Protein 9C4S (pdb70)

B-factor: mean 23.46, std 11.05, range [8.88, 88.07]

GO terms:
  GO:0005634 nucleus (C, IDA)
  GO:0035097 histone methyltransferase complex (C, IDA)
  GO:0002076 osteoblast development (P, IGI)
  GO:0045668 negative regulation of osteoblast differentiation (P, IGI)
  GO:0005515 protein binding (F, IPI)
  GO:0005654 nucleoplasm (C, TAS)
  GO:0005788 endoplasmic reticulum lumen (C, TAS)
  GO:0005829 cytosol (C, TAS)
  GO:0000785 chromatin (C, IDA)
  GO:0000122 negative regulation of transcription by RNA polymerase II (P, IDA)
  GO:0070412 R-SMAD binding (F, IPI)
  GO:0005654 nucleoplasm (C, IDA)
  GO:0032154 cleavage furrow (C, IDA)
  GO:0005737 cytoplasm (C, IDA)
  GO:0005829 cytosol (C, IDA)
  GO:0016363 nuclear matrix (C, IDA)
  GO:0000400 four-way junction DNA binding (F, IDA)
  GO:0000403 Y-form DNA binding (F, IDA)
  GO:0000976 transcription cis-regulatory region binding (F, IDA)
  GO:0003690 double-stranded DNA binding (F, IDA)

Nearest PDB structures (foldseek):
  8va5-assembly1_A  TM=1.000E+00  e=1.461E-68  Homo sapiens
  6opj-assembly1_A  TM=9.977E-01  e=2.289E-68  Homo sapiens
  4x5y-assembly1_A  TM=9.978E-01  e=5.137E-68  Homo sapiens
  4og5-assembly1_A  TM=9.996E-01  e=1.579E-67  Homo sapiens
  8va6-assembly1_A  TM=9.976E-01  e=1.319E-67  Homo sapiens

Sequence (480 aa):
GLKAAQKTLFPLRSIDDVVRLFAAELGREEPDLVLLSLVLGFVEHFLAVNRVGLTYFPVADLSIIAALYARFTAQIRGAVDLSLYPREGGVSSRELVKKVSDVIWNSLSRSYFKDRAHIQSLFSFITGTKLDSSSGVAFAVVGACQALGLRDVHLALSEDHAWVVVFGPNGEQTAEVTWHGKGNEDRRGQTVNAGVAERSWLYLKGSYMRCDRKMEVAFMVCAINPSIDLHTDSLELLQLQQKLLWLLYDLGHLERYPMALGNLADLEELEPTPGRPDPLTLYHKGIA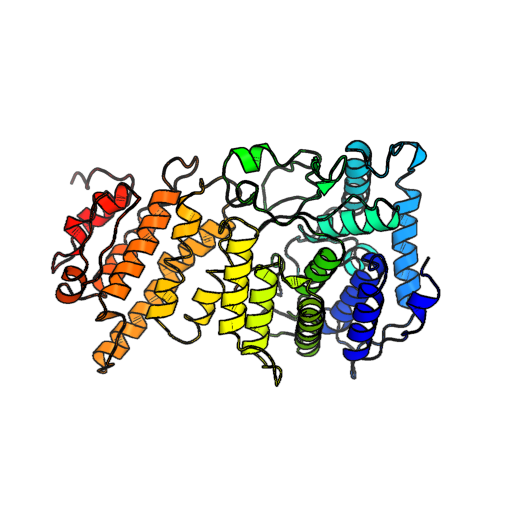SAKTYYRDEHIYPYMMYLARYHCCRNRNNVREALQAWWADTTATVIQDYNYCREDEEIYKEFFEVANDVIPNLLKEAASLLEAGSQGSALQDPECFAHLLRFYDGICKWEEGSPTPVLHVGWATTFLVQSLGRFEEGQVRQKVRIVSVGPVLTFQSEKMKGMMKELLVATKINSSAIKLQLTAQSQVQMKSARWRFPARPGT

Radius of gyration: 24.64 Å; Cα contacts (8 Å, |Δi|>4): 818; chains: 2; bounding box: 48×75×64 Å

Organism: Homo sapiens (NCBI:txid9606)

Structure (mmCIF, N/CA/C/O backbone):
data_9C4S
#
_entry.id   9C4S
#
_cell.length_a   48.695
_cell.length_b   80.012
_cell.length_c   124.358
_cell.angle_alpha   90.00
_cell.angle_beta   90.00
_cell.angle_gamma   90.00
#
_symmetry.space_group_name_H-M   'P 21 21 21'
#
loop_
_entity.id
_entity.type
_entity.pdbx_description
1 polymer Menin
2 polymer 'MLL cleavage product N320'
3 non-polymer 'SULFATE ION'
4 non-polymer 'PENTAETHYLENE GLYCOL'
5 non-polymer 2-(2-METHOXYETHOXY)ETHANOL
6 non-polymer 1,2-ETHANEDIOL
7 water water
#
loop_
_atom_site.group_PDB
_atom_site.id
_atom_site.type_symbol
_atom_site.label_atom_id
_atom_site.label_alt_id
_atom_site.label_comp_id
_atom_site.label_asym_id
_atom_site.label_entity_id
_atom_site.label_seq_id
_atom_site.pdbx_PDB_ins_code
_atom_site.Cartn_x
_atom_site.Cartn_y
_atom_site.Cartn_z
_atom_site.occupancy
_atom_site.B_iso_or_equiv
_atom_site.auth_seq_id
_atom_site.auth_comp_id
_atom_site.auth_asym_id
_atom_site.auth_atom_id
_atom_site.pdbx_PDB_model_num
ATOM 1 N N . GLY A 1 7 ? -16.978 16.638 -3.523 1.00 43.71 2 GLY A N 1
ATOM 2 C CA . GLY A 1 7 ? -16.769 17.428 -2.290 1.00 52.14 2 GLY A CA 1
ATOM 3 C C . GLY A 1 7 ? -15.412 17.152 -1.631 1.00 47.34 2 GLY A C 1
ATOM 4 O O . GLY A 1 7 ? -15.237 17.383 -0.434 1.00 60.95 2 GLY A O 1
ATOM 8 N N . LEU A 1 8 ? -14.442 16.665 -2.413 1.00 50.75 3 LEU A N 1
ATOM 9 C CA . LEU A 1 8 ? -13.093 16.430 -1.915 1.00 38.25 3 LEU A CA 1
ATOM 10 C C . LEU A 1 8 ? -12.357 17.759 -1.789 1.00 37.16 3 LEU A C 1
ATOM 11 O O . LEU A 1 8 ? -12.567 18.649 -2.608 1.00 38.54 3 LEU A O 1
ATOM 27 N N . LYS A 1 9 ? -11.453 17.851 -0.811 1.00 33.24 4 LYS A N 1
ATOM 28 C CA . LYS A 1 9 ? -10.630 19.037 -0.640 1.00 38.43 4 LYS A CA 1
ATOM 29 C C . LYS A 1 9 ? -9.428 18.931 -1.575 1.00 33.88 4 LYS A C 1
ATOM 30 O O . LYS A 1 9 ? -9.062 17.857 -2.034 1.00 28.21 4 LYS A O 1
ATOM 49 N N . ALA A 1 10 ? -8.836 20.076 -1.941 1.00 31.99 5 ALA A N 1
ATOM 50 C CA . ALA A 1 10 ? -7.838 20.045 -2.994 1.00 32.47 5 ALA A CA 1
ATOM 51 C C . ALA A 1 10 ? -6.641 19.163 -2.619 1.00 27.45 5 ALA A C 1
ATOM 52 O O . ALA A 1 10 ? -6.097 18.478 -3.476 1.00 29.97 5 ALA A O 1
ATOM 59 N N . ALA A 1 11 ? -6.273 19.126 -1.332 1.00 33.60 6 ALA A N 1
ATOM 60 C CA . ALA A 1 11 ? -5.165 18.302 -0.863 1.00 34.11 6 ALA A CA 1
ATOM 61 C C . ALA A 1 11 ? -5.461 16.813 -1.036 1.00 34.13 6 ALA A C 1
ATOM 62 O O . ALA A 1 11 ? -4.546 16.001 -1.163 1.00 30.52 6 ALA A O 1
ATOM 69 N N . GLN A 1 12 ? -6.744 16.447 -1.052 1.00 30.18 7 GLN A N 1
ATOM 70 C CA . GLN A 1 12 ? -7.083 15.038 -1.164 1.00 30.72 7 GLN A CA 1
ATOM 71 C C . GLN A 1 12 ? -6.860 14.530 -2.582 1.00 30.66 7 GLN A C 1
ATOM 72 O O . GLN A 1 12 ? -6.884 13.329 -2.818 1.00 32.84 7 GLN A O 1
ATOM 86 N N . LYS A 1 13 ? -6.668 15.433 -3.568 1.00 28.26 8 LYS A N 1
ATOM 87 C CA . LYS A 1 13 ? -6.724 15.011 -4.958 1.00 28.91 8 LYS A CA 1
ATOM 88 C C . LYS A 1 13 ? -5.355 14.929 -5.647 1.00 30.87 8 LYS A C 1
ATOM 89 O O . LYS A 1 13 ? -5.252 14.367 -6.733 1.00 28.46 8 LYS A O 1
ATOM 108 N N . THR A 1 14 ? -4.298 15.399 -4.974 1.00 36.83 9 THR A N 1
ATOM 109 C CA . THR A 1 14 ? -3.007 15.626 -5.618 1.00 39.31 9 THR A CA 1
ATOM 110 C C . THR A 1 14 ? -2.255 14.334 -5.915 1.00 41.15 9 THR A C 1
ATOM 111 O O . THR A 1 14 ? -1.360 14.356 -6.750 1.00 39.52 9 THR A O 1
ATOM 122 N N . LEU A 1 15 ? -2.583 13.201 -5.260 1.00 37.02 10 LEU A N 1
ATOM 123 C CA . LEU A 1 15 ? -1.930 11.944 -5.607 1.00 34.10 10 LEU A CA 1
ATOM 124 C C . LEU A 1 15 ? -2.552 11.252 -6.817 1.00 29.96 10 LEU A C 1
ATOM 125 O O . LEU A 1 15 ? -1.970 10.335 -7.379 1.00 32.67 10 LEU A O 1
ATOM 141 N N . PHE A 1 16 ? -3.739 11.675 -7.259 1.00 29.34 11 PHE A N 1
ATOM 142 C CA . PHE A 1 16 ? -4.359 11.002 -8.378 1.00 28.89 11 PHE A CA 1
ATOM 143 C C . PHE A 1 16 ? -3.646 11.397 -9.675 1.00 34.98 11 PHE A C 1
ATOM 144 O O . PHE A 1 16 ? -3.109 12.501 -9.761 1.00 41.49 11 PHE A O 1
ATOM 161 N N . PRO A 1 17 ? -3.582 10.506 -10.686 1.00 33.92 12 PRO A N 1
ATOM 162 C CA . PRO A 1 17 ? -4.184 9.182 -10.615 1.00 33.61 12 PRO A CA 1
ATOM 163 C C . PRO A 1 17 ? -3.373 8.184 -9.798 1.00 35.95 12 PRO A C 1
ATOM 164 O O . PRO A 1 17 ? -2.145 8.206 -9.779 1.00 31.65 12 PRO A O 1
ATOM 175 N N . LEU A 1 18 ? -4.076 7.234 -9.188 1.00 30.22 13 LEU A N 1
ATOM 176 C CA . LEU A 1 18 ? -3.381 6.184 -8.474 1.00 27.22 13 LEU A CA 1
ATOM 177 C C . LEU A 1 18 ? -3.080 5.065 -9.451 1.00 27.01 13 LEU A C 1
ATOM 178 O O . LEU A 1 18 ? -3.980 4.435 -9.993 1.00 28.92 13 LEU A O 1
ATOM 194 N N . ARG A 1 19 ? -1.788 4.791 -9.687 1.00 29.56 14 ARG A N 1
ATOM 195 C CA . ARG A 1 19 ? -1.416 3.872 -10.741 1.00 28.87 14 ARG A CA 1
ATOM 196 C C . ARG A 1 19 ? -0.741 2.613 -10.215 1.00 30.14 14 ARG A C 1
ATOM 197 O O . ARG A 1 19 ? -0.389 1.734 -11.005 1.00 33.08 14 ARG A O 1
ATOM 218 N N . SER A 1 20 ? -0.633 2.480 -8.883 1.00 29.39 15 SER A N 1
ATOM 219 C CA . SER A 1 20 ? 0.042 1.343 -8.287 1.00 27.88 15 SER A CA 1
ATOM 220 C C . SER A 1 20 ? -0.473 1.134 -6.862 1.00 24.88 15 SER A C 1
ATOM 221 O O . SER A 1 20 ? -1.003 2.067 -6.266 1.00 24.03 15 SER A O 1
ATOM 229 N N . ILE A 1 21 ? -0.123 -0.032 -6.328 1.00 27.07 16 ILE A N 1
ATOM 230 C CA . ILE A 1 21 ? -0.274 -0.329 -4.911 1.00 26.52 16 ILE A CA 1
ATOM 231 C C . ILE A 1 21 ? 0.369 0.755 -4.059 1.00 24.48 16 ILE A C 1
ATOM 232 O O . ILE A 1 21 ? -0.217 1.244 -3.091 1.00 23.87 16 ILE A O 1
ATOM 248 N N . ASP A 1 22 ? 1.623 1.131 -4.382 1.00 22.36 17 ASP A N 1
ATOM 249 C CA . ASP A 1 22 ? 2.282 2.129 -3.555 1.00 27.08 17 ASP A CA 1
ATOM 250 C C . ASP A 1 22 ? 1.573 3.460 -3.614 1.00 21.95 17 ASP A C 1
ATOM 251 O O . ASP A 1 22 ? 1.590 4.217 -2.631 1.00 25.54 17 ASP A O 1
ATOM 260 N N . ASP A 1 23 ? 0.929 3.777 -4.763 1.00 24.66 18 ASP A N 1
ATOM 261 C CA . ASP A 1 23 ? 0.170 5.012 -4.860 1.00 23.37 18 ASP A CA 1
ATOM 262 C C . ASP A 1 23 ? -1.069 4.978 -3.948 1.00 18.37 18 ASP A C 1
ATOM 263 O O . ASP A 1 23 ? -1.364 5.962 -3.292 1.00 22.74 18 ASP A O 1
ATOM 272 N N . VAL A 1 24 ? -1.666 3.791 -3.831 1.00 24.85 19 VAL A N 1
ATOM 273 C CA . VAL A 1 24 ? -2.767 3.599 -2.884 1.00 22.63 19 VAL A CA 1
ATOM 274 C C . VAL A 1 24 ? -2.277 3.780 -1.450 1.00 19.16 19 VAL A C 1
ATOM 275 O O . VAL A 1 24 ? -2.915 4.517 -0.682 1.00 20.96 19 VAL A O 1
ATOM 288 N N . VAL A 1 25 ? -1.122 3.172 -1.125 1.00 20.99 20 VAL A N 1
ATOM 289 C CA . VAL A 1 25 ? -0.550 3.308 0.207 1.00 22.13 20 VAL A CA 1
ATOM 290 C C . VAL A 1 25 ? -0.259 4.767 0.523 1.00 19.00 20 VAL A C 1
ATOM 291 O O . VAL A 1 25 ? -0.550 5.275 1.610 1.00 18.87 20 VAL A O 1
ATOM 304 N N . ARG A 1 26 ? 0.321 5.512 -0.456 1.00 22.68 21 ARG A N 1
ATOM 305 C CA . ARG A 1 26 ? 0.587 6.920 -0.242 1.00 24.66 21 ARG A CA 1
ATOM 306 C C . ARG A 1 26 ? -0.672 7.707 0.087 1.00 19.58 21 ARG A C 1
ATOM 307 O O . ARG A 1 26 ? -0.660 8.596 0.925 1.00 22.62 21 ARG A O 1
ATOM 328 N N . LEU A 1 27 ? -1.794 7.349 -0.564 1.00 20.74 22 LEU A N 1
ATOM 329 C CA . LEU A 1 27 ? -3.060 8.002 -0.266 1.00 20.58 22 LEU A CA 1
ATOM 330 C C . LEU A 1 27 ? -3.526 7.697 1.163 1.00 17.84 22 LEU A C 1
ATOM 331 O O . LEU A 1 27 ? -3.919 8.588 1.892 1.00 18.81 22 LEU A O 1
ATOM 347 N N . PHE A 1 28 ? -3.502 6.416 1.534 1.00 20.64 23 PHE A N 1
ATOM 348 C CA . PHE A 1 28 ? -3.815 6.082 2.919 1.00 16.79 23 PHE A CA 1
ATOM 349 C C . PHE A 1 28 ? -2.934 6.824 3.926 1.00 15.31 23 PHE A C 1
ATOM 350 O O . PHE A 1 28 ? -3.416 7.308 4.937 1.00 18.08 23 PHE A O 1
ATOM 367 N N . ALA A 1 29 ? -1.625 6.946 3.650 1.00 19.66 24 ALA A N 1
ATOM 368 C CA . ALA A 1 29 ? -0.707 7.645 4.540 1.00 22.07 24 ALA A CA 1
ATOM 369 C C . ALA A 1 29 ? -1.076 9.122 4.718 1.00 19.60 24 ALA A C 1
ATOM 370 O O . ALA A 1 29 ? -1.128 9.669 5.822 1.00 21.29 24 ALA A O 1
ATOM 377 N N . ALA A 1 30 ? -1.470 9.739 3.606 1.00 24.30 25 ALA A N 1
ATOM 378 C CA . ALA A 1 30 ? -1.824 11.132 3.602 1.00 23.62 25 ALA A CA 1
ATOM 379 C C . ALA A 1 30 ? -3.105 11.337 4.380 1.00 22.88 25 ALA A C 1
ATOM 380 O O . ALA A 1 30 ? -3.200 12.216 5.231 1.00 24.55 25 ALA A O 1
ATOM 387 N N . GLU A 1 31 ? -4.075 10.437 4.160 1.00 22.34 26 GLU A N 1
ATOM 388 C CA . GLU A 1 31 ? -5.319 10.525 4.908 1.00 22.19 26 GLU A CA 1
ATOM 389 C C . GLU A 1 31 ? -5.110 10.321 6.412 1.00 19.07 26 GLU A C 1
ATOM 390 O O . GLU A 1 31 ? -5.771 10.948 7.226 1.00 22.01 26 GLU A O 1
ATOM 402 N N . LEU A 1 32 ? -4.274 9.349 6.759 1.00 20.91 27 LEU A N 1
ATOM 403 C CA . LEU A 1 32 ? -4.023 8.991 8.155 1.00 22.41 27 LEU A CA 1
ATOM 404 C C . LEU A 1 32 ? -3.199 10.075 8.857 1.00 27.73 27 LEU A C 1
ATOM 405 O O . LEU A 1 32 ? -3.109 10.100 10.094 1.00 30.19 27 LEU A O 1
ATOM 421 N N . GLY A 1 33 ? -2.656 10.992 8.044 1.00 29.18 28 GLY A N 1
ATOM 422 C CA . GLY A 1 33 ? -1.951 12.163 8.532 1.00 30.79 28 GLY A CA 1
ATOM 423 C C . GLY A 1 33 ? -2.876 13.357 8.738 1.00 34.24 28 GLY A C 1
ATOM 424 O O . GLY A 1 33 ? -2.489 14.324 9.385 1.00 36.62 28 GLY A O 1
ATOM 428 N N . ARG A 1 34 ? -4.105 13.282 8.218 1.00 34.05 29 ARG A N 1
ATOM 429 C CA . ARG A 1 34 ? -5.076 14.348 8.390 1.00 37.41 29 ARG A CA 1
ATOM 430 C C . ARG A 1 34 ? -5.740 14.238 9.756 1.00 39.21 29 ARG A C 1
ATOM 431 O O . ARG A 1 34 ? -5.640 13.225 10.438 1.00 45.89 29 ARG A O 1
ATOM 452 N N . GLU A 1 35 ? -6.407 15.338 10.124 1.00 43.72 30 GLU A N 1
ATOM 453 C CA . GLU A 1 35 ? -7.235 15.455 11.312 1.00 44.41 30 GLU A CA 1
ATOM 454 C C . GLU A 1 35 ? -8.033 14.165 11.488 1.00 42.18 30 GLU A C 1
ATOM 455 O O . GLU A 1 35 ? -7.878 13.482 12.494 1.00 40.62 30 GLU A O 1
ATOM 467 N N . GLU A 1 36 ? -8.899 13.898 10.494 1.00 36.54 31 GLU A N 1
ATOM 468 C CA . GLU A 1 36 ? -9.678 12.681 10.367 1.00 34.52 31 GLU A CA 1
ATOM 469 C C . GLU A 1 36 ? -9.579 12.131 8.946 1.00 29.53 31 GLU A C 1
ATOM 470 O O . GLU A 1 36 ? -9.878 12.828 7.972 1.00 31.94 31 GLU A O 1
ATOM 482 N N . PRO A 1 37 ? -9.188 10.853 8.775 1.00 23.61 32 PRO A N 1
ATOM 483 C CA . PRO A 1 37 ? -9.115 10.206 7.467 1.00 20.75 32 PRO A CA 1
ATOM 484 C C . PRO A 1 37 ? -10.528 10.114 6.891 1.00 19.29 32 PRO A C 1
ATOM 485 O O . PRO A 1 37 ? -11.499 9.871 7.594 1.00 20.48 32 PRO A O 1
ATOM 496 N N . ASP A 1 38 ? -10.617 10.346 5.586 1.00 18.39 33 ASP A N 1
ATOM 497 C CA . ASP A 1 38 ? -11.872 10.349 4.876 1.00 17.32 33 ASP A CA 1
ATOM 498 C C . ASP A 1 38 ? -12.298 8.925 4.509 1.00 15.94 33 ASP A C 1
ATOM 499 O O . ASP A 1 38 ? -11.831 8.313 3.577 1.00 17.10 33 ASP A O 1
ATOM 508 N N . LEU A 1 39 ? -13.231 8.367 5.324 1.00 16.54 34 LEU A N 1
ATOM 509 C CA . LEU A 1 39 ? -13.625 6.963 5.162 1.00 15.98 34 LEU A CA 1
ATOM 510 C C . LEU A 1 39 ? -14.267 6.701 3.801 1.00 15.85 34 LEU A C 1
ATOM 511 O O . LEU A 1 39 ? -14.133 5.622 3.251 1.00 14.45 34 LEU A O 1
ATOM 527 N N . VAL A 1 40 ? -15.062 7.673 3.315 1.00 16.91 35 VAL A N 1
ATOM 528 C CA . VAL A 1 40 ? -15.756 7.517 2.051 1.00 17.69 35 VAL A CA 1
ATOM 529 C C . VAL A 1 40 ? -14.769 7.463 0.890 1.00 16.64 35 VAL A C 1
ATOM 530 O O . VAL A 1 40 ? -14.818 6.570 0.062 1.00 16.53 35 VAL A O 1
ATOM 543 N N . LEU A 1 41 ? -13.820 8.403 0.871 1.00 15.71 36 LEU A N 1
ATOM 544 C CA . LEU A 1 41 ? -12.792 8.361 -0.155 1.00 17.35 36 LEU A CA 1
ATOM 545 C C . LEU A 1 41 ? -12.030 7.035 -0.159 1.00 16.76 36 LEU A C 1
ATOM 546 O O . LEU A 1 41 ? -11.845 6.391 -1.179 1.00 16.72 36 LEU A O 1
ATOM 562 N N . LEU A 1 42 ? -11.600 6.604 1.038 1.00 15.83 37 LEU A N 1
ATOM 563 C CA . LEU A 1 42 ? -10.710 5.451 1.116 1.00 15.54 37 LEU A CA 1
ATOM 564 C C . LEU A 1 42 ? -11.442 4.171 0.733 1.00 13.09 37 LEU A C 1
ATOM 565 O O . LEU A 1 42 ? -10.914 3.307 0.067 1.00 15.03 37 LEU A O 1
ATOM 581 N N . SER A 1 43 ? -12.708 4.050 1.185 1.00 13.64 38 SER A N 1
ATOM 582 C CA . SER A 1 43 ? -13.475 2.852 0.848 1.00 13.36 38 SER A CA 1
ATOM 583 C C . SER A 1 43 ? -13.819 2.780 -0.638 1.00 15.10 38 SER A C 1
ATOM 584 O O . SER A 1 43 ? -13.813 1.706 -1.216 1.00 14.85 38 SER A O 1
ATOM 592 N N . LEU A 1 44 ? -14.072 3.950 -1.243 1.00 15.60 39 LEU A N 1
ATOM 593 C CA . LEU A 1 44 ? -14.327 3.990 -2.682 1.00 16.48 39 LEU A CA 1
ATOM 594 C C . LEU A 1 44 ? -13.085 3.529 -3.449 1.00 15.69 39 LEU A C 1
ATOM 595 O O . LEU A 1 44 ? -13.168 2.748 -4.386 1.00 16.66 39 LEU A O 1
ATOM 611 N N . VAL A 1 45 ? -11.918 4.012 -3.013 1.00 16.51 40 VAL A N 1
ATOM 612 C CA . VAL A 1 45 ? -10.671 3.634 -3.672 1.00 18.56 40 VAL A CA 1
ATOM 613 C C . VAL A 1 45 ? -10.423 2.128 -3.529 1.00 17.02 40 VAL A C 1
ATOM 614 O O . VAL A 1 45 ? -10.126 1.423 -4.474 1.00 17.21 40 VAL A O 1
ATOM 627 N N . LEU A 1 46 ? -10.579 1.593 -2.308 1.00 17.00 41 LEU A N 1
ATOM 628 C CA . LEU A 1 46 ? -10.384 0.181 -2.131 1.00 15.99 41 LEU A CA 1
ATOM 629 C C . LEU A 1 46 ? -11.349 -0.654 -2.957 1.00 15.26 41 LEU A C 1
ATOM 630 O O . LEU A 1 46 ? -11.001 -1.671 -3.519 1.00 18.00 41 LEU A O 1
ATOM 646 N N . GLY A 1 47 ? -12.628 -0.279 -2.944 1.00 15.27 42 GLY A N 1
ATOM 647 C CA . GLY A 1 47 ? -13.634 -0.992 -3.688 1.00 15.77 42 GLY A CA 1
ATOM 648 C C . GLY A 1 47 ? -13.365 -0.991 -5.203 1.00 14.95 42 GLY A C 1
ATOM 649 O O . GLY A 1 47 ? -13.717 -1.937 -5.883 1.00 15.77 42 GLY A O 1
ATOM 653 N N . PHE A 1 48 ? -12.937 0.164 -5.693 1.00 16.60 43 PHE A N 1
ATOM 654 C CA . PHE A 1 48 ? -12.649 0.338 -7.108 1.00 17.87 43 PHE A CA 1
ATOM 655 C C . PHE A 1 48 ? -11.547 -0.644 -7.495 1.00 17.52 43 PHE A C 1
ATOM 656 O O . PHE A 1 48 ? -11.650 -1.407 -8.444 1.00 17.58 43 PHE A O 1
ATOM 673 N N . VAL A 1 49 ? -10.456 -0.628 -6.702 1.00 19.94 44 VAL A N 1
ATOM 674 C CA . VAL A 1 49 ? -9.304 -1.455 -7.005 1.00 21.17 44 VAL A CA 1
ATOM 675 C C . VAL A 1 49 ? -9.662 -2.916 -6.863 1.00 20.58 44 VAL A C 1
ATOM 676 O O . VAL A 1 49 ? -9.356 -3.728 -7.719 1.00 22.74 44 VAL A O 1
ATOM 689 N N . GLU A 1 50 ? -10.389 -3.289 -5.801 1.00 18.50 45 GLU A N 1
ATOM 690 C CA . GLU A 1 50 ? -10.823 -4.667 -5.658 1.00 17.80 45 GLU A CA 1
ATOM 691 C C . GLU A 1 50 ? -11.747 -5.121 -6.794 1.00 19.86 45 GLU A C 1
ATOM 692 O O . GLU A 1 50 ? -11.714 -6.265 -7.210 1.00 19.70 45 GLU A O 1
ATOM 704 N N . HIS A 1 51 ? -12.623 -4.224 -7.286 1.00 18.05 46 HIS A N 1
ATOM 705 C CA . HIS A 1 51 ? -13.505 -4.601 -8.361 1.00 18.53 46 HIS A CA 1
ATOM 706 C C . HIS A 1 51 ? -12.675 -5.055 -9.565 1.00 20.04 46 HIS A C 1
ATOM 707 O O . HIS A 1 51 ? -12.971 -6.101 -10.128 1.00 20.02 46 HIS A O 1
ATOM 722 N N . PHE A 1 52 ? -11.666 -4.247 -9.873 1.00 20.95 47 PHE A N 1
ATOM 723 C CA . PHE A 1 52 ? -10.909 -4.432 -11.109 1.00 25.85 47 PHE A CA 1
ATOM 724 C C . PHE A 1 52 ? -9.733 -5.394 -10.917 1.00 31.76 47 PHE A C 1
ATOM 725 O O . PHE A 1 52 ? -9.059 -5.697 -11.901 1.00 34.87 47 PHE A O 1
ATOM 742 N N . LEU A 1 53 ? -9.499 -5.895 -9.695 1.00 24.54 48 LEU A N 1
ATOM 743 C CA . LEU A 1 53 ? -8.485 -6.922 -9.473 1.00 26.67 48 LEU A CA 1
ATOM 744 C C . LEU A 1 53 ? -9.115 -8.277 -9.132 1.00 32.22 48 LEU A C 1
ATOM 745 O O . LEU A 1 53 ? -8.467 -9.318 -9.243 1.00 33.92 48 LEU A O 1
ATOM 761 N N . ALA A 1 54 ? -10.393 -8.305 -8.727 1.00 27.31 49 ALA A N 1
ATOM 762 C CA . ALA A 1 54 ? -11.007 -9.533 -8.277 1.00 27.77 49 ALA A CA 1
ATOM 763 C C . ALA A 1 54 ? -12.344 -9.810 -8.935 1.00 31.76 49 ALA A C 1
ATOM 764 O O . ALA A 1 54 ? -12.685 -10.969 -9.124 1.00 33.01 49 ALA A O 1
ATOM 771 N N . VAL A 1 55 ? -13.172 -8.786 -9.185 1.00 28.86 50 VAL A N 1
ATOM 772 C CA . VAL A 1 55 ? -14.494 -9.029 -9.704 1.00 28.16 50 VAL A CA 1
ATOM 773 C C . VAL A 1 55 ? -14.467 -9.073 -11.222 1.00 32.15 50 VAL A C 1
ATOM 774 O O . VAL A 1 55 ? -15.202 -9.875 -11.770 1.00 31.68 50 VAL A O 1
ATOM 787 N N . ASN A 1 56 ? -13.643 -8.205 -11.833 1.00 34.16 51 ASN A N 1
ATOM 788 C CA . ASN A 1 56 ? -13.535 -8.057 -13.283 1.00 42.56 51 ASN A CA 1
ATOM 789 C C . ASN A 1 56 ? -12.120 -7.616 -13.672 1.00 34.29 51 ASN A C 1
ATOM 790 O O . ASN A 1 56 ? -11.840 -6.420 -13.737 1.00 36.79 51 ASN A O 1
ATOM 801 N N . ARG A 1 57 ? -11.212 -8.574 -13.950 1.00 33.70 52 ARG A N 1
ATOM 802 C CA . ARG A 1 57 ? -9.809 -8.262 -14.249 1.00 39.56 52 ARG A CA 1
ATOM 803 C C . ARG A 1 57 ? -9.547 -8.031 -15.750 1.00 48.24 52 ARG A C 1
ATOM 804 O O . ARG A 1 57 ? -8.404 -7.780 -16.155 1.00 47.46 52 ARG A O 1
ATOM 825 N N . VAL A 1 58 ? -10.606 -8.078 -16.569 1.00 47.56 53 VAL A N 1
ATOM 826 C CA . VAL A 1 58 ? -10.506 -7.896 -18.015 1.00 50.59 53 VAL A CA 1
ATOM 827 C C . VAL A 1 58 ? -9.769 -6.595 -18.348 1.00 50.50 53 VAL A C 1
ATOM 828 O O . VAL A 1 58 ? -10.233 -5.510 -18.012 1.00 46.84 53 VAL A O 1
ATOM 841 N N . GLY A 1 59 ? -8.610 -6.709 -19.014 1.00 49.45 74 GLY A N 1
ATOM 842 C CA . GLY A 1 59 ? -7.879 -5.543 -19.494 1.00 49.93 74 GLY A CA 1
ATOM 843 C C . GLY A 1 59 ? -6.827 -5.041 -18.499 1.00 48.93 74 GLY A C 1
ATOM 844 O O . GLY A 1 59 ? -6.184 -4.008 -18.731 1.00 45.15 74 GLY A O 1
ATOM 848 N N . LEU A 1 60 ? -6.659 -5.765 -17.383 1.00 46.49 75 LEU A N 1
ATOM 849 C CA . LEU A 1 60 ? -5.683 -5.382 -16.376 1.00 45.75 75 LEU 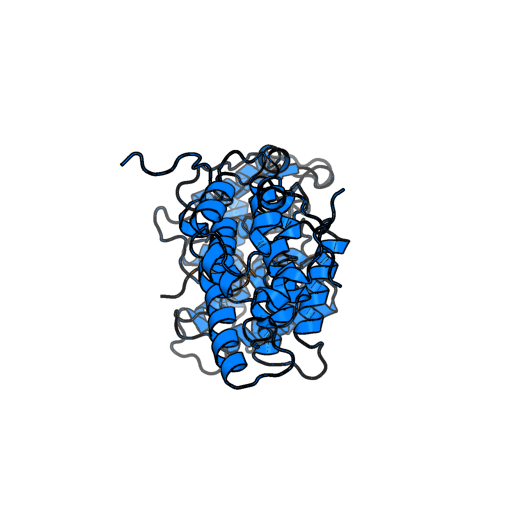A CA 1
ATOM 850 C C . LEU A 1 60 ? -4.277 -5.601 -16.936 1.00 42.44 75 LEU A C 1
ATOM 851 O O . LEU A 1 60 ? -3.978 -6.644 -17.521 1.00 39.21 75 LEU A O 1
ATOM 867 N N . THR A 1 61 ? -3.417 -4.603 -16.732 1.00 39.28 76 THR A N 1
ATOM 868 C CA . THR A 1 61 ? -2.062 -4.699 -17.227 1.00 45.68 76 THR A CA 1
ATOM 869 C C . THR A 1 61 ? -1.113 -4.657 -16.044 1.00 45.04 76 THR A C 1
ATOM 870 O O . THR A 1 61 ? -0.231 -5.500 -15.932 1.00 50.66 76 THR A O 1
ATOM 881 N N . TYR A 1 62 ? -1.301 -3.684 -15.157 1.00 38.86 77 TYR A N 1
ATOM 882 C CA . TYR A 1 62 ? -0.480 -3.634 -13.956 1.00 41.19 77 TYR A CA 1
ATOM 883 C C . TYR A 1 62 ? -1.411 -3.477 -12.755 1.00 45.50 77 TYR A C 1
ATOM 884 O O . TYR A 1 62 ? -1.446 -4.279 -11.825 1.00 40.57 77 TYR A O 1
ATOM 902 N N . PHE A 1 63 ? -2.174 -2.403 -12.807 1.00 43.25 78 PHE A N 1
ATOM 903 C CA . PHE A 1 63 ? -2.962 -1.993 -11.670 1.00 41.24 78 PHE A CA 1
ATOM 904 C C . PHE A 1 63 ? -4.086 -1.159 -12.257 1.00 39.60 78 PHE A C 1
ATOM 905 O O . PHE A 1 63 ? -3.835 -0.421 -13.221 1.00 34.16 78 PHE A O 1
ATOM 922 N N . PRO A 1 64 ? -5.330 -1.248 -11.730 1.00 33.05 79 PRO A N 1
ATOM 923 C CA . PRO A 1 64 ? -6.431 -0.442 -12.273 1.00 32.40 79 PRO A CA 1
ATOM 924 C C . PRO A 1 64 ? -6.233 1.010 -11.895 1.00 32.24 79 PRO A C 1
ATOM 925 O O . PRO A 1 64 ? -6.436 1.410 -10.747 1.00 30.45 79 PRO A O 1
ATOM 936 N N . VAL A 1 65 ? -5.883 1.835 -12.876 1.00 28.05 80 VAL A N 1
ATOM 937 C CA . VAL A 1 65 ? -5.567 3.202 -12.564 1.00 27.65 80 VAL A CA 1
ATOM 938 C C . VAL A 1 65 ? -6.841 3.877 -12.062 1.00 25.97 80 VAL A C 1
ATOM 939 O O . VAL A 1 65 ? -7.895 3.760 -12.692 1.00 28.45 80 VAL A O 1
ATOM 952 N N . ALA A 1 66 ? -6.733 4.499 -10.887 1.00 29.05 81 ALA A N 1
ATOM 953 C CA . ALA A 1 66 ? -7.829 5.233 -10.290 1.00 28.27 81 ALA A CA 1
ATOM 954 C C . ALA A 1 66 ? -7.665 6.698 -10.646 1.00 26.08 81 ALA A C 1
ATOM 955 O O . ALA A 1 66 ? -6.928 7.443 -10.009 1.00 25.57 81 ALA A O 1
ATOM 962 N N . ASP A 1 67 ? -8.461 7.113 -11.629 1.00 29.07 82 ASP A N 1
ATOM 963 C CA . ASP A 1 67 ? -8.512 8.496 -12.035 1.00 28.10 82 ASP A CA 1
ATOM 964 C C . ASP A 1 67 ? -9.368 9.327 -11.084 1.00 27.56 82 ASP A C 1
ATOM 965 O O . ASP A 1 67 ? -10.401 8.877 -10.573 1.00 25.87 82 ASP A O 1
ATOM 974 N N . LEU A 1 68 ? -8.920 10.548 -10.855 1.00 25.98 83 LEU A N 1
ATOM 975 C CA . LEU A 1 68 ? -9.619 11.491 -10.014 1.00 25.99 83 LEU A CA 1
ATOM 976 C C . LEU A 1 68 ? -11.072 11.613 -10.458 1.00 26.36 83 LEU A C 1
ATOM 977 O O . LEU A 1 68 ? -11.991 11.539 -9.641 1.00 28.66 83 LEU A O 1
ATOM 993 N N . SER A 1 69 ? -11.319 11.817 -11.751 1.00 27.93 84 SER A N 1
ATOM 994 C CA . SER A 1 69 ? -12.681 12.095 -12.180 1.00 26.80 84 SER A CA 1
ATOM 995 C C . SER A 1 69 ? -13.658 10.947 -11.857 1.00 24.78 84 SER A C 1
ATOM 996 O O . SER A 1 69 ? -14.811 11.223 -11.549 1.00 24.97 84 SER A O 1
ATOM 1004 N N . ILE A 1 70 ? -13.225 9.684 -11.920 1.00 26.33 85 ILE A N 1
ATOM 1005 C CA . ILE A 1 70 ? -14.037 8.520 -11.580 1.00 27.24 85 ILE A CA 1
ATOM 1006 C C . ILE A 1 70 ? -14.341 8.524 -10.075 1.00 23.19 85 ILE A C 1
ATOM 1007 O O . ILE A 1 70 ? -15.499 8.437 -9.651 1.00 23.35 85 ILE A O 1
ATOM 1023 N N . ILE A 1 71 ? -13.278 8.586 -9.276 1.00 24.09 86 ILE A N 1
ATOM 1024 C CA . ILE A 1 71 ? -13.412 8.490 -7.825 1.00 21.49 86 ILE A CA 1
ATOM 1025 C C . ILE A 1 71 ? -14.227 9.679 -7.323 1.00 21.11 86 ILE A C 1
ATOM 1026 O O . ILE A 1 71 ? -15.163 9.532 -6.511 1.00 20.70 86 ILE A O 1
ATOM 1042 N N . ALA A 1 72 ? -13.940 10.893 -7.827 1.00 20.50 87 ALA A N 1
ATOM 1043 C CA . ALA A 1 72 ? -14.673 12.072 -7.393 1.00 20.41 87 ALA A CA 1
ATOM 1044 C C . ALA A 1 72 ? -16.157 11.943 -7.762 1.00 18.22 87 ALA A C 1
ATOM 1045 O O . ALA A 1 72 ? -17.005 12.425 -7.028 1.00 19.95 87 ALA A O 1
ATOM 1052 N N . ALA A 1 73 ? -16.482 11.310 -8.907 1.00 18.26 88 ALA A N 1
ATOM 1053 C CA . ALA A 1 73 ? -17.871 11.215 -9.340 1.00 20.92 88 ALA A CA 1
ATOM 1054 C C . ALA A 1 73 ? -18.627 10.278 -8.392 1.00 20.08 88 ALA A C 1
ATOM 1055 O O . ALA A 1 73 ? -19.751 10.572 -7.983 1.00 20.94 88 ALA A O 1
ATOM 1062 N N . LEU A 1 74 ? -17.949 9.186 -8.020 1.00 21.15 89 LEU A N 1
ATOM 1063 C CA . LEU A 1 74 ? -18.515 8.239 -7.071 1.00 21.49 89 LEU A CA 1
ATOM 1064 C C . LEU A 1 74 ? -18.717 8.920 -5.727 1.00 18.45 89 LEU A C 1
ATOM 1065 O O . LEU A 1 74 ? -19.767 8.758 -5.085 1.00 18.00 89 LEU A O 1
ATOM 1081 N N . TYR A 1 75 ? -17.700 9.651 -5.279 1.00 18.11 90 TYR A N 1
ATOM 1082 C CA . TYR A 1 75 ? -17.784 10.326 -4.007 1.00 17.22 90 TYR A CA 1
ATOM 1083 C C . TYR A 1 75 ? -18.958 11.283 -3.958 1.00 18.73 90 TYR A C 1
ATOM 1084 O O . TYR A 1 75 ? -19.730 11.357 -2.996 1.00 19.39 90 TYR A O 1
ATOM 1102 N N . ALA A 1 76 ? -19.112 12.042 -5.052 1.00 18.65 91 ALA A N 1
ATOM 1103 C CA . ALA A 1 76 ? -20.209 12.975 -5.104 1.00 20.15 91 ALA A CA 1
ATOM 1104 C C . ALA A 1 76 ? -21.564 12.296 -5.163 1.00 18.41 91 ALA A C 1
ATOM 1105 O O . ALA A 1 76 ? -22.511 12.837 -4.584 1.00 22.30 91 ALA A O 1
ATOM 1112 N N . ARG A 1 77 ? -21.680 11.116 -5.798 1.00 19.34 92 ARG A N 1
ATOM 1113 C CA . ARG A 1 77 ? -22.939 10.378 -5.786 1.00 18.63 92 ARG A CA 1
ATOM 1114 C C . ARG A 1 77 ? -23.311 10.016 -4.337 1.00 18.20 92 ARG A C 1
ATOM 1115 O O . ARG A 1 77 ? -24.471 10.151 -3.911 1.00 21.60 92 ARG A O 1
ATOM 1136 N N . PHE A 1 78 ? -22.317 9.558 -3.586 1.00 18.15 93 PHE A N 1
ATOM 1137 C CA . PHE A 1 78 ? -22.585 9.149 -2.210 1.00 17.18 93 PHE A CA 1
ATOM 1138 C C . PHE A 1 78 ? -22.966 10.347 -1.340 1.00 16.58 93 PHE A C 1
ATOM 1139 O O . PHE A 1 78 ? -23.972 10.302 -0.634 1.00 19.71 93 PHE A O 1
ATOM 1156 N N . THR A 1 79 ? -22.179 11.419 -1.370 1.00 17.13 94 THR A N 1
ATOM 1157 C CA . THR A 1 79 ? -22.402 12.510 -0.449 1.00 20.67 94 THR A CA 1
ATOM 1158 C C . THR A 1 79 ? -23.724 13.176 -0.815 1.00 21.61 94 THR A C 1
ATOM 1159 O O . THR A 1 79 ? -24.450 13.572 0.083 1.00 23.13 94 THR A O 1
ATOM 1170 N N . ALA A 1 80 ? -24.100 13.203 -2.104 1.00 22.91 95 ALA A N 1
ATOM 1171 C CA . ALA A 1 80 ? -25.371 13.768 -2.517 1.00 22.80 95 ALA A CA 1
ATOM 1172 C C . ALA A 1 80 ? -26.543 12.944 -2.007 1.00 22.41 95 ALA A C 1
ATOM 1173 O O . ALA A 1 80 ? -27.547 13.527 -1.568 1.00 25.27 95 ALA A O 1
ATOM 1180 N N . GLN A 1 81 ? -26.434 11.625 -2.126 1.00 21.46 96 GLN A N 1
ATOM 1181 C CA . GLN A 1 81 ? -27.470 10.720 -1.677 1.00 24.15 96 GLN A CA 1
ATOM 1182 C C . GLN A 1 81 ? -27.722 10.945 -0.179 1.00 23.91 96 GLN A C 1
ATOM 1183 O O . GLN A 1 81 ? -28.869 11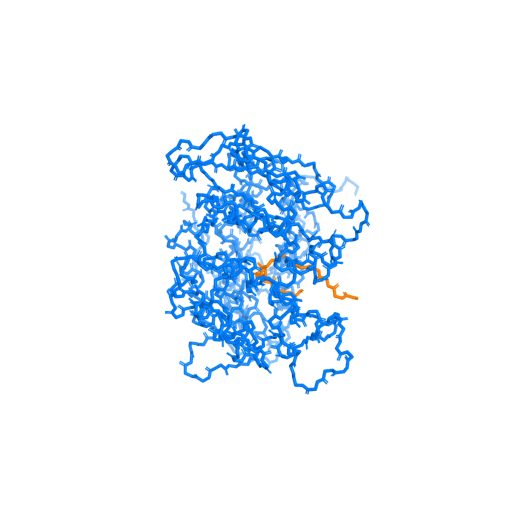.068 0.252 1.00 27.04 96 GLN A O 1
ATOM 1197 N N . ILE A 1 82 ? -26.652 11.019 0.623 1.00 21.99 97 ILE A N 1
ATOM 1198 C CA . ILE A 1 82 ? -26.803 11.081 2.067 1.00 20.48 97 ILE A CA 1
ATOM 1199 C C . ILE A 1 82 ? -27.300 12.468 2.448 1.00 21.41 97 ILE A C 1
ATOM 1200 O O . ILE A 1 82 ? -28.263 12.597 3.205 1.00 24.54 97 ILE A O 1
ATOM 1216 N N . ARG A 1 83 ? -26.647 13.509 1.926 1.00 22.46 98 ARG A N 1
ATOM 1217 C CA . ARG A 1 83 ? -27.015 14.852 2.350 1.00 25.93 98 ARG A CA 1
ATOM 1218 C C . ARG A 1 83 ? -28.429 15.203 1.883 1.00 26.86 98 ARG A C 1
ATOM 1219 O O . ARG A 1 83 ? -29.079 16.009 2.521 1.00 31.82 98 ARG A O 1
ATOM 1240 N N . GLY A 1 84 ? -28.922 14.635 0.782 1.00 24.96 99 GLY A N 1
ATOM 1241 C CA . GLY A 1 84 ? -30.272 14.957 0.361 1.00 25.18 99 GLY A CA 1
ATOM 1242 C C . GLY A 1 84 ? -31.339 14.218 1.170 1.00 29.92 99 GLY A C 1
ATOM 1243 O O . GLY A 1 84 ? -32.479 14.674 1.255 1.00 27.60 99 GLY A O 1
ATOM 1247 N N . ALA A 1 85 ? -30.966 13.057 1.746 1.00 23.75 100 ALA A N 1
ATOM 1248 C CA . ALA A 1 85 ? -31.921 12.202 2.428 1.00 22.70 100 ALA A CA 1
ATOM 1249 C C . ALA A 1 85 ? -31.956 12.463 3.940 1.00 20.99 100 ALA A C 1
ATOM 1250 O O . ALA A 1 85 ? -32.983 12.164 4.531 1.00 24.33 100 ALA A O 1
ATOM 1257 N N . VAL A 1 86 ? -30.899 13.041 4.497 1.00 23.76 101 VAL A N 1
ATOM 1258 C CA . VAL A 1 86 ? -30.808 13.355 5.919 1.00 24.93 101 VAL A CA 1
ATOM 1259 C C . VAL A 1 86 ? -30.746 14.876 6.096 1.00 26.85 101 VAL A C 1
ATOM 1260 O O . VAL A 1 86 ? -29.718 15.520 5.938 1.00 29.29 101 VAL A O 1
ATOM 1273 N N . ASP A 1 87 ? -31.863 15.477 6.495 1.00 27.06 102 ASP A N 1
ATOM 1274 C CA . ASP A 1 87 ? -31.898 16.884 6.842 1.00 29.05 102 ASP A CA 1
ATOM 1275 C C . ASP A 1 87 ? -31.522 17.088 8.305 1.00 24.99 102 ASP A C 1
ATOM 1276 O O . ASP A 1 87 ? -32.344 16.889 9.194 1.00 28.21 102 ASP A O 1
ATOM 1285 N N . LEU A 1 88 ? -30.298 17.556 8.551 1.00 27.87 103 LEU A N 1
ATOM 1286 C CA . LEU A 1 88 ? -29.779 17.721 9.902 1.00 28.67 103 LEU A CA 1
ATOM 1287 C C . LEU A 1 88 ? -30.597 18.713 10.731 1.00 32.66 103 LEU A C 1
ATOM 1288 O O . LEU A 1 88 ? -30.525 18.683 11.963 1.00 27.07 103 LEU A O 1
ATOM 1304 N N . SER A 1 89 ? -31.352 19.639 10.098 1.00 30.43 104 SER A N 1
ATOM 1305 C CA . SER A 1 89 ? -32.158 20.560 10.884 1.00 31.18 104 SER A CA 1
ATOM 1306 C C . SER A 1 89 ? -33.296 19.858 11.626 1.00 32.80 104 SER A C 1
ATOM 1307 O O . SER A 1 89 ? -33.832 20.423 12.568 1.00 34.53 104 SER A O 1
ATOM 1315 N N . LEU A 1 90 ? -33.703 18.662 11.203 1.00 32.12 105 LEU A N 1
ATOM 1316 C CA . LEU A 1 90 ? -34.758 17.957 11.903 1.00 35.11 105 LEU A CA 1
ATOM 1317 C C . LEU A 1 90 ? -34.220 17.307 13.189 1.00 37.12 105 LEU A C 1
ATOM 1318 O O . LEU A 1 90 ? -35.028 16.793 13.962 1.00 41.56 105 LEU A O 1
ATOM 1334 N N . TYR A 1 91 ? -32.890 17.352 13.424 1.00 33.61 106 TYR A N 1
ATOM 1335 C CA . TYR A 1 91 ? -32.213 16.582 14.476 1.00 34.72 106 TYR A CA 1
ATOM 1336 C C . TYR A 1 91 ? -31.160 17.460 15.159 1.00 36.14 106 TYR A C 1
ATOM 1337 O O . TYR A 1 91 ? -29.955 17.280 14.961 1.00 42.63 106 TYR A O 1
ATOM 1355 N N . PRO A 1 92 ? -31.562 18.464 15.973 1.00 37.04 107 PRO A N 1
ATOM 1356 C CA . PRO A 1 92 ? -30.611 19.398 16.585 1.00 42.14 107 PRO A CA 1
ATOM 1357 C C . PRO A 1 92 ? -29.515 18.717 17.405 1.00 41.85 107 PRO A C 1
ATOM 1358 O O . PRO A 1 92 ? -29.820 17.837 18.214 1.00 40.68 107 PRO A O 1
ATOM 1369 N N . ARG A 1 93 ? -28.272 19.192 17.219 1.00 44.07 108 ARG A N 1
ATOM 1370 C CA . ARG A 1 93 ? -27.086 18.593 17.823 1.00 48.74 108 ARG A CA 1
ATOM 1371 C C . ARG A 1 93 ? -26.485 19.527 18.876 1.00 51.40 108 ARG A C 1
ATOM 1372 O O . ARG A 1 93 ? -25.669 20.388 18.549 1.00 56.46 108 ARG A O 1
ATOM 1393 N N . GLU A 1 94 ? -26.871 19.317 20.145 1.00 57.90 109 GLU A N 1
ATOM 1394 C CA . GLU A 1 94 ? -26.223 19.967 21.279 1.00 56.36 109 GLU A CA 1
ATOM 1395 C C . GLU A 1 94 ? -24.843 19.340 21.481 1.00 56.05 109 GLU A C 1
ATOM 1396 O O . GLU A 1 94 ? -24.732 18.122 21.589 1.00 54.23 109 GLU A O 1
ATOM 1402 N N . GLY A 1 95 ? -23.794 20.173 21.429 1.00 50.61 110 GLY A N 1
ATOM 1403 C CA . GLY A 1 95 ? -22.506 19.872 22.036 1.00 45.75 110 GLY A CA 1
ATOM 1404 C C . GLY A 1 95 ? -21.742 18.718 21.382 1.00 39.20 110 GLY A C 1
ATOM 1405 O O . GLY A 1 95 ? -21.065 17.967 22.080 1.00 40.63 110 GLY A O 1
ATOM 1409 N N . GLY A 1 96 ? -21.776 18.633 20.051 1.00 39.97 111 GLY A N 1
ATOM 1410 C CA . GLY A 1 96 ? -21.007 17.637 19.312 1.00 39.64 111 GLY A CA 1
ATOM 1411 C C . GLY A 1 96 ? -21.484 16.209 19.570 1.00 35.81 111 GLY A C 1
ATOM 1412 O O . GLY A 1 96 ? -20.711 15.268 19.374 1.00 35.25 111 GLY A O 1
ATOM 1416 N N . VAL A 1 97 ? -22.748 16.071 20.001 1.00 30.08 112 VAL A N 1
ATOM 1417 C CA . VAL A 1 97 ? -23.383 14.786 20.272 1.00 27.49 112 VAL A CA 1
ATOM 1418 C C . VAL A 1 97 ? -24.539 14.551 19.307 1.00 24.63 112 VAL A C 1
ATOM 1419 O O . VAL A 1 97 ? -25.470 15.341 19.234 1.00 25.22 112 VAL A O 1
ATOM 1432 N N . SER A 1 98 ? -24.570 13.375 18.635 1.00 18.28 113 SER A N 1
ATOM 1433 C CA . SER A 1 98 ? -25.691 12.976 17.825 1.00 19.95 113 SER A CA 1
ATOM 1434 C C . SER A 1 98 ? -26.780 12.346 18.665 1.00 21.46 113 SER A C 1
ATOM 1435 O O . SER A 1 98 ? -26.511 11.767 19.723 1.00 22.59 113 SER A O 1
ATOM 1443 N N . SER A 1 99 ? -28.002 12.413 18.173 1.00 20.61 114 SER A N 1
ATOM 1444 C CA . SER A 1 99 ? -29.149 11.782 18.814 1.00 18.84 114 SER A CA 1
ATOM 1445 C C . SER A 1 99 ? -29.393 10.387 18.251 1.00 18.61 114 SER A C 1
ATOM 1446 O O . SER A 1 99 ? -29.046 10.102 17.097 1.00 17.02 114 SER A O 1
ATOM 1454 N N . ARG A 1 100 ? -30.114 9.536 18.998 1.00 16.33 115 ARG A N 1
ATOM 1455 C CA . ARG A 1 100 ? -30.488 8.223 18.526 1.00 17.94 115 ARG A CA 1
ATOM 1456 C C . ARG A 1 100 ? -31.380 8.299 17.288 1.00 16.95 115 ARG A C 1
ATOM 1457 O O . ARG A 1 100 ? -31.280 7.433 16.417 1.00 17.87 115 ARG A O 1
ATOM 1478 N N . GLU A 1 101 ? -32.255 9.309 17.219 1.00 18.07 116 GLU A N 1
ATOM 1479 C CA . GLU A 1 101 ? -33.142 9.466 16.067 1.00 19.54 116 GLU A CA 1
ATOM 1480 C C . GLU A 1 101 ? -32.335 9.777 14.799 1.00 18.29 116 GLU A C 1
ATOM 1481 O O . GLU A 1 101 ? -32.652 9.234 13.738 1.00 20.03 116 GLU A O 1
ATOM 1493 N N . LEU A 1 102 ? -31.277 10.561 14.912 1.00 18.16 117 LEU A N 1
ATOM 1494 C CA . LEU A 1 102 ? -30.437 10.887 13.762 1.00 18.35 117 LEU A CA 1
ATOM 1495 C C . LEU A 1 102 ? -29.688 9.641 13.302 1.00 18.35 117 LEU A C 1
ATOM 1496 O O . LEU A 1 102 ? -29.604 9.312 12.099 1.00 16.88 117 LEU A O 1
ATOM 1512 N N . VAL A 1 103 ? -29.108 8.888 14.258 1.00 17.44 118 VAL A N 1
ATOM 1513 C CA . VAL A 1 103 ? -28.389 7.682 13.867 1.00 17.55 118 VAL A CA 1
ATOM 1514 C C . VAL A 1 103 ? -29.336 6.696 13.189 1.00 17.85 118 VAL A C 1
ATOM 1515 O O . VAL A 1 103 ? -29.014 6.036 12.192 1.00 16.19 118 VAL A O 1
ATOM 1528 N N . LYS A 1 104 ? -30.563 6.552 13.716 1.00 15.05 119 LYS A N 1
ATOM 1529 C CA . LYS A 1 104 ? -31.563 5.695 13.144 1.00 17.07 119 LYS A CA 1
ATOM 1530 C C . LYS A 1 104 ? -31.880 6.174 11.721 1.00 16.53 119 LYS A C 1
ATOM 1531 O O . LYS A 1 104 ? -32.032 5.328 10.862 1.00 17.73 119 LYS A O 1
ATOM 1550 N N . LYS A 1 105 ? -31.977 7.480 11.530 1.00 17.57 120 LYS A N 1
ATOM 1551 C CA . LYS A 1 105 ? -32.281 8.023 10.207 1.00 18.78 120 LYS A CA 1
ATOM 1552 C C . LYS A 1 105 ? -31.203 7.645 9.187 1.00 16.85 120 LYS A C 1
ATOM 1553 O O . LYS A 1 105 ? -31.507 7.149 8.097 1.00 17.22 120 LYS A O 1
ATOM 1572 N N . VAL A 1 106 ? -29.939 7.821 9.562 1.00 16.59 121 VAL A N 1
ATOM 1573 C CA . VAL A 1 106 ? -28.846 7.486 8.660 1.00 16.44 121 VAL A CA 1
ATOM 1574 C C . VAL A 1 106 ? -28.874 5.993 8.361 1.00 16.19 121 VAL A C 1
ATOM 1575 O O . VAL A 1 106 ? -28.669 5.540 7.229 1.00 14.42 121 VAL A O 1
ATOM 1588 N N . SER A 1 107 ? -29.026 5.174 9.406 1.00 16.13 122 SER A N 1
ATOM 1589 C CA . SER A 1 107 ? -29.147 3.735 9.217 1.00 16.15 122 SER A CA 1
ATOM 1590 C C . SER A 1 107 ? -30.261 3.393 8.231 1.00 15.91 122 SER A C 1
ATOM 1591 O O . SER A 1 107 ? -30.078 2.572 7.359 1.00 16.65 122 SER A O 1
ATOM 1599 N N . ASP A 1 108 ? -31.444 4.038 8.362 1.00 16.52 123 ASP A N 1
ATOM 1600 C CA . ASP A 1 108 ? -32.556 3.732 7.496 1.00 17.94 123 ASP A CA 1
ATOM 1601 C C . ASP A 1 108 ? -32.283 4.173 6.051 1.00 16.00 123 ASP A C 1
ATOM 1602 O O . ASP A 1 108 ? -32.701 3.478 5.146 1.00 17.98 123 ASP A O 1
ATOM 1611 N N . VAL A 1 109 ? -31.589 5.288 5.880 1.00 16.61 124 VAL A N 1
ATOM 1612 C CA . VAL A 1 109 ? -31.244 5.735 4.532 1.00 18.95 124 VAL A CA 1
ATOM 1613 C C . VAL A 1 109 ? -30.364 4.699 3.838 1.00 16.97 124 VAL A C 1
ATOM 1614 O O . VAL A 1 109 ? -30.583 4.340 2.694 1.00 17.10 124 VAL A O 1
ATOM 1627 N N . ILE A 1 110 ? -29.356 4.168 4.539 1.00 15.24 125 ILE A N 1
ATOM 1628 C CA . ILE A 1 110 ? -28.501 3.161 3.937 1.00 14.90 125 ILE A CA 1
ATOM 1629 C C . ILE A 1 110 ? -29.310 1.899 3.639 1.00 17.07 125 ILE A C 1
ATOM 1630 O O . ILE A 1 110 ? -29.279 1.360 2.539 1.00 16.90 125 ILE A O 1
ATOM 1646 N N . TRP A 1 111 ? -30.078 1.432 4.638 1.00 16.55 126 TRP A N 1
ATOM 1647 C CA . TRP A 1 111 ? -30.859 0.218 4.524 1.00 19.16 126 TRP A CA 1
ATOM 1648 C C . TRP A 1 111 ? -31.841 0.259 3.364 1.00 18.24 126 TRP A C 1
ATOM 1649 O O . TRP A 1 111 ? -31.898 -0.690 2.560 1.00 19.96 126 TRP A O 1
ATOM 1670 N N . ASN A 1 112 ? -32.582 1.361 3.293 1.00 18.97 127 ASN A N 1
ATOM 1671 C CA . ASN A 1 112 ? -33.651 1.484 2.331 1.00 22.02 127 ASN A CA 1
ATOM 1672 C C . ASN A 1 112 ? -33.084 1.668 0.925 1.00 21.54 127 ASN A C 1
ATOM 1673 O O . ASN A 1 112 ? -33.838 1.551 -0.046 1.00 23.77 127 ASN A O 1
ATOM 1684 N N . SER A 1 113 ? -31.781 1.962 0.789 1.00 20.53 128 SER A N 1
ATOM 1685 C CA . SER A 1 113 ? -31.103 2.128 -0.499 1.00 19.07 128 SER A CA 1
ATOM 1686 C C . SER A 1 113 ? -30.771 0.781 -1.125 1.00 19.52 128 SER A C 1
ATOM 1687 O O . SER A 1 113 ? -30.464 0.706 -2.311 1.00 22.75 128 SER A O 1
ATOM 1695 N N . LEU A 1 114 ? -30.689 -0.280 -0.319 1.00 18.88 129 LEU A N 1
ATOM 1696 C CA . LEU A 1 114 ? -30.182 -1.544 -0.806 1.00 17.46 129 LEU A CA 1
ATOM 1697 C C . LEU A 1 114 ? -31.192 -2.219 -1.725 1.00 20.74 129 LEU A C 1
ATOM 1698 O O . LEU A 1 114 ? -32.392 -2.030 -1.520 1.00 23.03 129 LEU A O 1
ATOM 1714 N N . SER A 1 115 ? -30.664 -3.064 -2.620 1.00 20.32 130 SER A N 1
ATOM 1715 C CA . SER A 1 115 ? -31.459 -3.915 -3.484 1.00 23.61 130 SER A CA 1
ATOM 1716 C C . SER A 1 115 ? -32.382 -4.785 -2.642 1.00 27.68 130 SER A C 1
ATOM 1717 O O . SER A 1 115 ? -31.975 -5.308 -1.620 1.00 26.20 130 SER A O 1
ATOM 1725 N N . ARG A 1 116 ? -33.624 -5.005 -3.108 1.00 31.74 131 ARG A N 1
ATOM 1726 C CA . ARG A 1 116 ? -34.634 -5.690 -2.303 1.00 36.37 131 ARG A CA 1
ATOM 1727 C C . ARG A 1 116 ? -34.238 -7.146 -2.022 1.00 35.83 131 ARG A C 1
ATOM 1728 O O . ARG A 1 116 ? -34.433 -7.668 -0.919 1.00 39.53 131 ARG A O 1
ATOM 1734 N N . SER A 1 117 ? -33.643 -7.785 -3.021 1.00 35.02 132 SER A N 1
ATOM 1735 C CA . SER A 1 117 ? -33.293 -9.188 -2.956 1.00 37.60 132 SER A CA 1
ATOM 1736 C C . SER A 1 117 ? -31.908 -9.410 -3.564 1.00 35.11 132 SER A C 1
ATOM 1737 O O . SER A 1 117 ? -31.687 -9.064 -4.719 1.00 39.17 132 SER A O 1
ATOM 1745 N N . TYR A 1 118 ? -30.960 -9.925 -2.765 1.00 29.81 133 TYR A N 1
ATOM 1746 C CA . TYR A 1 118 ? -29.660 -10.345 -3.268 1.00 27.20 133 TYR A CA 1
ATOM 1747 C C . TYR A 1 118 ? -29.023 -11.301 -2.262 1.00 25.07 133 TYR A C 1
ATOM 1748 O O . TYR A 1 118 ? -29.400 -11.280 -1.100 1.00 25.06 133 TYR A O 1
ATOM 1766 N N . PHE A 1 119 ? -28.004 -12.079 -2.668 1.00 25.48 134 PHE A N 1
ATOM 1767 C CA . PHE A 1 119 ? -27.284 -12.952 -1.757 1.00 29.40 134 PHE A CA 1
ATOM 1768 C C . PHE A 1 119 ? -26.323 -12.156 -0.878 1.00 29.33 134 PHE A C 1
ATOM 1769 O O . PHE A 1 119 ? -25.361 -11.573 -1.398 1.00 25.95 134 PHE A O 1
ATOM 1786 N N . LYS A 1 120 ? -26.492 -12.302 0.440 1.00 29.72 135 LYS A N 1
ATOM 1787 C CA . LYS A 1 120 ? -25.784 -11.473 1.404 1.00 32.56 135 LYS A CA 1
ATOM 1788 C C . LYS A 1 120 ? -24.390 -11.997 1.709 1.00 32.05 135 LYS A C 1
ATOM 1789 O O . LYS A 1 120 ? -23.600 -11.273 2.338 1.00 31.67 135 LYS A O 1
ATOM 1808 N N . ASP A 1 121 ? -24.109 -13.231 1.268 1.00 29.52 136 ASP A N 1
ATOM 1809 C CA . ASP A 1 121 ? -22.851 -13.903 1.552 1.00 32.55 136 ASP A CA 1
ATOM 1810 C C . ASP A 1 121 ? -21.935 -13.858 0.333 1.00 25.62 136 ASP A C 1
ATOM 1811 O O . ASP A 1 121 ? -20.929 -14.552 0.291 1.00 27.71 136 ASP A O 1
ATOM 1820 N N . ARG A 1 122 ? -22.236 -12.987 -0.637 1.00 23.01 137 ARG A N 1
ATOM 1821 C CA . ARG A 1 122 ? -21.352 -12.820 -1.775 1.00 24.06 137 ARG A CA 1
ATOM 1822 C C . ARG A 1 122 ? -20.092 -12.083 -1.337 1.00 20.19 137 ARG A C 1
ATOM 1823 O O . ARG A 1 122 ? -20.128 -11.280 -0.420 1.00 18.00 137 ARG A O 1
ATOM 1844 N N . ALA A 1 123 ? -18.968 -12.354 -2.010 1.00 19.92 138 ALA A N 1
ATOM 1845 C CA . ALA A 1 123 ? -17.746 -11.588 -1.841 1.00 18.34 138 ALA A CA 1
ATOM 1846 C C . ALA A 1 123 ? -17.843 -10.236 -2.542 1.00 16.23 138 ALA A C 1
ATOM 1847 O O . ALA A 1 123 ? -18.606 -10.114 -3.483 1.00 17.31 138 ALA A O 1
ATOM 1854 N N . HIS A 1 124 ? -17.021 -9.280 -2.084 1.00 15.71 139 HIS A N 1
ATOM 1855 C CA . HIS A 1 124 ? -16.776 -8.026 -2.767 1.00 15.37 139 HIS A CA 1
ATOM 1856 C C . HIS A 1 124 ? -17.985 -7.075 -2.727 1.00 15.79 139 HIS A C 1
ATOM 1857 O O . HIS A 1 124 ? -18.131 -6.209 -3.610 1.00 16.30 139 HIS A O 1
ATOM 1872 N N . ILE A 1 125 ? -18.820 -7.227 -1.704 1.00 13.65 140 ILE A N 1
ATOM 1873 C CA . ILE A 1 125 ? -19.911 -6.287 -1.476 1.00 13.55 140 ILE A CA 1
ATOM 1874 C C . ILE A 1 125 ? -19.754 -5.631 -0.108 1.00 13.72 140 ILE A C 1
ATOM 1875 O O . ILE A 1 125 ? -20.741 -5.325 0.553 1.00 13.68 140 ILE A O 1
ATOM 1891 N N . GLN A 1 126 ? -18.510 -5.311 0.273 1.00 13.76 141 GLN A N 1
ATOM 1892 C CA . GLN A 1 126 ? -18.215 -4.734 1.577 1.00 13.85 141 GLN A CA 1
ATOM 1893 C C . GLN A 1 126 ? -18.033 -3.221 1.545 1.00 13.55 141 GLN A C 1
ATOM 1894 O O . GLN A 1 126 ? -18.118 -2.582 2.607 1.00 14.54 141 GLN A O 1
ATOM 1908 N N . SER A 1 127 ? -17.726 -2.634 0.375 1.00 13.92 142 SER A N 1
ATOM 1909 C CA . SER A 1 127 ? -17.237 -1.268 0.279 1.00 14.20 142 SER A CA 1
ATOM 1910 C C . SER A 1 127 ? -18.315 -0.305 -0.188 1.00 14.01 142 SER A C 1
ATOM 1911 O O . SER A 1 127 ? -19.356 -0.681 -0.727 1.00 12.55 142 SER A O 1
ATOM 1919 N N . LEU A 1 128 ? -17.992 0.982 -0.062 1.00 13.81 143 LEU A N 1
ATOM 1920 C CA . LEU A 1 128 ? -18.918 1.991 -0.565 1.00 14.17 143 LEU A CA 1
ATOM 1921 C C . LEU A 1 128 ? -18.944 1.943 -2.102 1.00 14.09 143 LEU A C 1
ATOM 1922 O O . LEU A 1 128 ? -19.921 2.380 -2.677 1.00 13.69 143 LEU A O 1
ATOM 1938 N N . PHE A 1 129 ? -17.922 1.381 -2.734 1.00 13.71 144 PHE A N 1
ATOM 1939 C CA . PHE A 1 129 ? -18.006 1.144 -4.175 1.00 13.74 144 PHE A CA 1
ATOM 1940 C C . PHE A 1 129 ? -19.160 0.225 -4.520 1.00 14.69 144 PHE A C 1
ATOM 1941 O O . PHE A 1 129 ? -19.947 0.507 -5.427 1.00 15.19 144 PHE A O 1
ATOM 1958 N N . SER A 1 130 ? -19.299 -0.876 -3.784 1.00 14.05 145 SER A N 1
ATOM 1959 C CA . SER A 1 130 ? -20.406 -1.785 -3.962 1.00 14.30 145 SER A CA 1
ATOM 1960 C C . SER A 1 130 ? -21.740 -1.109 -3.694 1.00 14.92 145 SER A C 1
ATOM 1961 O O . SER A 1 130 ? -22.723 -1.329 -4.387 1.00 14.81 145 SER A O 1
ATOM 1969 N N . PHE A 1 131 ? -21.809 -0.311 -2.621 1.00 13.37 146 PHE A N 1
ATOM 1970 C CA . PHE A 1 131 ? -23.045 0.364 -2.268 1.00 13.39 146 PHE A CA 1
ATOM 1971 C C . PHE A 1 131 ? -23.487 1.305 -3.392 1.00 13.33 146 PHE A C 1
ATOM 1972 O O . PHE A 1 131 ? -24.674 1.300 -3.743 1.00 15.12 146 PHE A O 1
ATOM 1989 N N . ILE A 1 132 ? -22.559 2.075 -3.951 1.00 14.40 147 ILE A N 1
ATOM 1990 C CA . ILE A 1 132 ? -22.904 3.074 -4.968 1.00 15.48 147 ILE A CA 1
ATOM 1991 C C . ILE A 1 132 ? -23.212 2.398 -6.297 1.00 17.00 147 ILE A C 1
ATOM 1992 O O . ILE A 1 132 ? -24.216 2.758 -6.949 1.00 19.72 147 ILE A O 1
ATOM 2008 N N . THR A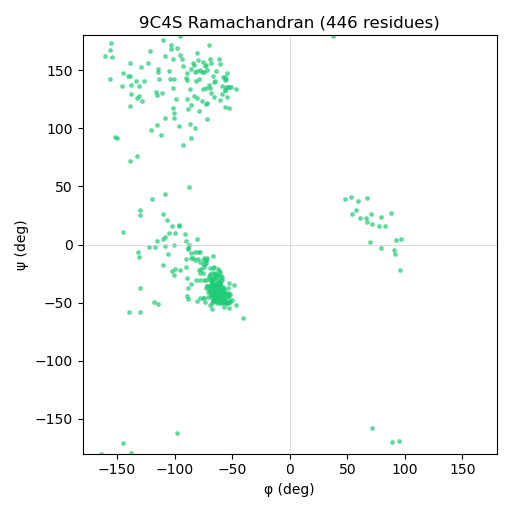 1 133 ? -22.376 1.453 -6.702 1.00 16.04 148 THR A N 1
ATOM 2009 C CA . THR A 1 133 ? -22.510 0.924 -8.067 1.00 17.88 148 THR A CA 1
ATOM 2010 C C . THR A 1 133 ? -23.524 -0.205 -8.131 1.00 18.56 148 THR A C 1
ATOM 2011 O O . THR A 1 133 ? -24.145 -0.389 -9.175 1.00 20.66 148 THR A O 1
ATOM 2022 N N . GLY A 1 134 ? -23.651 -1.038 -7.088 1.00 16.81 149 GLY A N 1
ATOM 2023 C CA . GLY A 1 134 ? -24.503 -2.221 -7.113 1.00 17.72 149 GLY A CA 1
ATOM 2024 C C . GLY A 1 134 ? -25.651 -2.203 -6.105 1.00 17.24 149 GLY A C 1
ATOM 2025 O O . GLY A 1 134 ? -26.454 -3.143 -6.089 1.00 19.58 149 GLY A O 1
ATOM 2029 N N . THR A 1 135 ? -25.739 -1.155 -5.280 1.00 15.80 150 THR A N 1
ATOM 2030 C CA . THR A 1 135 ? -26.726 -1.049 -4.213 1.00 16.82 150 THR A CA 1
ATOM 2031 C C . THR A 1 135 ? -26.777 -2.331 -3.376 1.00 15.71 150 THR A C 1
ATOM 2032 O O . THR A 1 135 ? -27.835 -2.766 -2.906 1.00 18.55 150 THR A O 1
ATOM 2043 N N . LYS A 1 136 ? -25.581 -2.915 -3.118 1.00 14.91 151 LYS A N 1
ATOM 2044 C CA . LYS A 1 136 ? -25.464 -4.141 -2.345 1.00 14.96 151 LYS A CA 1
ATOM 2045 C C . LYS A 1 136 ? -24.392 -3.977 -1.269 1.00 14.61 151 LYS A C 1
ATOM 2046 O O . LYS A 1 136 ? -23.306 -3.482 -1.562 1.00 14.22 151 LYS A O 1
ATOM 2065 N N . LEU A 1 137 ? -24.718 -4.452 -0.038 1.00 12.95 152 LEU A N 1
ATOM 2066 C CA . LEU A 1 137 ? -23.748 -4.469 1.064 1.00 12.39 152 LEU A CA 1
ATOM 2067 C C . LEU A 1 137 ? -23.893 -5.757 1.867 1.00 11.78 152 LEU A C 1
ATOM 2068 O O . LEU A 1 137 ? -24.985 -6.245 2.053 1.00 13.75 152 LEU A O 1
ATOM 2084 N N . ASP A 1 138 ? -22.777 -6.279 2.363 1.00 11.51 153 ASP A N 1
ATOM 2085 C CA . ASP A 1 138 ? -22.819 -7.378 3.330 1.00 12.41 153 ASP A CA 1
ATOM 2086 C C . ASP A 1 138 ? -23.156 -6.822 4.723 1.00 11.82 153 ASP A C 1
ATOM 2087 O O . ASP A 1 138 ? -23.215 -5.609 4.914 1.00 12.29 153 ASP A O 1
ATOM 2096 N N A SER A 1 139 ? -23.311 -7.729 5.702 0.50 13.46 154 SER A N 1
ATOM 2097 N N B SER A 1 139 ? -23.325 -7.698 5.717 0.50 12.57 154 SER A N 1
ATOM 2098 C CA A SER A 1 139 ? -23.824 -7.373 7.019 0.50 14.39 154 SER A CA 1
ATOM 2099 C CA B SER A 1 139 ? -23.879 -7.264 6.992 0.50 12.52 154 SER A CA 1
ATOM 2100 C C A SER A 1 139 ? -23.001 -6.273 7.670 0.50 13.68 154 SER A C 1
ATOM 2101 C C B SER A 1 139 ? -22.989 -6.223 7.669 0.50 12.70 154 SER A C 1
ATOM 2102 O O A SER A 1 139 ? -23.525 -5.250 8.094 0.50 13.72 154 SER A O 1
ATOM 2103 O O B SER A 1 139 ? -23.423 -5.133 8.039 0.50 12.13 154 SER A O 1
ATOM 2118 N N . SER A 1 140 ? -21.684 -6.491 7.762 1.00 12.91 155 SER A N 1
ATOM 2119 C CA . SER A 1 140 ? -20.849 -5.531 8.452 1.00 13.09 155 SER A CA 1
ATOM 2120 C C . SER A 1 140 ? -20.613 -4.291 7.580 1.00 12.19 155 SER A C 1
ATOM 2121 O O . SER A 1 140 ? -20.314 -3.220 8.105 1.00 13.23 155 SER A O 1
ATOM 2130 N N . GLY A 1 141 ? -20.719 -4.448 6.264 1.00 12.64 156 GLY A N 1
ATOM 2131 C CA . GLY A 1 141 ? -20.579 -3.357 5.318 1.00 12.43 156 GLY A CA 1
ATOM 2132 C C . GLY A 1 141 ? -21.642 -2.280 5.539 1.00 11.38 156 GLY A C 1
ATOM 2133 O O . GLY A 1 141 ? -21.365 -1.090 5.375 1.00 12.74 156 GLY A O 1
ATOM 2137 N N . VAL A 1 142 ? -22.843 -2.688 5.914 1.00 11.93 157 VAL A N 1
ATOM 2138 C CA . VAL A 1 142 ? -23.884 -1.716 6.265 1.00 12.12 157 VAL A CA 1
ATOM 2139 C C . VAL A 1 142 ? -23.444 -0.851 7.436 1.00 12.46 157 VAL A C 1
ATOM 2140 O O . VAL A 1 142 ? -23.604 0.362 7.441 1.00 11.90 157 VAL A O 1
ATOM 2153 N N . ALA A 1 143 ? -22.898 -1.474 8.481 1.00 11.58 158 ALA A N 1
ATOM 2154 C CA . ALA A 1 143 ? -22.493 -0.670 9.638 1.00 11.05 158 ALA A CA 1
ATOM 2155 C C . ALA A 1 143 ? -21.396 0.301 9.228 1.00 10.87 158 ALA A C 1
ATOM 2156 O O . ALA A 1 143 ? -21.398 1.470 9.648 1.00 11.43 158 ALA A O 1
ATOM 2163 N N . PHE A 1 144 ? -20.432 -0.160 8.433 1.00 10.97 159 PHE A N 1
ATOM 2164 C CA . PHE A 1 144 ? -19.372 0.731 7.986 1.00 12.37 159 PHE A CA 1
ATOM 2165 C C . PHE A 1 144 ? -19.949 1.888 7.187 1.00 11.86 159 PHE A C 1
ATOM 2166 O O . PHE A 1 144 ? -19.523 3.023 7.375 1.00 11.97 159 PHE A O 1
ATOM 2183 N N . ALA A 1 145 ? -20.898 1.576 6.284 1.00 12.86 160 ALA A N 1
ATOM 2184 C CA . ALA A 1 145 ? -21.497 2.639 5.465 1.00 12.89 160 ALA A CA 1
ATOM 2185 C C . ALA A 1 145 ? -22.237 3.666 6.312 1.00 12.99 160 ALA A C 1
ATOM 2186 O O . ALA A 1 145 ? -22.236 4.861 5.994 1.00 14.17 160 ALA A O 1
ATOM 2193 N N . VAL A 1 146 ? -22.893 3.243 7.379 1.00 11.67 161 VAL A N 1
ATOM 2194 C CA . VAL A 1 146 ? -23.575 4.148 8.270 1.00 11.40 161 VAL A CA 1
ATOM 2195 C C . VAL A 1 146 ? -22.542 5.067 8.900 1.00 13.06 161 VAL A C 1
ATOM 2196 O O . VAL A 1 146 ? -22.732 6.281 8.943 1.00 12.28 161 VAL A O 1
ATOM 2209 N N . VAL A 1 147 ? -21.377 4.552 9.329 1.00 11.69 162 VAL A N 1
ATOM 2210 C CA . VAL A 1 147 ? -20.356 5.405 9.902 1.00 11.93 162 VAL A CA 1
ATOM 2211 C C . VAL A 1 147 ? -19.783 6.360 8.838 1.00 12.10 162 VAL A C 1
ATOM 2212 O O . VAL A 1 147 ? -19.608 7.528 9.167 1.00 13.18 162 VAL A O 1
ATOM 2225 N N . GLY A 1 148 ? -19.541 5.859 7.640 1.00 12.92 163 GLY A N 1
ATOM 2226 C CA . GLY A 1 148 ? -19.036 6.745 6.578 1.00 13.21 163 GLY A CA 1
ATOM 2227 C C . GLY A 1 148 ? -20.023 7.857 6.245 1.00 14.95 163 GLY A C 1
ATOM 2228 O O . GLY A 1 148 ? -19.568 9.009 6.065 1.00 15.58 163 GLY A O 1
ATOM 2232 N N . ALA A 1 149 ? -21.329 7.558 6.248 1.00 13.93 164 ALA A N 1
ATOM 2233 C CA . ALA A 1 149 ? -22.384 8.531 5.997 1.00 13.60 164 ALA A CA 1
ATOM 2234 C C . ALA A 1 149 ? -22.359 9.578 7.107 1.00 16.29 164 ALA A C 1
ATOM 2235 O O . ALA A 1 149 ? -22.502 10.768 6.881 1.00 15.61 164 ALA A O 1
ATOM 2242 N N . CYS A 1 150 ? -22.229 9.125 8.356 1.00 13.46 165 CYS A N 1
ATOM 2243 C CA . CYS A 1 150 ? -22.199 10.005 9.502 1.00 15.61 165 CYS A CA 1
ATOM 2244 C C . CYS A 1 150 ? -21.023 10.970 9.381 1.00 16.27 165 CYS A C 1
ATOM 2245 O O . CYS A 1 150 ? -21.172 12.159 9.695 1.00 17.51 165 CYS A O 1
ATOM 2253 N N . GLN A 1 151 ? -19.849 10.470 9.015 1.00 15.87 166 GLN A N 1
ATOM 2254 C CA . GLN A 1 151 ? -18.688 11.328 8.830 1.00 18.81 166 GLN A CA 1
ATOM 2255 C C . GLN A 1 151 ? -18.985 12.355 7.736 1.00 19.39 166 GLN A C 1
ATOM 2256 O O . GLN A 1 151 ? -18.660 13.538 7.955 1.00 20.15 166 GLN A O 1
ATOM 2270 N N . ALA A 1 152 ? -19.633 11.915 6.657 1.00 16.90 167 ALA A N 1
ATOM 2271 C CA . ALA A 1 152 ? -19.927 12.826 5.534 1.00 20.38 167 ALA A CA 1
ATOM 2272 C C . ALA A 1 152 ? -20.822 13.960 6.003 1.00 23.38 167 ALA A C 1
ATOM 2273 O O . ALA A 1 152 ? -20.727 15.095 5.504 1.00 25.54 167 ALA A O 1
ATOM 2280 N N . LEU A 1 153 ? -21.661 13.690 7.004 1.00 19.73 168 LEU A N 1
ATOM 2281 C CA . LEU A 1 153 ? -22.575 14.660 7.586 1.00 18.99 168 LEU A CA 1
ATOM 2282 C C . LEU A 1 153 ? -21.939 15.486 8.713 1.00 20.47 168 LEU A C 1
ATOM 2283 O O . LEU A 1 153 ? -22.633 16.339 9.248 1.00 25.95 168 LEU A O 1
ATOM 2299 N N . GLY A 1 154 ? -20.659 15.272 9.076 1.00 19.36 169 GLY A N 1
ATOM 2300 C CA . GLY A 1 154 ? -19.986 16.001 10.148 1.00 21.41 16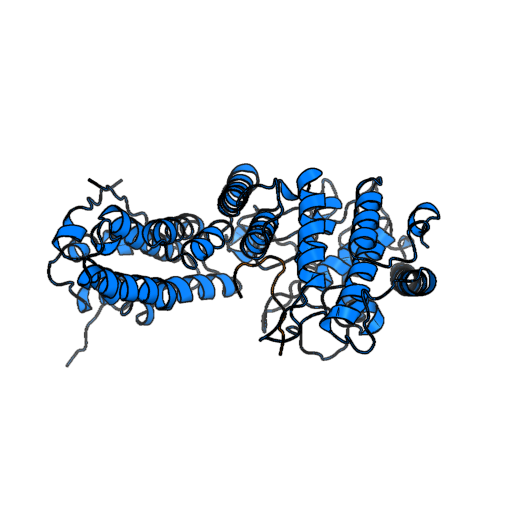9 GLY A CA 1
ATOM 2301 C C . GLY A 1 154 ? -20.328 15.512 11.557 1.00 23.49 169 GLY A C 1
ATOM 2302 O O . GLY A 1 154 ? -20.144 16.214 12.563 1.00 23.18 169 GLY A O 1
ATOM 2306 N N . LEU A 1 155 ? -20.766 14.242 11.661 1.00 19.81 170 LEU A N 1
ATOM 2307 C CA . LEU A 1 155 ? -21.111 13.678 12.964 1.00 20.06 170 LEU A CA 1
ATOM 2308 C C . LEU A 1 155 ? -19.894 12.962 13.553 1.00 21.42 170 LEU A C 1
ATOM 2309 O O . LEU A 1 155 ? -19.743 11.731 13.483 1.00 18.98 170 LEU A O 1
ATOM 2325 N N . ARG A 1 156 ? -19.037 13.711 14.229 1.00 19.41 171 ARG A N 1
ATOM 2326 C CA . ARG A 1 156 ? -17.713 13.232 14.560 1.00 20.32 171 ARG A CA 1
ATOM 2327 C C . ARG A 1 156 ? -17.794 12.193 15.684 1.00 17.10 171 ARG A C 1
ATOM 2328 O O . ARG A 1 156 ? -16.788 11.537 15.929 1.00 21.08 171 ARG A O 1
ATOM 2349 N N . ASP A 1 157 ? -18.926 12.150 16.401 1.00 16.48 172 ASP A N 1
ATOM 2350 C CA . ASP A 1 157 ? -19.068 11.277 17.565 1.00 16.13 172 ASP A CA 1
ATOM 2351 C C . ASP A 1 157 ? -19.523 9.869 17.188 1.00 17.35 172 ASP A C 1
ATOM 2352 O O . ASP A 1 157 ? -19.517 8.987 18.052 1.00 16.31 172 ASP A O 1
ATOM 2361 N N . VAL A 1 158 ? -19.948 9.663 15.949 1.00 14.07 173 VAL A N 1
ATOM 2362 C CA . VAL A 1 158 ? -20.479 8.348 15.569 1.00 14.32 173 VAL A CA 1
ATOM 2363 C C . VAL A 1 158 ? -19.353 7.464 15.082 1.00 14.35 173 VAL A C 1
ATOM 2364 O O . VAL A 1 158 ? -18.606 7.816 14.175 1.00 14.83 173 VAL A O 1
ATOM 2377 N N . HIS A 1 159 ? -19.227 6.275 15.694 1.00 13.07 174 HIS A N 1
ATOM 2378 C CA . HIS A 1 159 ? -18.101 5.420 15.446 1.00 12.80 174 HIS A CA 1
ATOM 2379 C C . HIS A 1 159 ? -18.552 3.966 15.341 1.00 12.30 174 HIS A C 1
ATOM 2380 O O . HIS A 1 159 ? -19.608 3.565 15.807 1.00 13.12 174 HIS A O 1
ATOM 2395 N N . LEU A 1 160 ? -17.724 3.207 14.657 1.00 13.12 175 LEU A N 1
ATOM 2396 C CA . LEU A 1 160 ? -17.943 1.776 14.484 1.00 11.52 175 LEU A CA 1
ATOM 2397 C C . LEU A 1 160 ? -17.599 1.022 15.781 1.00 11.93 175 LEU A C 1
ATOM 2398 O O . LEU A 1 160 ? -16.540 1.225 16.348 1.00 13.41 175 LEU A O 1
ATOM 2414 N N . ALA A 1 161 ? -18.486 0.113 16.162 1.00 10.92 176 ALA A N 1
ATOM 2415 C CA . ALA A 1 161 ? -18.235 -0.852 17.231 1.00 11.49 176 ALA A CA 1
ATOM 2416 C C . ALA A 1 161 ? -18.187 -2.234 16.575 1.00 11.28 176 ALA A C 1
ATOM 2417 O O . ALA A 1 161 ? -18.991 -2.578 15.705 1.00 10.79 176 ALA A O 1
ATOM 2424 N N . LEU A 1 162 ? -17.270 -3.059 17.092 1.00 11.45 177 LEU A N 1
ATOM 2425 C CA . LEU A 1 162 ? -17.008 -4.360 16.512 1.00 10.38 177 LEU A CA 1
ATOM 2426 C C . LEU A 1 162 ? -16.850 -5.390 17.621 1.00 10.99 177 LEU A C 1
ATOM 2427 O O . LEU A 1 162 ? -16.025 -5.228 18.514 1.00 11.30 177 LEU A O 1
ATOM 2443 N N . SER A 1 163 ? -17.583 -6.485 17.462 1.00 11.04 178 SER A N 1
ATOM 2444 C CA . SER A 1 163 ? -17.238 -7.706 18.195 1.00 10.97 178 SER A CA 1
ATOM 2445 C C . SER A 1 163 ? -16.445 -8.617 17.279 1.00 10.29 178 SER A C 1
ATOM 2446 O O . SER A 1 163 ? -15.851 -8.195 16.308 1.00 11.98 178 SER A O 1
ATOM 2454 N N . GLU A 1 164 ? -16.351 -9.928 17.616 1.00 9.71 179 GLU A N 1
ATOM 2455 C CA . GLU A 1 164 ? -15.632 -10.808 16.719 1.00 10.96 179 GLU A CA 1
ATOM 2456 C C . GLU A 1 164 ? -16.531 -11.332 15.606 1.00 10.89 179 GLU A C 1
ATOM 2457 O O . GLU A 1 164 ? -16.047 -12.005 14.709 1.00 11.29 179 GLU A O 1
ATOM 2469 N N . ASP A 1 165 ? -17.853 -11.077 15.643 1.00 10.66 180 ASP A N 1
ATOM 2470 C CA . ASP A 1 165 ? -18.778 -11.565 14.622 1.00 11.38 180 ASP A CA 1
ATOM 2471 C C . ASP A 1 165 ? -19.917 -10.612 14.291 1.00 10.96 180 ASP A C 1
ATOM 2472 O O . ASP A 1 165 ? -20.895 -11.025 13.624 1.00 12.03 180 ASP A O 1
ATOM 2481 N N . HIS A 1 166 ? -19.835 -9.368 14.784 1.00 9.93 181 HIS A N 1
ATOM 2482 C CA . HIS A 1 166 ? -20.924 -8.431 14.558 1.00 10.86 181 HIS A CA 1
ATOM 2483 C C . HIS A 1 166 ? -20.371 -7.006 14.612 1.00 10.26 181 HIS A C 1
ATOM 2484 O O . HIS A 1 166 ? -19.281 -6.750 15.067 1.00 10.27 181 HIS A O 1
ATOM 2499 N N . ALA A 1 167 ? -21.148 -6.070 14.049 1.00 10.84 182 ALA A N 1
ATOM 2500 C CA . ALA A 1 167 ? -20.785 -4.654 13.997 1.00 10.97 182 ALA A CA 1
ATOM 2501 C C . ALA A 1 167 ? -22.015 -3.802 14.289 1.00 10.34 182 ALA A C 1
ATOM 2502 O O . ALA A 1 167 ? -23.127 -4.183 13.916 1.00 10.75 182 ALA A O 1
ATOM 2509 N N . TRP A 1 168 ? -21.793 -2.674 14.974 1.00 10.37 183 TRP A N 1
ATOM 2510 C CA . TRP A 1 168 ? -22.863 -1.719 15.239 1.00 10.70 183 TRP A CA 1
ATOM 2511 C C . TRP A 1 168 ? -22.212 -0.334 15.363 1.00 11.06 183 TRP A C 1
ATOM 2512 O O . TRP A 1 168 ? -21.056 -0.172 14.999 1.00 11.55 183 TRP A O 1
ATOM 2533 N N A VAL A 1 169 ? -22.920 0.668 15.923 0.50 10.72 184 VAL A N 1
ATOM 2534 N N B VAL A 1 169 ? -22.908 0.597 16.030 0.50 12.35 184 VAL A N 1
ATOM 2535 C CA A VAL A 1 169 ? -22.332 1.992 16.107 0.50 11.17 184 VAL A CA 1
ATOM 2536 C CA B VAL A 1 169 ? -22.371 1.930 16.208 0.50 14.11 184 VAL A CA 1
ATOM 2537 C C A VAL A 1 169 ? -22.457 2.455 17.562 0.50 11.07 184 VAL A C 1
ATOM 2538 C C B VAL A 1 169 ? -22.424 2.396 17.661 0.50 12.78 184 VAL A C 1
ATOM 2539 O O A VAL A 1 169 ? -23.417 2.057 18.241 0.50 11.53 184 VAL A O 1
ATOM 2540 O O B VAL A 1 169 ? -23.257 1.941 18.452 0.50 13.30 184 VAL A O 1
ATOM 2565 N N . VAL A 1 170 ? -21.469 3.256 17.999 1.00 12.65 185 VAL A N 1
ATOM 2566 C CA . VAL A 1 170 ? -21.487 3.983 19.258 1.00 14.05 185 VAL A CA 1
ATOM 2567 C C . VAL A 1 170 ? -21.552 5.476 18.921 1.00 13.64 185 VAL A C 1
ATOM 2568 O O . VAL A 1 170 ? -21.098 5.883 17.853 1.00 15.23 185 VAL A O 1
ATOM 2582 N N . PHE A 1 171 ? -22.148 6.249 19.858 1.00 12.64 186 PHE A N 1
ATOM 2583 C CA . PHE A 1 171 ? -22.314 7.665 19.614 1.00 14.38 186 PHE A CA 1
ATOM 2584 C C . PHE A 1 171 ? -22.630 8.332 20.931 1.00 17.88 186 PHE A C 1
ATOM 2585 O O . PHE A 1 171 ? -22.788 7.683 21.969 1.00 16.31 186 PHE A O 1
ATOM 2602 N N . GLY A 1 172 ? -22.806 9.639 20.836 1.00 22.85 187 GLY A N 1
ATOM 2603 C CA . GLY A 1 172 ? -23.708 10.303 21.762 1.00 27.27 187 GLY A CA 1
ATOM 2604 C C . GLY A 1 172 ? -22.889 10.832 22.915 1.00 29.17 187 GLY A C 1
ATOM 2605 O O . GLY A 1 172 ? -21.667 10.778 22.804 1.00 29.73 187 GLY A O 1
ATOM 2609 N N . PRO A 1 173 ? -23.531 11.306 24.031 1.00 27.83 188 PRO A N 1
ATOM 2610 C CA . PRO A 1 173 ? -22.788 11.908 25.139 1.00 31.43 188 PRO A CA 1
ATOM 2611 C C . PRO A 1 173 ? -21.731 10.948 25.667 1.00 36.96 188 PRO A C 1
ATOM 2612 O O . PRO A 1 173 ? -22.074 9.846 26.122 1.00 33.12 188 PRO A O 1
ATOM 2623 N N . ASN A 1 174 ? -20.456 11.361 25.567 1.00 36.58 189 ASN A N 1
ATOM 2624 C CA . ASN A 1 174 ? -19.320 10.585 26.030 1.00 36.48 189 ASN A CA 1
ATOM 2625 C C . ASN A 1 174 ? -19.058 9.324 25.189 1.00 32.87 189 ASN A C 1
ATOM 2626 O O . ASN A 1 174 ? -18.074 8.639 25.441 1.00 42.38 189 ASN A O 1
ATOM 2632 N N . GLY A 1 175 ? -19.819 9.049 24.114 1.00 41.26 190 GLY A N 1
ATOM 2633 C CA . GLY A 1 175 ? -19.546 7.852 23.303 1.00 31.88 190 GLY A CA 1
ATOM 2634 C C . GLY A 1 175 ? -20.181 6.586 23.896 1.00 28.81 190 GLY A C 1
ATOM 2635 O O . GLY A 1 175 ? -19.933 5.452 23.494 1.00 30.07 190 GLY A O 1
ATOM 2639 N N . GLU A 1 176 ? -21.110 6.821 24.807 1.00 25.61 191 GLU A N 1
ATOM 2640 C CA . GLU A 1 176 ? -21.628 5.753 25.637 1.00 22.77 191 GLU A CA 1
ATOM 2641 C C . GLU A 1 176 ? -22.840 5.069 25.039 1.00 19.16 191 GLU A C 1
ATOM 2642 O O . GLU A 1 176 ? -23.227 3.990 25.482 1.00 19.31 191 GLU A O 1
ATOM 2654 N N . GLN A 1 177 ? -23.531 5.709 24.094 1.00 15.07 192 GLN A N 1
ATOM 2655 C CA . GLN A 1 177 ? -24.720 5.123 23.498 1.00 13.60 192 GLN A CA 1
ATOM 2656 C C . GLN A 1 177 ? -24.355 4.122 22.407 1.00 13.13 192 GLN A C 1
ATOM 2657 O O . GLN A 1 177 ? -23.421 4.335 21.634 1.00 13.91 192 GLN A O 1
ATOM 2671 N N . THR A 1 178 ? -25.117 3.007 22.375 1.00 13.58 193 THR A N 1
ATOM 2672 C CA . THR A 1 178 ? -24.999 2.033 21.291 1.00 12.03 193 THR A CA 1
ATOM 2673 C C . THR A 1 178 ? -26.266 1.986 20.476 1.00 11.93 193 THR A C 1
ATOM 2674 O O . THR A 1 178 ? -27.396 2.152 20.975 1.00 12.96 193 THR A O 1
ATOM 2685 N N . ALA A 1 179 ? -26.097 1.638 19.180 1.00 11.94 194 ALA A N 1
ATOM 2686 C CA . ALA A 1 179 ? -27.245 1.363 18.339 1.00 12.65 194 ALA A CA 1
ATOM 2687 C C . ALA A 1 179 ? -26.918 0.268 17.344 1.00 12.88 194 ALA A C 1
ATOM 2688 O O . ALA A 1 179 ? -25.923 0.379 16.621 1.00 13.50 194 ALA A O 1
ATOM 2695 N N . GLU A 1 180 ? -27.863 -0.654 17.199 1.00 12.13 195 GLU A N 1
ATOM 2696 C CA . GLU A 1 180 ? -27.858 -1.645 16.131 1.00 12.92 195 GLU A CA 1
ATOM 2697 C C . GLU A 1 180 ? -28.212 -0.963 14.819 1.00 16.02 195 GLU A C 1
ATOM 2698 O O . GLU A 1 180 ? -29.093 -0.102 14.815 1.00 16.48 195 GLU A O 1
ATOM 2710 N N . VAL A 1 181 ? -27.463 -1.273 13.751 1.00 14.10 196 VAL A N 1
ATOM 2711 C CA . VAL A 1 181 ? -27.705 -0.622 12.457 1.00 14.87 196 VAL A CA 1
ATOM 2712 C C . VAL A 1 181 ? -27.798 -1.631 11.313 1.00 17.91 196 VAL A C 1
ATOM 2713 O O . VAL A 1 181 ? -28.130 -1.226 10.178 1.00 18.10 196 VAL A O 1
ATOM 2726 N N . THR A 1 182 ? -27.455 -2.906 11.537 1.00 14.74 197 THR A N 1
ATOM 2727 C CA . THR A 1 182 ? -27.430 -3.909 10.491 1.00 14.23 197 THR A CA 1
ATOM 2728 C C . THR A 1 182 ? -28.025 -5.197 11.030 1.00 15.29 197 THR A C 1
ATOM 2729 O O . THR A 1 182 ? -28.440 -5.249 12.189 1.00 18.81 197 THR A O 1
ATOM 2740 N N . TRP A 1 183 ? -28.070 -6.238 10.196 1.00 14.79 198 TRP A N 1
ATOM 2741 C CA . TRP A 1 183 ? -28.569 -7.545 10.574 1.00 15.87 198 TRP A CA 1
ATOM 2742 C C . TRP A 1 183 ? -27.399 -8.406 10.989 1.00 16.44 198 TRP A C 1
ATOM 2743 O O . TRP A 1 183 ? -26.248 -8.036 10.778 1.00 15.36 198 TRP A O 1
ATOM 2764 N N . HIS A 1 184 ? -27.716 -9.493 11.694 1.00 16.84 199 HIS A N 1
ATOM 2765 C CA . HIS A 1 184 ? -26.699 -10.464 12.049 1.00 15.65 199 HIS A CA 1
ATOM 2766 C C . HIS A 1 184 ? -27.170 -11.863 11.700 1.00 17.09 199 HIS A C 1
ATOM 2767 O O . HIS A 1 184 ? -28.284 -12.238 12.088 1.00 19.84 199 HIS A O 1
ATOM 2782 N N . GLY A 1 185 ? -26.342 -12.580 10.961 1.00 18.34 200 GLY A N 1
ATOM 2783 C CA . GLY A 1 185 ? -26.602 -13.980 10.686 1.00 20.69 200 GLY A CA 1
ATOM 2784 C C . GLY A 1 185 ? -27.778 -14.112 9.719 1.00 22.59 200 GLY A C 1
ATOM 2785 O O . GLY A 1 185 ? -28.107 -13.181 8.992 1.00 27.31 200 GLY A O 1
ATOM 2789 N N . LYS A 1 186 ? -28.386 -15.289 9.763 1.00 27.79 201 LYS A N 1
ATOM 2790 C CA . LYS A 1 186 ? -29.394 -15.723 8.811 1.00 34.14 201 LYS A CA 1
ATOM 2791 C C . LYS A 1 186 ? -30.575 -16.192 9.644 1.00 40.35 201 LYS A C 1
ATOM 2792 O O . LYS A 1 186 ? -30.388 -17.025 10.538 1.00 40.36 201 LYS A O 1
ATOM 2798 N N . GLY A 1 187 ? -31.747 -15.602 9.397 1.00 39.15 202 GLY A N 1
ATOM 2799 C CA . GLY A 1 187 ? -32.972 -16.075 10.015 1.00 45.63 202 GLY A CA 1
ATOM 2800 C C . GLY A 1 187 ? -33.067 -15.614 11.465 1.00 43.68 202 GLY A C 1
ATOM 2801 O O . GLY A 1 187 ? -33.851 -16.155 12.247 1.00 45.36 202 GLY A O 1
ATOM 2805 N N . ASN A 1 188 ? -32.240 -14.623 11.812 1.00 37.30 203 ASN A N 1
ATOM 2806 C CA . ASN A 1 188 ? -32.320 -13.959 13.103 1.00 37.26 203 ASN A CA 1
ATOM 2807 C C . ASN A 1 188 ? -33.216 -12.732 12.938 1.00 40.03 203 ASN A C 1
ATOM 2808 O O . ASN A 1 188 ? -33.358 -12.199 11.841 1.00 41.60 203 ASN A O 1
ATOM 2819 N N . GLU A 1 189 ? -33.842 -12.318 14.032 1.00 42.23 204 GLU A N 1
ATOM 2820 C CA . GLU A 1 189 ? -34.695 -11.152 13.994 1.00 44.15 204 GLU A CA 1
ATOM 2821 C C . GLU A 1 189 ? -33.839 -9.913 14.226 1.00 44.77 204 GLU A C 1
ATOM 2822 O O . GLU A 1 189 ? -33.020 -9.903 15.153 1.00 37.27 204 GLU A O 1
ATOM 2834 N N . ASP A 1 190 ? -34.090 -8.913 13.363 1.00 43.73 205 ASP A N 1
ATOM 2835 C CA . ASP A 1 190 ? -33.475 -7.591 13.323 1.00 45.84 205 ASP A CA 1
ATOM 2836 C C . ASP A 1 190 ? -33.690 -6.869 14.663 1.00 37.69 205 ASP A C 1
ATOM 2837 O O . ASP A 1 190 ? -34.742 -7.025 15.281 1.00 34.02 205 ASP A O 1
ATOM 2846 N N . ARG A 1 191 ? -32.691 -6.084 15.110 1.00 31.77 206 ARG A N 1
ATOM 2847 C CA . ARG A 1 191 ? -32.824 -5.288 16.331 1.00 31.07 206 ARG A CA 1
ATOM 2848 C C . ARG A 1 191 ? -32.415 -3.843 16.072 1.00 24.55 206 ARG A C 1
ATOM 2849 O O . ARG A 1 191 ? -32.038 -3.099 16.986 1.00 21.38 206 ARG A O 1
ATOM 2870 N N . ARG A 1 192 ? -32.526 -3.393 14.819 1.00 23.59 207 ARG A N 1
ATOM 2871 C CA . ARG A 1 192 ? -32.036 -2.095 14.401 1.00 21.39 207 ARG A CA 1
ATOM 2872 C C . ARG A 1 192 ? -32.647 -0.979 15.256 1.00 24.97 207 ARG A C 1
ATOM 2873 O O . ARG A 1 192 ? -33.833 -1.012 15.550 1.00 28.82 207 ARG A O 1
ATOM 2894 N N . GLY A 1 193 ? -31.800 -0.060 15.732 1.00 22.42 208 GLY A N 1
ATOM 2895 C CA . GLY A 1 193 ? -32.224 1.019 16.597 1.00 22.13 208 GLY A CA 1
ATOM 2896 C C . GLY A 1 193 ? -32.033 0.727 18.081 1.00 20.08 208 GLY A C 1
ATOM 2897 O O . GLY A 1 193 ? -31.991 1.683 18.851 1.00 24.84 208 GLY A O 1
ATOM 2901 N N . GLN A 1 194 ? -31.945 -0.544 18.442 1.00 22.85 209 GLN A N 1
ATOM 2902 C CA . GLN A 1 194 ? -31.824 -0.935 19.838 1.00 18.90 209 GLN A CA 1
ATOM 2903 C C . GLN A 1 194 ? -30.380 -0.764 20.317 1.00 16.31 209 GLN A C 1
ATOM 2904 O O . GLN A 1 194 ? -29.405 -0.778 19.534 1.00 15.73 209 GLN A O 1
ATOM 2918 N N . THR A 1 195 ? -30.234 -0.654 21.654 1.00 14.79 210 THR A N 1
ATOM 2919 C CA . THR A 1 195 ? -28.927 -0.755 22.291 1.00 13.23 210 THR A CA 1
ATOM 2920 C C . THR A 1 195 ? -28.445 -2.211 22.199 1.00 13.74 210 THR A C 1
ATOM 2921 O O . THR A 1 195 ? -29.203 -3.126 21.933 1.00 14.55 210 THR A O 1
ATOM 2932 N N . VAL A 1 196 ? -27.212 -2.415 22.573 1.00 12.18 211 VAL A N 1
ATOM 2933 C CA . VAL A 1 196 ? -26.664 -3.768 22.697 1.00 11.96 211 VAL A CA 1
ATOM 2934 C C . VAL A 1 196 ? -26.673 -4.225 24.163 1.00 14.03 211 VAL A C 1
ATOM 2935 O O . VAL A 1 196 ? -26.103 -5.261 24.510 1.00 14.04 211 VAL A O 1
ATOM 2948 N N . ASN A 1 197 ? -27.321 -3.485 25.062 1.00 13.83 212 ASN A N 1
ATOM 2949 C CA . ASN A 1 197 ? -27.217 -3.824 26.477 1.00 15.43 212 ASN A CA 1
ATOM 2950 C C . ASN A 1 197 ? -27.791 -5.182 26.864 1.00 14.71 212 ASN A C 1
ATOM 2951 O O . ASN A 1 197 ? -27.246 -5.812 27.788 1.00 15.07 212 ASN A O 1
ATOM 2962 N N . ALA A 1 198 ? -28.873 -5.649 26.244 1.00 16.09 213 ALA A N 1
ATOM 2963 C CA . ALA A 1 198 ? -29.371 -6.976 26.578 1.00 15.74 213 ALA A CA 1
ATOM 2964 C C . ALA A 1 198 ? -28.341 -8.056 26.239 1.00 15.07 213 ALA A C 1
ATOM 2965 O O . ALA A 1 198 ? -28.138 -8.994 27.014 1.00 16.60 213 ALA A O 1
ATOM 2972 N N . GLY A 1 199 ? -27.669 -7.907 25.081 1.00 15.89 214 GLY A N 1
ATOM 2973 C CA . GLY A 1 199 ? -26.650 -8.863 24.670 1.00 13.88 214 GLY A CA 1
ATOM 2974 C C . GLY A 1 199 ? -25.417 -8.866 25.557 1.00 12.63 214 GLY A C 1
ATOM 2975 O O . GLY A 1 199 ? -24.866 -9.916 25.903 1.00 14.50 214 GLY A O 1
ATOM 2979 N N . VAL A 1 200 ? -24.991 -7.700 26.067 1.00 12.05 215 VAL A N 1
ATOM 2980 C CA . VAL A 1 200 ? -23.906 -7.627 27.031 1.00 12.61 215 VAL A CA 1
ATOM 2981 C C . VAL A 1 200 ? -24.360 -8.320 28.323 1.00 13.26 215 VAL A C 1
ATOM 2982 O O . VAL A 1 200 ? -23.625 -9.141 28.858 1.00 15.21 215 VAL A O 1
ATOM 2995 N N . ALA A 1 201 ? -25.565 -7.974 28.787 1.00 13.60 216 ALA A N 1
ATOM 2996 C CA . ALA A 1 201 ? -26.093 -8.499 30.036 1.00 15.02 216 ALA A CA 1
ATOM 2997 C C . ALA A 1 201 ? -26.224 -10.025 30.006 1.00 15.41 216 ALA A C 1
ATOM 2998 O O . ALA A 1 201 ? -25.962 -10.643 31.056 1.00 17.41 216 ALA A O 1
ATOM 3005 N N . GLU A 1 202 ? -26.524 -10.606 28.835 1.00 16.16 217 GLU A N 1
ATOM 3006 C CA . GLU A 1 202 ? -26.708 -12.058 28.639 1.00 17.54 217 GLU A CA 1
ATOM 3007 C C . GLU A 1 202 ? -25.368 -12.821 28.694 1.00 16.21 217 GLU A C 1
ATOM 3008 O O . GLU A 1 202 ? -25.362 -14.060 28.679 1.00 15.55 217 GLU A O 1
ATOM 3020 N N . ARG A 1 203 ? -24.246 -12.105 28.623 1.00 14.94 218 ARG A N 1
ATOM 3021 C CA . ARG A 1 203 ? -22.894 -12.657 28.548 1.00 14.88 218 ARG A CA 1
ATOM 3022 C C . ARG A 1 203 ? -22.706 -13.554 27.327 1.00 14.33 218 ARG A C 1
ATOM 3023 O O . ARG A 1 203 ? -22.024 -14.577 27.385 1.00 13.04 218 ARG A O 1
ATOM 3044 N N . SER A 1 204 ? -23.317 -13.179 26.200 1.00 12.82 219 SER A N 1
ATOM 3045 C CA . SER A 1 204 ? -23.080 -13.886 24.940 1.00 12.48 219 SER A CA 1
ATOM 3046 C C . SER A 1 204 ? -21.698 -13.552 24.388 1.00 12.14 219 SER A C 1
ATOM 3047 O O . SER A 1 204 ? -21.169 -12.444 24.573 1.00 12.65 219 SER A O 1
ATOM 3055 N N . TRP A 1 205 ? -21.124 -14.461 23.613 1.00 11.55 220 TRP A N 1
ATOM 3056 C CA . TRP A 1 205 ? -19.922 -14.155 22.863 1.00 10.52 220 TRP A CA 1
ATOM 3057 C C . TRP A 1 205 ? -20.133 -13.019 21.868 1.00 11.37 220 TRP A C 1
ATOM 3058 O O . TRP A 1 205 ? -19.233 -12.189 21.692 1.00 11.45 220 TRP A O 1
ATOM 3079 N N . LEU A 1 206 ? -21.326 -12.931 21.298 1.00 10.07 221 LEU A N 1
ATOM 3080 C CA . LEU A 1 206 ? -21.518 -11.945 20.240 1.00 10.18 221 LEU A CA 1
ATOM 3081 C C . LEU A 1 206 ? -21.256 -10.514 20.738 1.00 11.60 221 LEU A C 1
ATOM 3082 O O . LEU A 1 206 ? -20.836 -9.677 19.917 1.00 11.33 221 LEU A O 1
ATOM 3098 N N . TYR A 1 207 ? -21.499 -10.215 22.014 1.00 10.73 222 TYR A N 1
ATOM 3099 C CA . TYR A 1 207 ? -21.298 -8.863 22.538 1.00 10.09 222 TYR A CA 1
ATOM 3100 C C . TYR A 1 207 ? -20.105 -8.768 23.502 1.00 10.74 222 TYR A C 1
ATOM 3101 O O . TYR A 1 207 ? -19.862 -7.720 24.086 1.00 10.65 222 TYR A O 1
ATOM 3119 N N . LEU A 1 208 ? -19.354 -9.852 23.676 1.00 10.48 223 LEU A N 1
ATOM 3120 C CA . LEU A 1 208 ? -18.065 -9.884 24.351 1.00 11.29 223 LEU A CA 1
ATOM 3121 C C . LEU A 1 208 ? -18.156 -9.361 25.793 1.00 10.93 223 LEU A C 1
ATOM 3122 O O . LEU A 1 208 ? -17.150 -8.870 26.315 1.00 11.57 223 LEU A O 1
ATOM 3138 N N . LYS A 1 209 ? -19.313 -9.521 26.439 1.00 11.48 224 LYS A N 1
ATOM 3139 C CA . LYS A 1 209 ? -19.481 -9.041 27.812 1.00 10.95 224 LYS A CA 1
ATOM 3140 C C . LYS A 1 209 ? -19.130 -7.564 27.947 1.00 12.57 224 LYS A C 1
ATOM 3141 O O . LYS A 1 209 ? -18.815 -7.044 29.000 1.00 14.14 224 LYS A O 1
ATOM 3160 N N . GLY A 1 210 ? -19.281 -6.846 26.825 1.00 11.49 225 GLY A N 1
ATOM 3161 C CA . GLY A 1 210 ? -19.013 -5.429 26.790 1.00 13.78 225 GLY A CA 1
ATOM 3162 C C . GLY A 1 210 ? -17.585 -5.061 26.409 1.00 13.47 225 GLY A C 1
ATOM 3163 O O . GLY A 1 210 ? -17.290 -3.871 26.217 1.00 14.71 225 GLY A O 1
ATOM 3167 N N . SER A 1 211 ? -16.681 -6.047 26.300 1.00 12.82 226 SER A N 1
ATOM 3168 C CA . SER A 1 211 ? -15.293 -5.851 25.937 1.00 12.60 226 SER A CA 1
ATOM 3169 C C . SER A 1 211 ? -15.110 -5.872 24.413 1.00 12.77 226 SER A C 1
ATOM 3170 O O . SER A 1 211 ? -14.229 -6.510 23.901 1.00 12.88 226 SER A O 1
ATOM 3178 N N . TYR A 1 212 ? -15.935 -5.110 23.702 1.00 13.34 227 TYR A N 1
ATOM 3179 C CA . TYR A 1 212 ? -15.876 -5.015 22.247 1.00 13.35 227 TYR A CA 1
ATOM 3180 C C . TYR A 1 212 ? -15.088 -3.774 21.883 1.00 13.49 227 TYR A C 1
ATOM 3181 O O . TYR A 1 212 ? -14.750 -2.940 22.744 1.00 13.82 227 TYR A O 1
ATOM 3199 N N . MET A 1 213 ? -14.776 -3.715 20.589 1.00 12.74 228 MET A N 1
ATOM 3200 C CA . MET A 1 213 ? -13.911 -2.663 20.053 1.00 14.16 228 MET A CA 1
ATOM 3201 C C . MET A 1 213 ? -14.759 -1.435 19.790 1.00 13.41 228 MET A C 1
ATOM 3202 O O . MET A 1 213 ? -15.830 -1.531 19.191 1.00 14.82 228 MET A O 1
ATOM 3216 N N . ARG A 1 214 ? -14.313 -0.295 20.340 1.00 14.15 229 ARG A N 1
ATOM 3217 C CA . ARG A 1 214 ? -14.884 0.997 20.018 1.00 15.23 229 ARG A CA 1
ATOM 3218 C C . ARG A 1 214 ? -13.855 1.730 19.184 1.00 17.27 229 ARG A C 1
ATOM 3219 O O . ARG A 1 214 ? -12.793 2.157 19.679 1.00 18.75 229 ARG A O 1
ATOM 3240 N N . CYS A 1 215 ? -14.156 1.868 17.899 1.00 15.98 230 CYS A N 1
ATOM 3241 C CA . CYS A 1 215 ? -13.152 2.378 16.985 1.00 14.45 230 CYS A CA 1
ATOM 3242 C C . CYS A 1 215 ? -13.095 3.901 17.042 1.00 14.81 230 CYS A C 1
ATOM 3243 O O . CYS A 1 215 ? -14.077 4.564 17.296 1.00 18.11 230 CYS A O 1
ATOM 3251 N N . ASP A 1 216 ? -11.907 4.405 16.814 1.00 14.10 231 ASP A N 1
ATOM 3252 C CA . ASP A 1 216 ? -11.746 5.790 16.382 1.00 16.69 231 ASP A CA 1
ATOM 3253 C C . ASP A 1 216 ? -11.657 5.768 14.863 1.00 15.26 231 ASP A C 1
ATOM 3254 O O . ASP A 1 216 ? -11.739 4.739 14.194 1.00 15.68 231 ASP A O 1
ATOM 3263 N N . ARG A 1 217 ? -11.517 6.931 14.228 1.00 16.28 232 ARG A N 1
ATOM 3264 C CA . ARG A 1 217 ? -11.533 6.960 12.786 1.00 16.33 232 ARG A CA 1
ATOM 3265 C C . ARG A 1 217 ? -10.383 6.155 12.168 1.00 15.07 232 ARG A C 1
ATOM 3266 O O . ARG A 1 217 ? -10.496 5.592 11.091 1.00 17.11 232 ARG A O 1
ATOM 3287 N N . LYS A 1 218 ? -9.209 6.139 12.826 1.00 17.43 233 LYS A N 1
ATOM 3288 C CA . LYS A 1 218 ? -8.079 5.388 12.328 1.00 16.99 233 LYS A CA 1
ATOM 3289 C C . LYS A 1 218 ? -8.304 3.868 12.394 1.00 15.90 233 LYS A C 1
ATOM 3290 O O . LYS A 1 218 ? -7.887 3.140 11.495 1.00 16.27 233 LYS A O 1
ATOM 3309 N N . MET A 1 219 ? -8.951 3.401 13.473 1.00 14.78 234 MET A N 1
ATOM 3310 C CA . MET A 1 219 ? -9.351 2.008 13.544 1.00 15.04 234 MET A CA 1
ATOM 3311 C C . MET A 1 219 ? -10.433 1.655 12.515 1.00 13.78 234 MET A C 1
ATOM 3312 O O . MET A 1 219 ? -10.496 0.521 12.028 1.00 12.85 234 MET A O 1
ATOM 3326 N N . GLU A 1 220 ? -11.272 2.616 12.140 1.00 13.49 235 GLU A N 1
ATOM 3327 C CA . GLU A 1 220 ? -12.240 2.413 11.056 1.00 13.77 235 GLU A CA 1
ATOM 3328 C C . GLU A 1 220 ? -11.530 2.205 9.718 1.00 12.77 235 GLU A C 1
ATOM 3329 O O . GLU A 1 220 ? -11.918 1.391 8.887 1.00 12.23 235 GLU A O 1
ATOM 3341 N N . VAL A 1 221 ? -10.411 2.920 9.506 1.00 12.90 236 VAL A N 1
ATOM 3342 C CA . VAL A 1 221 ? -9.559 2.643 8.370 1.00 14.04 236 VAL A CA 1
ATOM 3343 C C . VAL A 1 221 ? -8.977 1.236 8.413 1.00 12.21 236 VAL A C 1
ATOM 3344 O O . VAL A 1 221 ? -8.981 0.478 7.456 1.00 13.26 236 VAL A O 1
ATOM 3357 N N . ALA A 1 222 ? -8.520 0.810 9.595 1.00 12.13 237 ALA A N 1
ATOM 3358 C CA . ALA A 1 222 ? -8.045 -0.543 9.733 1.00 13.09 237 ALA A CA 1
ATOM 3359 C C . ALA A 1 222 ? -9.108 -1.592 9.382 1.00 11.38 237 ALA A C 1
ATOM 3360 O O . ALA A 1 222 ? -8.799 -2.592 8.750 1.00 12.15 237 ALA A O 1
ATOM 3367 N N . PHE A 1 223 ? -10.329 -1.345 9.824 1.00 11.90 238 PHE A N 1
ATOM 3368 C CA . PHE A 1 223 ? -11.430 -2.238 9.512 1.00 11.62 238 PHE A CA 1
ATOM 3369 C C . PHE A 1 223 ? -11.563 -2.426 8.007 1.00 11.13 238 PHE A C 1
ATOM 3370 O O . PHE A 1 223 ? -11.750 -3.532 7.496 1.00 12.24 238 PHE A O 1
ATOM 3387 N N . MET A 1 224 ? -11.594 -1.300 7.270 1.00 11.96 239 MET A N 1
ATOM 3388 C CA . MET A 1 224 ? -11.819 -1.412 5.850 1.00 13.14 239 MET A CA 1
ATOM 3389 C C . MET A 1 224 ? -10.683 -2.147 5.139 1.00 11.56 239 MET A C 1
ATOM 3390 O O . MET A 1 224 ? -10.898 -2.817 4.160 1.00 12.62 239 MET A O 1
ATOM 3404 N N . VAL A 1 225 ? -9.465 -2.044 5.705 1.00 13.08 240 VAL A N 1
ATOM 3405 C CA . VAL A 1 225 ? -8.335 -2.778 5.177 1.00 12.10 240 VAL A CA 1
ATOM 3406 C C . VAL A 1 225 ? -8.479 -4.273 5.456 1.00 11.70 240 VAL A C 1
ATOM 3407 O O . VAL A 1 225 ? -8.290 -5.075 4.574 1.00 12.23 240 VAL A O 1
ATOM 3420 N N . CYS A 1 226 ? -8.869 -4.634 6.683 1.00 13.38 241 CYS A N 1
ATOM 3421 C CA . CYS A 1 226 ? -9.162 -6.016 6.987 1.00 13.95 241 CYS A CA 1
ATOM 3422 C C . CYS A 1 226 ? -10.320 -6.548 6.126 1.00 14.85 241 CYS A C 1
ATOM 3423 O O . CYS A 1 226 ? -10.375 -7.720 5.843 1.00 14.35 241 CYS A O 1
ATOM 3431 N N . ALA A 1 227 ? -11.220 -5.653 5.675 1.00 11.75 242 ALA A N 1
ATOM 3432 C CA . ALA A 1 227 ? -12.372 -6.043 4.871 1.00 12.31 242 ALA A CA 1
ATOM 3433 C C . ALA A 1 227 ? -12.014 -6.276 3.400 1.00 13.11 242 ALA A C 1
ATOM 3434 O O . ALA A 1 227 ? -12.808 -6.825 2.681 1.00 13.66 242 ALA A O 1
ATOM 3441 N N . ILE A 1 228 ? -10.802 -5.869 2.957 1.00 14.63 243 ILE A N 1
ATOM 3442 C CA . ILE A 1 228 ? -10.348 -6.275 1.636 1.00 15.70 243 ILE A CA 1
ATOM 3443 C C . ILE A 1 228 ? -10.493 -7.790 1.500 1.00 16.24 243 ILE A C 1
ATOM 3444 O O . ILE A 1 228 ? -10.145 -8.568 2.409 1.00 16.32 243 ILE A O 1
ATOM 3460 N N . ASN A 1 229 ? -11.023 -8.226 0.352 1.00 15.89 244 ASN A N 1
ATOM 3461 C CA . ASN A 1 229 ? -11.224 -9.618 0.024 1.00 17.12 244 ASN A CA 1
ATOM 3462 C C . ASN A 1 229 ? -10.445 -9.931 -1.244 1.00 20.51 244 ASN A C 1
ATOM 3463 O O . ASN A 1 229 ? -10.952 -9.758 -2.347 1.00 19.30 244 ASN A O 1
ATOM 3474 N N . PRO A 1 230 ? -9.234 -10.522 -1.105 1.00 17.64 245 PRO A N 1
ATOM 3475 C CA . PRO A 1 230 ? -8.500 -10.991 -2.281 1.00 18.51 245 PRO A CA 1
ATOM 3476 C C . PRO A 1 230 ? -9.064 -12.152 -3.086 1.00 22.36 245 PRO A C 1
ATOM 3477 O O . PRO A 1 230 ? -8.504 -12.407 -4.175 1.00 26.09 245 PRO A O 1
ATOM 3488 N N . SER A 1 231 ? -10.102 -12.854 -2.590 1.00 21.46 246 SER A N 1
ATOM 3489 C CA . SER A 1 231 ? -10.631 -14.048 -3.259 1.00 21.81 246 SER A CA 1
ATOM 3490 C C . SER A 1 231 ? -11.136 -13.684 -4.653 1.00 25.16 246 SER A C 1
ATOM 3491 O O . SER A 1 231 ? -11.981 -12.809 -4.817 1.00 25.01 246 SER A O 1
ATOM 3499 N N . ILE A 1 232 ? -10.609 -14.380 -5.671 1.00 22.65 247 ILE A N 1
ATOM 3500 C CA . ILE A 1 232 ? -11.156 -14.319 -7.011 1.00 24.03 247 ILE A CA 1
ATOM 3501 C C . ILE A 1 232 ? -12.239 -15.385 -7.158 1.00 24.31 247 ILE A C 1
ATOM 3502 O O . ILE A 1 232 ? -13.322 -15.128 -7.670 1.00 28.96 247 ILE A O 1
ATOM 3518 N N . ASP A 1 233 ? -11.925 -16.597 -6.704 1.00 24.39 248 ASP A N 1
ATOM 3519 C CA . ASP A 1 233 ? -12.888 -17.655 -6.504 1.00 26.21 248 ASP A CA 1
ATOM 3520 C C . ASP A 1 233 ? -12.427 -18.435 -5.274 1.00 28.37 248 ASP A C 1
ATOM 3521 O O . ASP A 1 233 ? -11.498 -17.998 -4.576 1.00 28.84 248 ASP A O 1
ATOM 3530 N N . LEU A 1 234 ? -13.059 -19.579 -4.996 1.00 27.44 249 LEU A N 1
ATOM 3531 C CA . LEU A 1 234 ? -12.653 -20.380 -3.839 1.00 33.69 249 LEU A CA 1
ATOM 3532 C C . LEU A 1 234 ? -11.222 -20.914 -4.019 1.00 34.36 249 LEU A C 1
ATOM 3533 O O . LEU A 1 234 ? -10.557 -21.225 -3.034 1.00 39.29 249 LEU A O 1
ATOM 3549 N N . HIS A 1 235 ? -10.750 -21.044 -5.265 1.00 39.27 250 HIS A N 1
ATOM 3550 C CA . HIS A 1 235 ? -9.464 -21.694 -5.522 1.00 41.40 250 HIS A CA 1
ATOM 3551 C C . HIS A 1 235 ? -8.310 -20.678 -5.486 1.00 40.67 250 HIS A C 1
ATOM 3552 O O . HIS A 1 235 ? -7.194 -21.039 -5.122 1.00 46.11 250 HIS A O 1
ATOM 3567 N N . THR A 1 236 ? -8.569 -19.406 -5.833 1.00 39.55 251 THR A N 1
ATOM 3568 C CA . THR A 1 236 ? -7.530 -18.458 -6.208 1.00 33.42 251 THR A CA 1
ATOM 3569 C C . THR A 1 236 ? -7.713 -17.101 -5.515 1.00 32.80 251 THR A C 1
ATOM 3570 O O . THR A 1 236 ? -8.844 -16.620 -5.455 1.00 29.25 251 THR A O 1
ATOM 3581 N N . ASP A 1 237 ? -6.601 -16.485 -5.082 1.00 29.09 252 ASP A N 1
ATOM 3582 C CA . ASP A 1 237 ? -6.552 -15.126 -4.543 1.00 29.56 252 ASP A CA 1
ATOM 3583 C C . ASP A 1 237 ? -5.744 -14.187 -5.429 1.00 26.22 252 ASP A C 1
ATOM 3584 O O . ASP A 1 237 ? -4.809 -14.653 -6.069 1.00 33.54 252 ASP A O 1
ATOM 3593 N N . SER A 1 238 ? -6.091 -12.881 -5.475 1.00 23.07 253 SER A N 1
ATOM 3594 C CA . SER A 1 238 ? -5.316 -11.838 -6.136 1.00 21.70 253 SER A CA 1
ATOM 3595 C C . SER A 1 238 ? -4.060 -11.532 -5.332 1.00 23.95 253 SER A C 1
ATOM 3596 O O . SER A 1 238 ? -4.123 -11.070 -4.190 1.00 22.90 253 SER A O 1
ATOM 3604 N N . LEU A 1 239 ? -2.894 -11.699 -5.964 1.00 26.85 254 LEU A N 1
ATOM 3605 C CA . LEU A 1 239 ? -1.644 -11.335 -5.325 1.00 25.97 254 LEU A CA 1
ATOM 3606 C C . LEU A 1 239 ? -1.556 -9.846 -5.057 1.00 25.35 254 LEU A C 1
ATOM 3607 O O . LEU A 1 239 ? -0.991 -9.428 -4.057 1.00 24.64 254 LEU A O 1
ATOM 3623 N N . GLU A 1 240 ? -2.051 -9.013 -5.989 1.00 23.64 255 GLU A N 1
ATOM 3624 C CA . GLU A 1 240 ? -2.026 -7.592 -5.809 1.00 24.01 255 GLU A CA 1
ATOM 3625 C C . GLU A 1 240 ? -2.862 -7.228 -4.576 1.00 19.56 255 GLU A C 1
ATOM 3626 O O . GLU A 1 240 ? -2.426 -6.403 -3.805 1.00 20.98 255 GLU A O 1
ATOM 3638 N N . LEU A 1 241 ? -4.056 -7.807 -4.414 1.00 21.28 256 LEU A N 1
ATOM 3639 C CA . LEU A 1 241 ? -4.876 -7.394 -3.273 1.00 22.06 256 LEU A CA 1
ATOM 3640 C C . LEU A 1 241 ? -4.265 -7.900 -1.958 1.00 20.13 256 LEU A C 1
ATOM 3641 O O . LEU A 1 241 ? -4.361 -7.226 -0.931 1.00 20.84 256 LEU A O 1
ATOM 3657 N N . LEU A 1 242 ? -3.668 -9.089 -1.945 1.00 20.45 257 LEU A N 1
ATOM 3658 C CA . LEU A 1 242 ? -2.949 -9.537 -0.745 1.00 21.99 257 LEU A CA 1
ATOM 3659 C C . LEU A 1 242 ? -1.847 -8.539 -0.392 1.00 21.46 257 LEU A C 1
ATOM 3660 O O . LEU A 1 242 ? -1.685 -8.104 0.760 1.00 19.89 257 LEU A O 1
ATOM 3676 N N . GLN A 1 243 ? -1.027 -8.156 -1.388 1.00 20.96 258 GLN A N 1
ATOM 3677 C CA . GLN A 1 243 ? 0.063 -7.229 -1.156 1.00 23.18 258 GLN A CA 1
ATOM 3678 C C . GLN A 1 243 ? -0.415 -5.858 -0.665 1.00 20.36 258 GLN A C 1
ATOM 3679 O O . GLN A 1 243 ? 0.181 -5.235 0.218 1.00 21.57 258 GLN A O 1
ATOM 3693 N N . LEU A 1 244 ? -1.517 -5.355 -1.239 1.00 20.91 259 LEU A N 1
ATOM 3694 C CA . LEU A 1 244 ? -2.082 -4.098 -0.809 1.00 20.11 259 LEU A CA 1
ATOM 3695 C C . LEU A 1 244 ? -2.532 -4.172 0.657 1.00 16.01 259 LEU A C 1
ATOM 3696 O O . LEU A 1 244 ? -2.237 -3.266 1.440 1.00 16.75 259 LEU A O 1
ATOM 3712 N N . GLN A 1 245 ? -3.256 -5.236 0.989 1.00 17.48 260 GLN A N 1
ATOM 3713 C CA . GLN A 1 245 ? -3.731 -5.429 2.357 1.00 16.93 260 GLN A CA 1
ATOM 3714 C C . GLN A 1 245 ? -2.556 -5.447 3.328 1.00 14.88 260 GLN A C 1
ATOM 3715 O O . GLN A 1 245 ? -2.553 -4.761 4.350 1.00 16.15 260 GLN A O 1
ATOM 3729 N N . GLN A 1 246 ? -1.534 -6.193 2.950 1.00 18.46 261 GLN A N 1
ATOM 3730 C CA . GLN A 1 246 ? -0.369 -6.365 3.807 1.00 16.57 261 GLN A CA 1
ATOM 3731 C C . GLN A 1 246 ? 0.348 -5.037 4.018 1.00 15.73 261 GLN A C 1
ATOM 3732 O O . GLN A 1 246 ? 0.676 -4.629 5.132 1.00 17.05 261 GLN A O 1
ATOM 3746 N N . LYS A 1 247 ? 0.580 -4.277 2.931 1.00 17.65 262 LYS A N 1
ATOM 3747 C CA . LYS A 1 247 ? 1.256 -2.998 3.038 1.00 16.99 262 LYS A CA 1
ATOM 3748 C C . LYS A 1 247 ? 0.453 -1.986 3.860 1.00 16.35 262 LYS A C 1
ATOM 3749 O O . LYS A 1 247 ? 0.982 -1.192 4.636 1.00 17.32 262 LYS A O 1
ATOM 3768 N N . LEU A 1 248 ? -0.896 -1.984 3.683 1.00 15.45 263 LEU A N 1
ATOM 3769 C CA . LEU A 1 248 ? -1.740 -1.098 4.451 1.00 14.09 263 LEU A CA 1
ATOM 3770 C C . LEU A 1 248 ? -1.782 -1.465 5.934 1.00 12.49 263 LEU A C 1
ATOM 3771 O O . LEU A 1 248 ? -1.768 -0.563 6.786 1.00 14.86 263 LEU A O 1
ATOM 3787 N N . LEU A 1 249 ? -1.765 -2.765 6.227 1.00 14.40 264 LEU A N 1
ATOM 3788 C CA . LEU A 1 249 ? -1.685 -3.175 7.622 1.00 13.28 264 LEU A CA 1
ATOM 3789 C C . LEU A 1 249 ? -0.369 -2.746 8.287 1.00 12.14 264 LEU A C 1
ATOM 3790 O O . LEU A 1 249 ? -0.406 -2.244 9.405 1.00 13.86 264 LEU A O 1
ATOM 3806 N N . TRP A 1 250 ? 0.739 -2.817 7.554 1.00 13.82 265 TRP A N 1
ATOM 3807 C CA . TRP A 1 250 ? 2.004 -2.349 8.123 1.00 15.46 265 TRP A CA 1
ATOM 3808 C C . TRP A 1 250 ? 2.043 -0.850 8.358 1.00 13.89 265 TRP A C 1
ATOM 3809 O O . TRP A 1 250 ? 2.554 -0.382 9.354 1.00 17.08 265 TRP A O 1
ATOM 3830 N N . LEU A 1 251 ? 1.410 -0.087 7.458 1.00 15.52 266 LEU A N 1
ATOM 3831 C CA . LEU A 1 251 ? 1.277 1.342 7.604 1.00 17.42 266 LEU A CA 1
ATOM 3832 C C . LEU A 1 251 ? 0.518 1.644 8.885 1.00 16.02 266 LEU A C 1
ATOM 3833 O O . LEU A 1 251 ? 0.952 2.410 9.710 1.00 17.73 266 LEU A O 1
ATOM 3849 N N . LEU A 1 252 ? -0.645 0.974 9.093 1.00 14.72 267 LEU A N 1
ATOM 3850 C CA . LEU A 1 252 ? -1.435 1.199 10.267 1.00 16.08 267 LEU A CA 1
ATOM 3851 C C . LEU A 1 252 ? -0.660 0.754 11.507 1.00 12.88 267 LEU A C 1
ATOM 3852 O O . LEU A 1 252 ? -0.806 1.390 12.529 1.00 16.16 267 LEU A O 1
ATOM 3868 N N . TYR A 1 253 ? 0.034 -0.376 11.384 1.00 13.94 268 TYR A N 1
ATOM 3869 C CA . TYR A 1 253 ? 0.828 -0.925 12.493 1.00 15.06 268 TYR A CA 1
ATOM 3870 C C . TYR A 1 253 ? 1.830 0.123 13.028 1.00 15.34 268 TYR A C 1
ATOM 3871 O O . TYR A 1 253 ? 1.861 0.451 14.214 1.00 16.47 268 TYR A O 1
ATOM 3889 N N . ASP A 1 254 ? 2.554 0.718 12.083 1.00 16.89 269 ASP A N 1
ATOM 3890 C CA . ASP A 1 254 ? 3.615 1.661 12.422 1.00 19.05 269 ASP A CA 1
ATOM 3891 C C . ASP A 1 254 ? 3.072 2.946 13.035 1.00 19.57 269 ASP A C 1
ATOM 3892 O O . ASP A 1 254 ? 3.737 3.575 13.861 1.00 20.49 269 ASP A O 1
ATOM 3901 N N . LEU A 1 255 ? 1.860 3.357 12.673 1.00 17.53 270 LEU A N 1
ATOM 3902 C CA . LEU A 1 255 ? 1.224 4.525 13.233 1.00 18.14 270 LEU A CA 1
ATOM 3903 C C . LEU A 1 255 ? 0.531 4.276 14.568 1.00 19.63 270 LEU A C 1
ATOM 3904 O O . LEU A 1 255 ? 0.013 5.203 15.167 1.00 21.28 270 LEU A O 1
ATOM 3920 N N . GLY A 1 256 ? 0.458 3.005 15.022 1.00 16.95 271 GLY A N 1
ATOM 3921 C CA . GLY A 1 256 ? -0.144 2.695 16.308 1.00 17.96 271 GLY A CA 1
ATOM 3922 C C . GLY A 1 256 ? -1.609 2.256 16.230 1.00 15.59 271 GLY A C 1
ATOM 3923 O O . GLY A 1 256 ? -2.245 2.093 17.258 1.00 18.06 271 GLY A O 1
ATOM 3927 N N . HIS A 1 257 ? -2.137 2.115 15.024 1.00 16.24 272 HIS A N 1
ATOM 3928 C CA . HIS A 1 257 ? -3.575 1.986 14.858 1.00 15.75 272 HIS A CA 1
ATOM 3929 C C . HIS A 1 257 ? -4.033 0.529 14.939 1.00 16.78 272 HIS A C 1
ATOM 3930 O O . HIS A 1 257 ? -5.231 0.322 14.883 1.00 17.15 272 HIS A O 1
ATOM 3945 N N . LEU A 1 258 ? -3.108 -0.426 15.061 1.00 14.82 273 LEU A N 1
ATOM 3946 C CA . LEU A 1 258 ? -3.500 -1.812 15.301 1.00 13.54 273 LEU A CA 1
ATOM 3947 C C . LEU A 1 258 ? -3.346 -2.189 16.765 1.00 16.28 273 LEU A C 1
ATOM 3948 O O . LEU A 1 258 ? -3.660 -3.317 17.129 1.00 15.27 273 LEU A O 1
ATOM 3964 N N . GLU A 1 259 ? -2.882 -1.277 17.617 1.00 16.04 274 GLU A N 1
ATOM 3965 C CA . GLU A 1 259 ? -2.619 -1.591 19.020 1.00 16.96 274 GLU A CA 1
ATOM 3966 C C . GLU A 1 259 ? -3.821 -2.213 19.712 1.00 15.28 274 GLU A C 1
ATOM 3967 O O . GLU A 1 259 ? -3.622 -3.089 20.586 1.00 15.50 274 GLU A O 1
ATOM 3979 N N . ARG A 1 260 ? -5.039 -1.757 19.377 1.00 14.21 275 ARG A N 1
ATOM 3980 C CA . ARG A 1 260 ? -6.276 -2.173 20.020 1.00 14.60 275 ARG A CA 1
ATOM 3981 C C . ARG A 1 260 ? -7.135 -3.029 19.072 1.00 12.63 275 ARG A C 1
ATOM 3982 O O . ARG A 1 260 ? -8.360 -3.062 19.220 1.00 13.08 275 ARG A O 1
ATOM 4003 N N . TYR A 1 261 ? -6.481 -3.689 18.122 1.00 12.79 276 TYR A N 1
ATOM 4004 C CA . TYR A 1 261 ? -7.227 -4.437 17.100 1.00 12.76 276 TYR A CA 1
ATOM 4005 C C . TYR A 1 261 ? -6.627 -5.833 16.935 1.00 10.91 276 TYR A C 1
ATOM 4006 O O . TYR A 1 261 ? -5.860 -6.158 16.026 1.00 11.65 276 TYR A O 1
ATOM 4024 N N . PRO A 1 262 ? -6.920 -6.760 17.905 1.00 12.33 277 PRO A N 1
ATOM 4025 C CA . PRO A 1 262 ? -6.298 -8.077 17.846 1.00 11.77 277 PRO A CA 1
ATOM 4026 C C . PRO A 1 262 ? -6.453 -8.827 16.520 1.00 10.74 277 PRO A C 1
ATOM 4027 O O . PRO A 1 262 ? -5.547 -9.472 16.038 1.00 12.59 277 PRO A O 1
ATOM 4038 N N . MET A 1 263 ? -7.659 -8.834 15.926 1.00 10.62 278 MET A N 1
ATOM 4039 C CA . MET A 1 263 ? -7.885 -9.621 14.728 1.00 10.53 278 MET A CA 1
ATOM 4040 C C . MET A 1 263 ? -7.032 -9.144 13.559 1.00 10.71 278 MET A C 1
ATOM 4041 O O . MET A 1 263 ? -6.654 -9.931 12.722 1.00 11.56 278 MET A O 1
ATOM 4055 N N . ALA A 1 264 ? -6.788 -7.825 13.511 1.00 12.07 279 ALA A N 1
ATOM 4056 C CA . ALA A 1 264 ? -5.951 -7.259 12.469 1.00 11.83 279 ALA A CA 1
ATOM 4057 C C . ALA A 1 264 ? -4.510 -7.729 12.616 1.00 11.69 279 ALA A C 1
ATOM 4058 O O . ALA A 1 264 ? -3.879 -7.999 11.627 1.00 12.71 279 ALA A O 1
ATOM 4065 N N . LEU A 1 265 ? -4.012 -7.881 13.859 1.00 12.00 280 LEU A N 1
ATOM 4066 C CA . LEU A 1 265 ? -2.643 -8.369 14.055 1.00 14.32 280 LEU A CA 1
ATOM 4067 C C . LEU A 1 265 ? -2.508 -9.828 13.613 1.00 13.71 280 LEU A C 1
ATOM 4068 O O . LEU A 1 265 ? -1.552 -10.246 12.969 1.00 13.10 280 LEU A O 1
ATOM 4084 N N . GLY A 1 266 ? -3.559 -10.636 13.885 1.00 12.11 281 GLY A N 1
ATOM 4085 C CA . GLY A 1 266 ? -3.597 -11.987 13.397 1.00 12.55 281 GLY A CA 1
ATOM 4086 C C . GLY A 1 266 ? -3.672 -12.079 11.880 1.00 12.15 281 GLY A C 1
ATOM 4087 O O . GLY A 1 266 ? -2.990 -12.871 11.254 1.00 13.89 281 GLY A O 1
ATOM 4091 N N . ASN A 1 267 ? -4.514 -11.239 11.241 1.00 11.90 282 ASN A N 1
ATOM 4092 C CA . ASN A 1 267 ? -4.560 -11.173 9.789 1.00 13.16 282 ASN A CA 1
ATOM 4093 C C . ASN A 1 267 ? -3.170 -10.808 9.217 1.00 12.65 282 ASN A C 1
ATOM 4094 O O . ASN A 1 267 ? -2.724 -11.415 8.269 1.00 13.52 282 ASN A O 1
ATOM 4105 N N . LEU A 1 268 ? -2.486 -9.865 9.819 1.00 12.03 283 LEU A N 1
ATOM 4106 C CA . LEU A 1 268 ? -1.153 -9.446 9.382 1.00 12.74 283 LEU A CA 1
ATOM 4107 C C . LEU A 1 268 ? -0.169 -10.617 9.523 1.00 14.85 283 LEU A C 1
ATOM 4108 O O . LEU A 1 268 ? 0.651 -10.873 8.638 1.00 14.60 283 LEU A O 1
ATOM 4124 N N . ALA A 1 269 ? -0.269 -11.348 10.618 1.00 13.43 284 ALA A N 1
ATOM 4125 C CA . ALA A 1 269 ? 0.587 -12.498 10.847 1.00 13.67 284 ALA A CA 1
ATOM 4126 C C . ALA A 1 269 ? 0.398 -13.530 9.757 1.00 14.01 284 ALA A C 1
ATOM 4127 O O . ALA A 1 269 ? 1.323 -14.118 9.230 1.00 14.75 284 ALA A O 1
ATOM 4134 N N . ASP A 1 270 ? -0.871 -13.809 9.405 1.00 13.35 285 ASP A N 1
ATOM 4135 C CA . ASP A 1 270 ? -1.153 -14.756 8.364 1.00 14.80 285 ASP A CA 1
ATOM 4136 C C . ASP A 1 270 ? -0.540 -14.330 7.038 1.00 15.37 285 ASP A C 1
ATOM 4137 O O . ASP A 1 270 ? -0.065 -15.201 6.311 1.00 18.10 285 ASP A O 1
ATOM 4146 N N . LEU A 1 271 ? -0.646 -13.024 6.736 1.00 15.18 286 LEU A N 1
ATOM 4147 C CA . LEU A 1 271 ? -0.076 -12.526 5.501 1.00 15.97 286 LEU A CA 1
ATOM 4148 C C . LEU A 1 271 ? 1.453 -12.682 5.507 1.00 14.75 286 LEU A C 1
ATOM 4149 O O . LEU A 1 271 ? 2.027 -13.022 4.474 1.00 17.07 286 LEU A O 1
ATOM 4165 N N . GLU A 1 272 ? 2.088 -12.450 6.636 1.00 14.79 287 GLU A N 1
ATOM 4166 C CA . GLU A 1 272 ? 3.543 -12.577 6.775 1.00 16.48 287 GLU A CA 1
ATOM 4167 C C . GLU A 1 272 ? 3.993 -14.013 6.586 1.00 18.25 287 GLU A C 1
ATOM 4168 O O . GLU A 1 272 ? 5.049 -14.273 6.000 1.00 18.52 287 GLU A O 1
ATOM 4180 N N . GLU A 1 273 ? 3.205 -14.985 7.034 1.00 17.58 288 GLU A N 1
ATOM 4181 C CA . GLU A 1 273 ? 3.569 -16.375 6.818 1.00 20.06 288 GLU A CA 1
ATOM 4182 C C . GLU A 1 273 ? 3.586 -16.685 5.325 1.00 20.17 288 GLU A C 1
ATOM 4183 O O . GLU A 1 273 ? 4.406 -17.464 4.849 1.00 22.20 288 GLU A O 1
ATOM 4195 N N . LEU A 1 274 ? 2.612 -16.135 4.604 1.00 21.31 289 LEU A N 1
ATOM 4196 C CA . LEU A 1 274 ? 2.500 -16.347 3.176 1.00 25.00 289 LEU A CA 1
ATOM 4197 C C . LEU A 1 274 ? 3.654 -15.656 2.442 1.00 23.52 289 LEU A C 1
ATOM 4198 O O . LEU A 1 274 ? 4.242 -16.231 1.525 1.00 25.91 289 LEU A O 1
ATOM 4214 N N . GLU A 1 275 ? 3.990 -14.429 2.831 1.00 19.91 290 GLU A N 1
ATOM 4215 C CA . GLU A 1 275 ? 5.011 -13.692 2.095 1.00 22.56 290 GLU A CA 1
ATOM 4216 C C . GLU A 1 275 ? 5.696 -12.717 3.034 1.00 21.21 290 GLU A C 1
ATOM 4217 O O . GLU A 1 275 ? 5.199 -11.654 3.289 1.00 19.84 290 GLU A O 1
ATOM 4229 N N . PRO A 1 276 ? 6.805 -13.102 3.668 1.00 21.15 291 PRO A N 1
ATOM 4230 C CA . PRO A 1 276 ? 7.383 -12.272 4.724 1.00 22.30 291 PRO A CA 1
ATOM 4231 C C . PRO A 1 276 ? 7.997 -10.981 4.197 1.00 23.13 291 PRO A C 1
ATOM 4232 O O . PRO A 1 276 ? 8.633 -10.992 3.141 1.00 24.35 291 PRO A O 1
ATOM 4243 N N . THR A 1 277 ? 7.740 -9.886 4.906 1.00 21.41 292 THR A N 1
ATOM 4244 C CA . THR A 1 277 ? 8.312 -8.577 4.638 1.00 21.05 292 THR A CA 1
ATOM 4245 C C . THR A 1 277 ? 9.682 -8.477 5.333 1.00 20.83 292 THR A C 1
ATOM 4246 O O . THR A 1 277 ? 9.810 -8.555 6.555 1.00 20.07 292 THR A O 1
ATOM 4257 N N . PRO A 1 278 ? 10.802 -8.249 4.594 1.00 27.12 293 PRO A N 1
ATOM 4258 C CA . PRO A 1 278 ? 12.111 -8.133 5.237 1.00 26.51 293 PRO A CA 1
ATOM 4259 C C . PRO A 1 278 ? 12.090 -7.111 6.349 1.00 21.64 293 PRO A C 1
ATOM 4260 O O . PRO A 1 278 ? 11.538 -6.034 6.190 1.00 24.00 293 PRO A O 1
ATOM 4271 N N . GLY A 1 279 ? 12.690 -7.460 7.480 1.00 22.51 294 GLY A N 1
ATOM 4272 C CA . GLY A 1 279 ? 12.862 -6.516 8.567 1.00 23.03 294 GLY A CA 1
ATOM 4273 C C . GLY A 1 279 ? 11.701 -6.517 9.559 1.00 24.70 294 GLY A C 1
ATOM 4274 O O . GLY A 1 279 ? 11.744 -5.794 10.539 1.00 31.54 294 GLY A O 1
ATOM 4278 N N . ARG A 1 280 ? 10.652 -7.281 9.289 1.00 22.28 295 ARG A N 1
ATOM 4279 C CA . ARG A 1 280 ? 9.459 -7.214 10.116 1.00 20.72 295 ARG A CA 1
ATOM 4280 C C . ARG A 1 280 ? 9.408 -8.387 11.091 1.00 20.43 295 ARG A C 1
ATOM 4281 O O . ARG A 1 280 ? 10.015 -9.418 10.840 1.00 21.04 295 ARG A O 1
ATOM 4302 N N . PRO A 1 281 ? 8.615 -8.253 12.177 1.00 21.41 296 PRO A N 1
ATOM 4303 C CA . PRO A 1 281 ? 8.385 -9.332 13.135 1.00 23.20 296 PRO A CA 1
ATOM 4304 C C . PRO A 1 281 ? 7.874 -10.589 12.443 1.00 21.99 296 PRO A C 1
ATOM 4305 O O . PRO A 1 281 ? 7.136 -10.525 11.463 1.00 21.94 296 PRO A O 1
ATOM 4316 N N . ASP A 1 282 ? 8.249 -11.736 13.007 1.00 19.63 297 ASP A N 1
ATOM 4317 C CA . ASP A 1 282 ? 7.817 -13.040 12.541 1.00 21.17 297 ASP A CA 1
ATOM 4318 C C . ASP A 1 282 ? 6.318 -13.200 12.809 1.00 17.36 297 ASP A C 1
ATOM 4319 O O . ASP A 1 282 ? 5.766 -12.535 13.703 1.00 19.89 297 ASP A O 1
ATOM 4328 N N . PRO A 1 283 ? 5.628 -14.072 12.043 1.00 17.02 298 PRO A N 1
ATOM 4329 C CA . PRO A 1 283 ? 4.230 -14.407 12.361 1.00 16.97 298 PRO A CA 1
ATOM 4330 C C . PRO A 1 283 ? 3.970 -14.722 13.832 1.00 18.08 298 PRO A C 1
ATOM 4331 O O . PRO A 1 283 ? 3.045 -14.163 14.427 1.00 15.65 298 PRO A O 1
ATOM 4342 N N . LEU A 1 284 ? 4.732 -15.640 14.449 1.00 18.08 299 LEU A N 1
ATOM 4343 C CA . LEU A 1 284 ? 4.505 -15.947 15.857 1.00 20.19 299 LEU A CA 1
ATOM 4344 C C . LEU A 1 284 ? 4.521 -14.698 16.726 1.00 16.03 299 LEU A C 1
ATOM 4345 O O . LEU A 1 284 ? 3.748 -14.519 17.664 1.00 17.82 299 LEU A O 1
ATOM 4361 N N . THR A 1 285 ? 5.464 -13.760 16.518 1.00 17.02 300 THR A N 1
ATOM 4362 C CA . THR A 1 285 ? 5.519 -12.533 17.304 1.00 16.12 300 THR A CA 1
ATOM 4363 C C . THR A 1 285 ? 4.221 -11.735 17.174 1.00 14.58 300 THR A C 1
ATOM 4364 O O . THR A 1 285 ? 3.669 -11.191 18.121 1.00 15.69 300 THR A O 1
ATOM 4375 N N . LEU A 1 286 ? 3.708 -11.697 15.952 1.00 14.68 301 LEU A N 1
ATOM 4376 C CA . LEU A 1 286 ? 2.493 -10.944 15.686 1.00 15.27 301 LEU A CA 1
ATOM 4377 C C . LEU A 1 286 ? 1.264 -11.613 16.305 1.00 12.60 301 LEU A C 1
ATOM 4378 O O . LEU A 1 286 ? 0.397 -10.923 16.863 1.00 14.05 301 LEU A O 1
ATOM 4394 N N . TYR A 1 287 ? 1.197 -12.955 16.207 1.00 13.91 302 TYR A N 1
ATOM 4395 C CA . TYR A 1 287 ? 0.121 -13.643 16.915 1.00 13.50 302 TYR A CA 1
ATOM 4396 C C . TYR A 1 287 ? 0.124 -13.357 18.412 1.00 13.05 302 TYR A C 1
ATOM 4397 O O . TYR A 1 287 ? -0.917 -13.092 19.054 1.00 13.21 302 TYR A O 1
ATOM 4415 N N . HIS A 1 288 ? 1.339 -13.349 19.014 1.00 13.81 303 HIS A N 1
ATOM 4416 C CA . HIS A 1 288 ? 1.459 -13.016 20.421 1.00 14.86 303 HIS A CA 1
ATOM 4417 C C . HIS A 1 288 ? 1.135 -11.571 20.739 1.00 13.45 303 HIS A C 1
ATOM 4418 O O . HIS A 1 288 ? 0.568 -11.297 21.783 1.00 15.61 303 HIS A O 1
ATOM 4433 N N . LYS A 1 289 ? 1.402 -10.646 19.796 1.00 13.65 304 LYS A N 1
ATOM 4434 C CA . LYS A 1 289 ? 0.972 -9.276 19.952 1.00 15.33 304 LYS A CA 1
ATOM 4435 C C . LYS A 1 289 ? -0.557 -9.137 19.961 1.00 13.72 304 LYS A C 1
ATOM 4436 O O . LYS A 1 289 ? -1.104 -8.387 20.747 1.00 15.40 304 LYS A O 1
ATOM 4455 N N . GLY A 1 290 ? -1.239 -9.921 19.117 1.00 13.06 305 GLY A N 1
ATOM 4456 C CA . GLY A 1 290 ? -2.690 -9.938 19.102 1.00 12.28 305 GLY A CA 1
ATOM 4457 C C . GLY A 1 290 ? -3.297 -10.404 20.417 1.00 12.76 305 GLY A C 1
ATOM 4458 O O . GLY A 1 290 ? -4.216 -9.808 20.937 1.00 13.01 305 GLY A O 1
ATOM 4462 N N . ILE A 1 291 ? -2.703 -11.454 20.990 1.00 12.78 306 ILE A N 1
ATOM 4463 C CA . ILE A 1 291 ? -3.115 -11.931 22.300 1.00 12.49 306 ILE A CA 1
ATOM 4464 C C . ILE A 1 291 ? -2.864 -10.883 23.384 1.00 11.65 306 ILE A C 1
ATOM 4465 O O . ILE A 1 291 ? -3.718 -10.600 24.216 1.00 13.06 306 ILE A O 1
ATOM 4481 N N . ALA A 1 292 ? -1.692 -10.234 23.322 1.00 14.01 307 ALA A N 1
ATOM 4482 C CA . ALA A 1 292 ? -1.362 -9.168 24.272 1.00 15.55 307 ALA A CA 1
ATOM 4483 C C . ALA A 1 292 ? -2.322 -7.974 24.182 1.00 13.92 307 ALA A C 1
ATOM 4484 O O . ALA A 1 292 ? -2.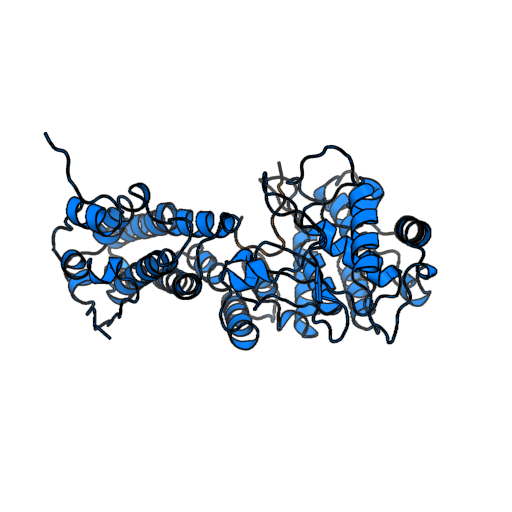777 -7.449 25.190 1.00 15.66 307 ALA A O 1
ATOM 4491 N N . SER A 1 293 ? -2.726 -7.596 22.964 1.00 14.20 308 SER A N 1
ATOM 4492 C CA . SER A 1 293 ? -3.712 -6.555 22.780 1.00 14.15 308 SER A CA 1
ATOM 4493 C C . SER A 1 293 ? -5.057 -6.916 23.438 1.00 13.42 308 SER A C 1
ATOM 4494 O O . SER A 1 293 ? -5.660 -6.149 24.159 1.00 12.90 308 SER A O 1
ATOM 4502 N N . ALA A 1 294 ? -5.519 -8.180 23.267 1.00 11.24 309 ALA A N 1
ATOM 4503 C CA . ALA A 1 294 ? -6.754 -8.610 23.884 1.00 12.13 309 ALA A CA 1
ATOM 4504 C C . ALA A 1 294 ? -6.674 -8.592 25.420 1.00 12.62 309 ALA A C 1
ATOM 4505 O O . ALA A 1 294 ? -7.618 -8.210 26.092 1.00 12.83 309 ALA A O 1
ATOM 4512 N N . LYS A 1 295 ? -5.524 -9.014 25.946 1.00 13.93 310 LYS A N 1
ATOM 4513 C CA . LYS A 1 295 ? -5.328 -9.004 27.402 1.00 14.30 310 LYS A CA 1
ATOM 4514 C C . LYS A 1 295 ? -5.283 -7.588 27.974 1.00 14.23 310 LYS A C 1
ATOM 4515 O O . LYS A 1 295 ? -5.892 -7.294 28.998 1.00 16.69 310 LYS A O 1
ATOM 4534 N N . THR A 1 296 ? -4.645 -6.681 27.223 1.00 14.99 311 THR A N 1
ATOM 4535 C CA . THR A 1 296 ? -4.448 -5.300 27.644 1.00 14.82 311 THR A CA 1
ATOM 4536 C C . THR A 1 296 ? -5.691 -4.431 27.548 1.00 16.23 311 THR A C 1
ATOM 4537 O O . THR A 1 296 ? -6.049 -3.731 28.497 1.00 16.00 311 THR A O 1
ATOM 4548 N N . TYR A 1 297 ? -6.416 -4.523 26.414 1.00 14.23 312 TYR A N 1
ATOM 4549 C CA . TYR A 1 297 ? -7.533 -3.650 26.175 1.00 14.50 312 TYR A CA 1
ATOM 4550 C C . TYR A 1 297 ? -8.916 -4.246 26.398 1.00 13.75 312 TYR A C 1
ATOM 4551 O O . TYR A 1 297 ? -9.865 -3.485 26.544 1.00 15.40 312 TYR A O 1
ATOM 4569 N N . TYR A 1 298 ? -9.036 -5.586 26.323 1.00 12.63 313 TYR A N 1
ATOM 4570 C CA . TYR A 1 298 ? -10.342 -6.213 26.292 1.00 12.34 313 TYR A CA 1
ATOM 4571 C C . TYR A 1 298 ? -10.459 -7.337 27.323 1.00 13.96 313 TYR A C 1
ATOM 4572 O O . TYR A 1 298 ? -11.250 -8.259 27.138 1.00 12.84 313 TYR A O 1
ATOM 4590 N N . ARG A 1 299 ? -9.719 -7.213 28.444 1.00 13.34 314 ARG A N 1
ATOM 4591 C CA . ARG A 1 299 ? -9.937 -8.089 29.600 1.00 13.80 314 ARG A CA 1
ATOM 4592 C C . ARG A 1 299 ? -9.706 -9.553 29.244 1.00 15.16 314 ARG A C 1
ATOM 4593 O O . ARG A 1 299 ? -10.184 -10.435 29.962 1.00 15.37 314 ARG A O 1
ATOM 4614 N N . ASP A 1 300 ? -8.928 -9.825 28.185 1.00 12.96 315 ASP A N 1
ATOM 4615 C CA . ASP A 1 300 ? -8.684 -11.187 27.726 1.00 12.76 315 ASP A CA 1
ATOM 4616 C C . ASP A 1 300 ? -9.993 -11.933 27.484 1.00 14.61 315 ASP A C 1
ATOM 4617 O O . ASP A 1 300 ? -10.067 -13.139 27.770 1.00 13.99 315 ASP A O 1
ATOM 4626 N N . GLU A 1 301 ? -10.985 -11.246 26.887 1.00 11.83 316 GLU A N 1
ATOM 4627 C CA . GLU A 1 301 ? -12.292 -11.812 26.626 1.00 12.81 316 GLU A CA 1
ATOM 4628 C C . GLU A 1 301 ? -12.487 -12.166 25.159 1.00 11.90 316 GLU A C 1
ATOM 4629 O O . GLU A 1 301 ? -13.600 -12.472 24.782 1.00 11.86 316 GLU A O 1
ATOM 4641 N N . HIS A 1 302 ? -11.442 -12.122 24.321 1.00 10.54 317 HIS A N 1
ATOM 4642 C CA . HIS A 1 302 ? -11.569 -12.430 22.913 1.00 10.67 317 HIS A CA 1
ATOM 4643 C C . HIS A 1 302 ? -11.090 -13.844 22.615 1.00 11.46 317 HIS A C 1
ATOM 4644 O O . HIS A 1 302 ? -10.113 -14.311 23.200 1.00 11.36 317 HIS A O 1
ATOM 4659 N N . ILE A 1 303 ? -11.779 -14.512 21.695 1.00 10.46 318 ILE A N 1
ATOM 4660 C CA . ILE A 1 303 ? -11.488 -15.885 21.308 1.00 10.94 318 ILE A CA 1
ATOM 4661 C C . ILE A 1 303 ? -10.482 -15.968 20.167 1.00 11.32 318 ILE A C 1
ATOM 4662 O O . ILE A 1 303 ? -9.638 -16.867 20.138 1.00 11.57 318 ILE A O 1
ATOM 4678 N N . TYR A 1 304 ? -10.649 -15.132 19.123 1.00 10.02 319 TYR A N 1
ATOM 4679 C CA . TYR A 1 304 ? -9.891 -15.343 17.916 1.00 10.63 319 TYR A CA 1
ATOM 4680 C C . TYR A 1 304 ? -8.396 -15.103 18.054 1.00 11.35 319 TYR A C 1
ATOM 4681 O O . TYR A 1 304 ? -7.688 -15.688 17.270 1.00 12.48 319 TYR A O 1
ATOM 4699 N N . PRO A 1 305 ? -7.876 -14.300 19.001 1.00 12.12 320 PRO A N 1
ATOM 4700 C CA . PRO A 1 305 ? -6.411 -14.222 19.097 1.00 13.14 320 PRO A CA 1
ATOM 4701 C C . PRO A 1 305 ? -5.756 -15.576 19.322 1.00 12.95 320 PRO A C 1
ATOM 4702 O O . PRO A 1 305 ? -4.751 -15.884 18.700 1.00 11.85 320 PRO A O 1
ATOM 4713 N N . TYR A 1 306 ? -6.398 -16.408 20.135 1.00 11.75 321 TYR A N 1
ATOM 4714 C CA . TYR A 1 306 ? -5.891 -17.725 20.407 1.00 12.42 321 TYR A CA 1
ATOM 4715 C C . TYR A 1 306 ? -6.169 -18.663 19.238 1.00 11.57 321 TYR A C 1
ATOM 4716 O O . TYR A 1 306 ? -5.356 -19.531 18.959 1.00 12.64 321 TYR A O 1
ATOM 4734 N N A MET A 1 307 ? -7.314 -18.507 18.547 0.50 12.20 322 MET A N 1
ATOM 4735 N N B MET A 1 307 ? -7.326 -18.511 18.571 0.50 10.27 322 MET A N 1
ATOM 4736 C CA A MET A 1 307 ? -7.610 -19.340 17.394 0.50 14.02 322 MET A CA 1
ATOM 4737 C CA B MET A 1 307 ? -7.591 -19.350 17.422 0.50 10.43 322 MET A CA 1
ATOM 4738 C C A MET A 1 307 ? -6.649 -19.082 16.227 0.50 12.42 322 MET A C 1
ATOM 4739 C C B MET A 1 307 ? -6.579 -19.090 16.301 0.50 10.53 322 MET A C 1
ATOM 4740 O O A MET A 1 307 ? -6.319 -19.979 15.460 0.50 12.56 322 MET A O 1
ATOM 4741 O O B MET A 1 307 ? -6.071 -20.013 15.688 0.50 11.05 322 MET A O 1
ATOM 4768 N N . TYR A 1 308 ? -6.259 -17.813 16.033 1.00 11.17 323 TYR A N 1
ATOM 4769 C CA . TYR A 1 308 ? -5.256 -17.488 15.042 1.00 12.17 323 TYR A CA 1
ATOM 4770 C C . TYR A 1 308 ? -3.938 -18.222 15.337 1.00 12.77 323 TYR A C 1
ATOM 4771 O O . TYR A 1 308 ? -3.351 -18.795 14.425 1.00 12.29 323 TYR A O 1
ATOM 4790 N N . LEU A 1 309 ? -3.499 -18.164 16.595 1.00 12.27 324 LEU A N 1
ATOM 4791 C CA . LEU A 1 309 ? -2.266 -18.831 17.001 1.00 12.55 324 LEU A CA 1
ATOM 4792 C C . LEU A 1 309 ? -2.352 -20.353 16.831 1.00 13.65 324 LEU A C 1
ATOM 4793 O O . LEU A 1 309 ? -1.442 -20.975 16.310 1.00 13.07 324 LEU A O 1
ATOM 4809 N N . ALA A 1 310 ? -3.486 -20.936 17.268 1.00 13.82 325 ALA A N 1
ATOM 4810 C CA . ALA A 1 310 ? -3.654 -22.368 17.221 1.00 13.45 325 ALA A CA 1
ATOM 4811 C C . ALA A 1 310 ? -3.607 -22.843 15.781 1.00 15.22 325 ALA A C 1
ATOM 4812 O O . ALA A 1 310 ? -2.971 -23.833 15.489 1.00 15.12 325 ALA A O 1
ATOM 4819 N N . ARG A 1 311 ? -4.238 -22.097 14.869 1.00 14.87 326 ARG A N 1
ATOM 4820 C CA . ARG A 1 311 ? -4.291 -22.466 13.462 1.00 15.61 326 ARG A CA 1
ATOM 4821 C C . ARG A 1 311 ? -2.883 -22.405 12.877 1.00 15.02 326 ARG A C 1
ATOM 4822 O O . ARG A 1 311 ? -2.520 -23.279 12.116 1.00 16.56 326 ARG A O 1
ATOM 4843 N N . TYR A 1 312 ? -2.077 -21.420 13.273 1.00 15.36 327 TYR A N 1
ATOM 4844 C CA . TYR A 1 312 ? -0.685 -21.362 12.831 1.00 16.69 327 TYR A CA 1
ATOM 4845 C C . TYR A 1 312 ? 0.099 -22.605 13.255 1.00 16.02 327 TYR A C 1
ATOM 4846 O O . TYR A 1 312 ? 0.740 -23.254 12.428 1.00 16.33 327 TYR A O 1
ATOM 4864 N N . HIS A 1 313 ? -0.076 -23.003 14.509 1.00 15.37 328 HIS A N 1
ATOM 4865 C CA . HIS A 1 313 ? 0.635 -24.163 15.000 1.00 16.48 328 HIS A CA 1
ATOM 4866 C C . HIS A 1 313 ? 0.133 -25.416 14.320 1.00 17.94 328 HIS A C 1
ATOM 4867 O O . HIS A 1 313 ? 0.930 -26.321 14.040 1.00 19.97 328 HIS A O 1
ATOM 4882 N N A CYS A 1 314 ? -1.153 -25.444 13.996 0.50 19.56 329 CYS A N 1
ATOM 4883 N N B CYS A 1 314 ? -1.191 -25.538 14.120 0.50 19.75 329 CYS A N 1
ATOM 4884 C CA A CYS A 1 314 ? -1.742 -26.617 13.394 0.50 20.89 329 CYS A CA 1
ATOM 4885 C CA B CYS A 1 314 ? -1.710 -26.679 13.380 0.50 21.25 329 CYS A CA 1
ATOM 4886 C C A CYS A 1 314 ? -1.301 -26.783 11.940 0.50 22.76 329 CYS A C 1
ATOM 4887 C C B CYS A 1 314 ? -1.008 -26.753 12.032 0.50 22.57 329 CYS A C 1
ATOM 4888 O O A CYS A 1 314 ? -1.169 -27.903 11.428 0.50 22.50 329 CYS A O 1
ATOM 4889 O O B CYS A 1 314 ? -0.402 -27.775 11.696 0.50 22.00 329 CYS A O 1
ATOM 4904 N N . ARG A 1 315 ? -1.082 -25.654 11.268 1.00 22.31 330 ARG A N 1
ATOM 4905 C CA . ARG A 1 315 ? -0.577 -25.657 9.906 1.00 23.73 330 ARG A CA 1
ATOM 4906 C C . ARG A 1 315 ? 0.874 -26.105 9.915 1.00 24.86 330 ARG A C 1
ATOM 4907 O O . ARG A 1 315 ? 1.336 -26.732 8.952 1.00 30.60 330 ARG A O 1
ATOM 4929 N N . ASN A 1 316 ? 1.609 -25.735 10.959 1.00 24.19 331 ASN A N 1
ATOM 4930 C CA . ASN A 1 316 ? 3.022 -26.040 11.040 1.00 24.68 331 ASN A CA 1
ATOM 4931 C C . ASN A 1 316 ? 3.246 -27.385 11.743 1.00 30.21 331 ASN A C 1
ATOM 4932 O O . ASN A 1 316 ? 4.391 -27.716 12.025 1.00 30.89 331 ASN A O 1
ATOM 4943 N N . ARG A 1 317 ? 2.168 -28.151 12.009 1.00 28.65 332 ARG A N 1
ATOM 4944 C CA . A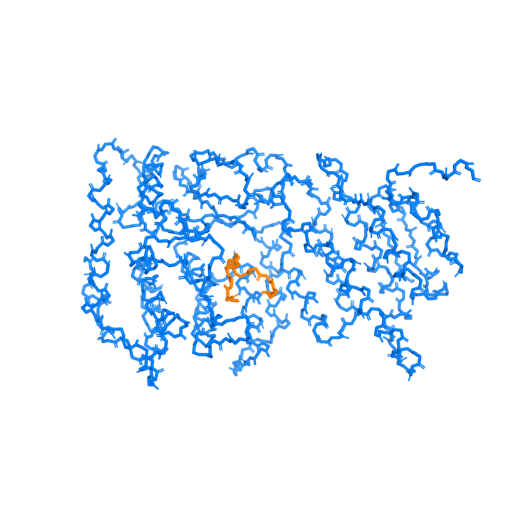RG A 1 317 ? 2.246 -29.482 12.635 1.00 27.42 332 ARG A CA 1
ATOM 4945 C C . ARG A 1 317 ? 2.935 -29.467 14.005 1.00 26.97 332 ARG A C 1
ATOM 4946 O O . ARG A 1 317 ? 3.473 -30.503 14.435 1.00 26.57 332 ARG A O 1
ATOM 4967 N N A ASN A 1 318 ? 2.882 -28.302 14.672 0.50 23.77 333 ASN A N 1
ATOM 4968 N N B ASN A 1 318 ? 2.829 -28.344 14.740 0.50 22.59 333 ASN A N 1
ATOM 4969 C CA A ASN A 1 318 ? 3.273 -28.128 16.054 0.50 23.48 333 ASN A CA 1
ATOM 4970 C CA B ASN A 1 318 ? 3.351 -28.246 16.090 0.50 22.34 333 ASN A CA 1
ATOM 4971 C C A ASN A 1 318 ? 2.114 -28.619 16.939 0.50 21.88 333 ASN A C 1
ATOM 4972 C C B ASN A 1 318 ? 2.279 -28.589 17.122 0.50 20.93 333 ASN A C 1
ATOM 4973 O O A ASN A 1 318 ? 1.195 -27.855 17.220 0.50 20.25 333 ASN A O 1
ATOM 4974 O O B ASN A 1 318 ? 1.682 -27.687 17.717 0.50 18.79 333 ASN A O 1
ATOM 4995 N N . VAL A 1 319 ? 2.115 -29.900 17.356 1.00 21.98 334 VAL A N 1
ATOM 4996 C CA . VAL A 1 319 ? 0.969 -30.468 18.068 1.00 22.49 334 VAL A CA 1
ATOM 4997 C C . VAL A 1 319 ? 0.888 -29.890 19.480 1.00 18.61 334 VAL A C 1
ATOM 4998 O O . VAL A 1 319 ? -0.182 -29.482 19.915 1.00 17.66 334 VAL A O 1
ATOM 5012 N N . ARG A 1 320 ? 1.990 -29.896 20.234 1.00 18.83 335 ARG A N 1
ATOM 5013 C CA . ARG A 1 320 ? 1.993 -29.346 21.574 1.00 17.71 335 ARG A CA 1
ATOM 5014 C C . ARG A 1 320 ? 1.458 -27.905 21.633 1.00 17.78 335 ARG A C 1
ATOM 5015 O O . ARG A 1 320 ? 0.585 -27.575 22.424 1.00 17.09 335 ARG A O 1
ATOM 5036 N N . GLU A 1 321 ? 2.045 -27.020 20.831 1.00 17.83 336 GLU A N 1
ATOM 5037 C CA . GLU A 1 321 ? 1.655 -25.621 20.864 1.00 17.88 336 GLU A CA 1
ATOM 5038 C C . GLU A 1 321 ? 0.249 -25.377 20.312 1.00 15.51 336 GLU A C 1
ATOM 5039 O O . GLU A 1 321 ? -0.394 -24.452 20.816 1.00 15.89 336 GLU A O 1
ATOM 5051 N N . ALA A 1 322 ? -0.199 -26.197 19.349 1.00 14.62 337 ALA A N 1
ATOM 5052 C CA . ALA A 1 322 ? -1.576 -26.143 18.859 1.00 14.74 337 ALA A CA 1
ATOM 5053 C C . ALA A 1 322 ? -2.531 -26.508 20.000 1.00 13.91 337 ALA A C 1
ATOM 5054 O O . ALA A 1 322 ? -3.457 -25.751 20.293 1.00 14.28 337 ALA A O 1
ATOM 5061 N N . LEU A 1 323 ? -2.264 -27.635 20.673 1.00 14.23 338 LEU A N 1
ATOM 5062 C CA . LEU A 1 323 ? -3.122 -28.006 21.788 1.00 14.56 338 LEU A CA 1
ATOM 5063 C C . LEU A 1 323 ? -3.138 -26.948 22.880 1.00 12.62 338 LEU A C 1
ATOM 5064 O O . LEU A 1 323 ? -4.186 -26.687 23.466 1.00 14.25 338 LEU A O 1
ATOM 5080 N N . GLN A 1 324 ? -1.962 -26.406 23.265 1.00 13.23 339 GLN A N 1
ATOM 5081 C CA . GLN A 1 324 ? -1.893 -25.341 24.234 1.00 14.01 339 GLN A CA 1
ATOM 5082 C C . GLN A 1 324 ? -2.793 -24.160 23.834 1.00 14.27 339 GLN A C 1
ATOM 5083 O O . GLN A 1 324 ? -3.507 -23.599 24.649 1.00 14.17 339 GLN A O 1
ATOM 5097 N N . ALA A 1 325 ? -2.677 -23.711 22.584 1.00 14.70 340 ALA A N 1
ATOM 5098 C CA . ALA A 1 325 ? -3.427 -22.554 22.140 1.00 15.54 340 ALA A CA 1
ATOM 5099 C C . ALA A 1 325 ? -4.936 -22.838 22.136 1.00 13.12 340 ALA A C 1
ATOM 5100 O O . ALA A 1 325 ? -5.693 -21.949 22.500 1.00 14.02 340 ALA A O 1
ATOM 5107 N N A TRP A 1 326 ? -5.370 -24.036 21.765 0.50 13.13 341 TRP A N 1
ATOM 5108 N N B TRP A 1 326 ? -5.316 -24.052 21.691 0.50 13.61 341 TRP A N 1
ATOM 5109 C CA A TRP A 1 326 ? -6.816 -24.287 21.845 0.50 12.31 341 TRP A CA 1
ATOM 5110 C CA B TRP A 1 326 ? -6.725 -24.479 21.705 0.50 13.94 341 TRP A CA 1
ATOM 5111 C C A TRP A 1 326 ? -7.272 -24.377 23.298 0.50 12.54 341 TRP A C 1
ATOM 5112 C C B TRP A 1 326 ? -7.259 -24.549 23.143 0.50 13.67 341 TRP A C 1
ATOM 5113 O O A TRP A 1 326 ? -8.342 -23.912 23.713 0.50 11.62 341 TRP A O 1
ATOM 5114 O O B TRP A 1 326 ? -8.429 -24.238 23.359 0.50 15.39 341 TRP A O 1
ATOM 5155 N N . ALA A 1 327 ? -6.433 -24.955 24.130 1.00 13.22 342 ALA A N 1
ATOM 5156 C CA . ALA A 1 327 ? -6.773 -24.951 25.540 1.00 14.59 342 ALA A CA 1
ATOM 5157 C C . ALA A 1 327 ? -6.978 -23.522 26.039 1.00 13.29 342 ALA A C 1
ATOM 5158 O O . ALA A 1 327 ? -7.908 -23.213 26.787 1.00 14.11 342 ALA A O 1
ATOM 5166 N N . ASP A 1 328 ? -6.110 -22.603 25.594 1.00 14.07 343 ASP A N 1
ATOM 5167 C CA . ASP A 1 328 ? -6.237 -21.212 25.977 1.00 16.01 343 ASP A CA 1
ATOM 5168 C C . ASP A 1 328 ? -7.513 -20.577 25.398 1.00 15.20 343 ASP A C 1
ATOM 5169 O O . ASP A 1 328 ? -8.114 -19.724 26.060 1.00 15.76 343 ASP A O 1
ATOM 5178 N N A THR A 1 329 ? -7.879 -20.998 24.210 0.50 14.51 344 THR A N 1
ATOM 5179 N N B THR A 1 329 ? -7.967 -21.025 24.194 0.50 15.45 344 THR A N 1
ATOM 5180 C CA A THR A 1 329 ? -9.106 -20.538 23.623 0.50 13.52 344 THR A CA 1
ATOM 5181 C CA B THR A 1 329 ? -9.206 -20.573 23.542 0.50 15.14 344 THR A CA 1
ATOM 5182 C C A THR A 1 329 ? -10.270 -20.893 24.550 0.50 12.42 344 THR A C 1
ATOM 5183 C C B THR A 1 329 ? -10.402 -20.949 24.411 0.50 13.25 344 THR A C 1
ATOM 5184 O O A THR A 1 329 ? -11.046 -20.037 24.983 0.50 12.22 344 THR A O 1
ATOM 5185 O O B THR A 1 329 ? -11.382 -20.203 24.552 0.50 12.95 344 THR A O 1
ATOM 5206 N N . ALA A 1 330 ? -10.339 -22.191 24.924 1.00 13.25 345 ALA A N 1
ATOM 5207 C CA . ALA A 1 330 ? -11.405 -22.700 25.769 1.00 12.79 345 ALA A CA 1
ATOM 5208 C C . ALA A 1 330 ? -11.403 -22.017 27.127 1.00 12.12 345 ALA A C 1
ATOM 5209 O O . ALA A 1 330 ? -12.455 -21.831 27.755 1.00 13.41 345 ALA A O 1
ATOM 5217 N N . THR A 1 331 ? -10.243 -21.588 27.624 1.00 13.92 346 THR A N 1
ATOM 5218 C CA . THR A 1 331 ? -10.203 -20.935 28.918 1.00 13.94 346 THR A CA 1
ATOM 5219 C C . THR A 1 331 ? -10.892 -19.561 28.822 1.00 14.91 346 THR A C 1
ATOM 5220 O O . THR A 1 331 ? -11.460 -19.043 29.800 1.00 15.60 346 THR A O 1
ATOM 5231 N N . VAL A 1 332 ? -10.926 -18.972 27.614 1.00 14.55 347 VAL A N 1
ATOM 5232 C CA . VAL A 1 332 ? -11.662 -17.718 27.458 1.00 13.17 3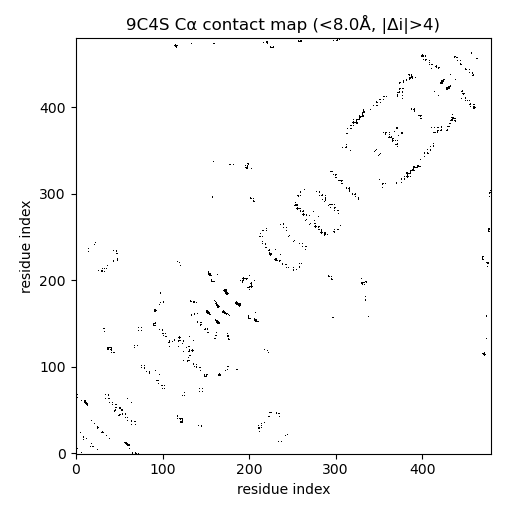47 VAL A CA 1
ATOM 5233 C C . VAL A 1 332 ? -13.174 -17.981 27.366 1.00 11.87 347 VAL A C 1
ATOM 5234 O O . VAL A 1 332 ? -13.991 -17.309 28.022 1.00 13.42 347 VAL A O 1
ATOM 5247 N N . ILE A 1 333 ? -13.587 -18.963 26.563 1.00 10.95 348 ILE A N 1
ATOM 5248 C CA . ILE A 1 333 ? -14.986 -19.200 26.318 1.00 12.05 348 ILE A CA 1
ATOM 5249 C C . ILE A 1 333 ? -15.693 -19.637 27.593 1.00 12.31 348 ILE A C 1
ATOM 5250 O O . ILE A 1 333 ? -16.909 -19.450 27.683 1.00 13.44 348 ILE A O 1
ATOM 5266 N N . GLN A 1 334 ? -14.955 -20.229 28.553 1.00 12.44 349 GLN A N 1
ATOM 5267 C CA . GLN A 1 334 ? -15.643 -20.838 29.684 1.00 13.54 349 GLN A CA 1
ATOM 5268 C C . GLN A 1 334 ? -16.472 -19.842 30.497 1.00 14.66 349 GLN A C 1
ATOM 5269 O O . GLN A 1 334 ? -17.424 -20.229 31.198 1.00 15.80 349 GLN A O 1
ATOM 5283 N N . ASP A 1 335 ? -16.108 -18.537 30.426 1.00 13.03 350 ASP A N 1
ATOM 5284 C CA . ASP A 1 335 ? -16.748 -17.492 31.199 1.00 15.77 350 ASP A CA 1
ATOM 5285 C C . ASP A 1 335 ? -17.842 -16.776 30.407 1.00 16.25 350 ASP A C 1
ATOM 5286 O O . ASP A 1 335 ? -18.333 -15.749 30.857 1.00 19.16 350 ASP A O 1
ATOM 5295 N N . TYR A 1 336 ? -18.296 -17.364 29.310 1.00 12.73 351 TYR A N 1
ATOM 5296 C CA . TYR A 1 336 ? -19.434 -16.917 28.532 1.00 13.40 351 TYR A CA 1
ATOM 5297 C C . TYR A 1 336 ? -20.602 -17.865 28.725 1.00 14.18 351 TYR A C 1
ATOM 5298 O O . TYR A 1 336 ? -20.415 -19.018 29.157 1.00 14.35 351 TYR A O 1
ATOM 5316 N N . ASN A 1 337 ? -21.782 -17.373 28.381 1.00 14.23 352 ASN A N 1
ATOM 5317 C CA . ASN A 1 337 ? -22.965 -18.166 28.176 1.00 15.84 352 ASN A CA 1
ATOM 5318 C C . ASN A 1 337 ? -23.203 -18.351 26.685 1.00 16.28 352 ASN A C 1
ATOM 5319 O O . ASN A 1 337 ? -23.149 -17.392 25.889 1.00 17.45 352 ASN A O 1
ATOM 5330 N N . TYR A 1 338 ? -23.507 -19.574 26.280 1.00 15.70 353 TYR A N 1
ATOM 5331 C CA . TYR A 1 338 ? -23.774 -19.888 24.910 1.00 15.24 353 TYR A CA 1
ATOM 5332 C C . TYR A 1 338 ? -25.191 -19.461 24.591 1.00 17.04 353 TYR A C 1
ATOM 5333 O O . TYR A 1 338 ? -26.145 -20.030 25.096 1.00 17.83 353 TYR A O 1
ATOM 5351 N N . CYS A 1 339 ? -25.325 -18.477 23.709 1.00 16.07 354 CYS A N 1
ATOM 5352 C CA . CYS A 1 339 ? -26.610 -17.835 23.424 1.00 18.04 354 CYS A CA 1
ATOM 5353 C C . CYS A 1 339 ? -26.932 -17.991 21.946 1.00 18.59 354 CYS A C 1
ATOM 5354 O O . CYS A 1 339 ? -26.082 -18.313 21.129 1.00 18.35 354 CYS A O 1
ATOM 5362 N N . ARG A 1 340 ? -28.193 -17.710 21.589 1.00 20.53 355 ARG A N 1
ATOM 5363 C CA . ARG A 1 340 ? -28.764 -18.020 20.280 1.00 25.09 355 ARG A CA 1
ATOM 5364 C C . ARG A 1 340 ? -28.020 -17.533 19.030 1.00 29.06 355 ARG A C 1
ATOM 5365 O O . ARG A 1 340 ? -28.062 -18.204 18.003 1.00 40.23 355 ARG A O 1
ATOM 5371 N N . GLU A 1 341 ? -27.347 -16.402 19.065 1.00 20.88 356 GLU A N 1
ATOM 5372 C CA . GLU A 1 341 ? -26.666 -15.870 17.883 1.00 18.17 356 GLU A CA 1
ATOM 5373 C C . GLU A 1 341 ? -25.146 -16.037 18.004 1.00 16.35 356 GLU A C 1
ATOM 5374 O O . GLU A 1 341 ? -24.416 -15.405 17.259 1.00 15.77 356 GLU A O 1
ATOM 5386 N N . ASP A 1 342 ? -24.703 -16.965 18.849 1.00 14.76 357 ASP A N 1
ATOM 5387 C CA . ASP A 1 342 ? -23.288 -17.303 18.994 1.00 13.64 357 ASP A CA 1
ATOM 5388 C C . ASP A 1 342 ? -22.894 -18.513 18.158 1.00 12.29 357 ASP A C 1
ATOM 5389 O O . ASP A 1 342 ? -21.791 -19.028 18.318 1.00 12.23 357 ASP A O 1
ATOM 5398 N N . GLU A 1 343 ? -23.705 -18.916 17.160 1.00 13.88 358 GLU A N 1
ATOM 5399 C CA . GLU A 1 343 ? -23.446 -20.167 16.475 1.00 15.62 358 GLU A CA 1
ATOM 5400 C C . GLU A 1 343 ? -22.114 -20.198 15.720 1.00 14.96 358 GLU A C 1
ATOM 5401 O O . GLU A 1 343 ? -21.545 -21.276 15.573 1.00 14.03 358 GLU A O 1
ATOM 5413 N N . GLU A 1 344 ? -21.544 -19.073 15.272 1.00 12.64 359 GLU A N 1
ATOM 5414 C CA . GLU A 1 344 ? -20.289 -19.154 14.550 1.00 13.06 359 GLU A CA 1
ATOM 5415 C C . GLU A 1 344 ? -19.193 -19.708 15.461 1.00 13.05 359 GLU A C 1
ATOM 5416 O O . GLU A 1 344 ? -18.329 -20.458 15.000 1.00 13.42 359 GLU A O 1
ATOM 5428 N N . ILE A 1 345 ? -19.133 -19.254 16.725 1.00 12.05 360 ILE A N 1
ATOM 5429 C CA . ILE A 1 345 ? -18.039 -19.735 17.572 1.00 11.91 360 ILE A CA 1
ATOM 5430 C C . ILE A 1 345 ? -18.309 -21.183 18.002 1.00 13.13 360 ILE A C 1
ATOM 5431 O O . ILE A 1 345 ? -17.353 -21.922 18.233 1.00 13.37 360 ILE A O 1
ATOM 5447 N N . TYR A 1 346 ? -19.587 -21.577 18.141 1.00 12.95 361 TYR A N 1
ATOM 5448 C CA . TYR A 1 346 ? -19.920 -22.980 18.358 1.00 12.97 361 TYR A CA 1
ATOM 5449 C C . TYR A 1 346 ? -19.350 -23.836 17.236 1.00 13.25 361 TYR A C 1
ATOM 5450 O O . TYR A 1 346 ? -18.741 -24.895 17.458 1.00 13.15 361 TYR A O 1
ATOM 5468 N N . LYS A 1 347 ? -19.606 -23.429 15.988 1.00 12.30 362 LYS A N 1
ATOM 5469 C CA . LYS A 1 347 ? -19.117 -24.153 14.832 1.00 13.31 362 LYS A CA 1
ATOM 5470 C C . LYS A 1 347 ? -17.583 -24.251 14.838 1.00 13.14 362 LYS A C 1
ATOM 5471 O O . LYS A 1 347 ? -17.038 -25.312 14.491 1.00 13.96 362 LYS A O 1
ATOM 5490 N N . GLU A 1 348 ? -16.885 -23.189 15.255 1.00 12.75 363 GLU A N 1
ATOM 5491 C CA . GLU A 1 348 ? -15.440 -23.234 15.342 1.00 13.60 363 GLU A CA 1
ATOM 5492 C C . GLU A 1 348 ? -14.988 -24.251 16.390 1.00 13.27 363 GLU A C 1
ATOM 5493 O O . GLU A 1 348 ? -14.086 -25.051 16.119 1.00 15.22 363 GLU A O 1
ATOM 5505 N N . PHE A 1 349 ? -15.563 -24.234 17.592 1.00 12.51 364 PHE A N 1
ATOM 5506 C CA . PHE A 1 349 ? -15.161 -25.183 18.611 1.00 12.09 364 PHE A CA 1
ATOM 5507 C C . PHE A 1 349 ? -15.499 -26.610 18.176 1.00 12.48 364 PHE A C 1
ATOM 5508 O O . PHE A 1 349 ? -14.745 -27.548 18.445 1.00 12.83 364 PHE A O 1
ATOM 5525 N N . PHE A 1 350 ? -16.657 -26.819 17.548 1.00 12.36 365 PHE A N 1
ATOM 5526 C CA . PHE A 1 350 ? -17.077 -28.129 17.099 1.00 13.09 365 PHE A CA 1
ATOM 5527 C C . PHE A 1 350 ? -16.082 -28.716 16.099 1.00 13.89 365 PHE A C 1
ATOM 5528 O O . PHE A 1 350 ? -15.658 -29.864 16.229 1.00 14.59 365 PHE A O 1
ATOM 5545 N N . GLU A 1 351 ? -15.603 -27.879 15.157 1.00 12.44 366 GLU A N 1
ATOM 5546 C CA . GLU A 1 351 ? -14.661 -28.330 14.156 1.00 14.96 366 GLU A CA 1
ATOM 5547 C C . GLU A 1 351 ? -13.327 -28.651 14.835 1.00 12.95 366 GLU A C 1
ATOM 5548 O O . GLU A 1 351 ? -12.645 -29.589 14.432 1.00 13.77 366 GLU A O 1
ATOM 5560 N N . VAL A 1 352 ? -12.927 -27.873 15.830 1.00 12.78 367 VAL A N 1
ATOM 5561 C CA . VAL A 1 352 ? -11.649 -28.155 16.490 1.00 12.86 367 VAL A CA 1
ATOM 5562 C C . VAL A 1 352 ? -11.731 -29.495 17.236 1.00 13.28 367 VAL A C 1
ATOM 5563 O O . VAL A 1 352 ? -10.867 -30.366 17.076 1.00 13.47 367 VAL A O 1
ATOM 5576 N N . ALA A 1 353 ? -12.790 -29.694 18.018 1.00 11.68 368 ALA A N 1
ATOM 5577 C CA . ALA A 1 353 ? -12.894 -30.908 18.826 1.00 12.06 368 ALA A CA 1
ATOM 5578 C C . ALA A 1 353 ? -13.102 -32.153 17.992 1.00 13.02 368 ALA A C 1
ATOM 5579 O O . ALA A 1 353 ? -12.570 -33.221 18.329 1.00 12.92 368 ALA A O 1
ATOM 5586 N N . ASN A 1 354 ? -13.899 -32.027 16.914 1.00 12.07 369 ASN A N 1
ATOM 5587 C CA . ASN A 1 354 ? -14.454 -33.174 16.217 1.00 13.00 369 ASN A CA 1
ATOM 5588 C C . ASN A 1 354 ? -13.815 -33.413 14.853 1.00 14.20 369 ASN A C 1
ATOM 5589 O O . ASN A 1 354 ? -14.187 -34.403 14.190 1.00 16.61 369 ASN A O 1
ATOM 5600 N N . ASP A 1 355 ? -12.860 -32.561 14.424 1.00 14.22 370 ASP A N 1
ATOM 5601 C CA . ASP A 1 355 ? -12.180 -32.715 13.145 1.00 16.64 370 ASP A CA 1
ATOM 5602 C C . ASP A 1 355 ? -10.687 -32.389 13.283 1.00 15.24 370 ASP A C 1
ATOM 5603 O O . ASP A 1 355 ? -9.856 -33.253 13.027 1.00 15.97 370 ASP A O 1
ATOM 5612 N N . VAL A 1 356 ? -10.350 -31.188 13.729 1.00 14.05 371 VAL A N 1
ATOM 5613 C CA . VAL A 1 356 ? -8.978 -30.712 13.675 1.00 13.90 371 VAL A CA 1
ATOM 5614 C C . VAL A 1 356 ? -8.094 -31.479 14.661 1.00 14.74 371 VAL A C 1
ATOM 5615 O O . VAL A 1 356 ? -7.035 -32.032 14.301 1.00 13.90 371 VAL A O 1
ATOM 5628 N N . ILE A 1 357 ? -8.496 -31.551 15.925 1.00 12.98 372 ILE A N 1
ATOM 5629 C CA . ILE A 1 357 ? -7.685 -32.240 16.903 1.00 13.52 372 ILE A CA 1
ATOM 5630 C C . ILE A 1 357 ? -7.617 -33.730 16.556 1.00 13.69 372 ILE A C 1
ATOM 5631 O O . ILE A 1 357 ? -6.504 -34.292 16.564 1.00 14.38 372 ILE A O 1
ATOM 5647 N N . PRO A 1 358 ? -8.720 -34.435 16.216 1.00 12.86 373 PRO A N 1
ATOM 5648 C CA . PRO A 1 358 ? -8.629 -35.832 15.807 1.00 13.51 373 PRO A CA 1
ATOM 5649 C C . PRO A 1 358 ? -7.610 -36.062 14.706 1.00 14.63 373 PRO A C 1
ATOM 5650 O O . PRO A 1 358 ? -6.901 -37.046 14.751 1.00 15.31 373 PRO A O 1
ATOM 5661 N N . ASN A 1 359 ? -7.564 -35.179 13.696 1.00 14.14 374 ASN A N 1
ATOM 5662 C CA . ASN A 1 359 ? -6.648 -35.394 12.582 1.00 18.29 374 ASN A CA 1
ATOM 5663 C C . ASN A 1 359 ? -5.207 -35.135 13.014 1.00 17.55 374 ASN A C 1
ATOM 5664 O O . ASN A 1 359 ? -4.305 -35.808 12.545 1.00 19.62 374 ASN A O 1
ATOM 5675 N N . LEU A 1 360 ? -4.959 -34.153 13.859 1.00 14.37 375 LEU A N 1
ATOM 5676 C CA . LEU A 1 360 ? -3.625 -33.894 14.374 1.00 16.49 375 LEU A CA 1
ATOM 5677 C C . LEU A 1 360 ? -3.139 -35.111 15.156 1.00 16.65 375 LEU A C 1
ATOM 5678 O O . LEU A 1 360 ? -1.974 -35.510 15.043 1.00 17.13 375 LEU A O 1
ATOM 5694 N N . LEU A 1 361 ? -3.999 -35.672 16.010 1.00 14.20 376 LEU A N 1
ATOM 5695 C CA . LEU A 1 361 ? -3.563 -36.776 16.865 1.00 13.05 376 LEU A CA 1
ATOM 5696 C C . LEU A 1 361 ? -3.395 -38.041 16.041 1.00 14.48 376 LEU A C 1
ATOM 5697 O O . LEU A 1 361 ? -2.570 -38.884 16.427 1.00 17.60 376 LEU A O 1
ATOM 5713 N N . LYS A 1 362 ? -4.193 -38.195 14.971 1.00 13.48 377 LYS A N 1
ATOM 5714 C CA . LYS A 1 362 ? -4.048 -39.353 14.092 1.00 13.91 377 LYS A CA 1
ATOM 5715 C C . LYS A 1 362 ? -2.657 -39.336 13.454 1.00 14.68 377 LYS A C 1
ATOM 5716 O O . LYS A 1 362 ? -1.956 -40.369 13.396 1.00 15.12 377 LYS A O 1
ATOM 5735 N N . GLU A 1 363 ? -2.276 -38.184 12.927 1.00 14.41 378 GLU A N 1
ATOM 5736 C CA . GLU A 1 363 ? -0.970 -38.069 12.305 1.00 15.28 378 GLU A CA 1
ATOM 5737 C C . GLU A 1 363 ? 0.096 -38.307 13.361 1.00 15.90 378 GLU A C 1
ATOM 5738 O O . GLU A 1 363 ? 1.105 -38.983 13.086 1.00 17.36 378 GLU A O 1
ATOM 5750 N N . ALA A 1 364 ? -0.076 -37.710 14.553 1.00 14.63 379 ALA A N 1
ATOM 5751 C CA . ALA A 1 364 ? 0.914 -37.911 15.608 1.00 15.15 379 ALA A CA 1
ATOM 5752 C C . ALA A 1 364 ? 1.054 -39.393 15.929 1.00 15.85 379 ALA A C 1
ATOM 5753 O O . ALA A 1 364 ? 2.179 -39.849 16.232 1.00 17.97 379 ALA A O 1
ATOM 5760 N N . ALA A 1 365 ? -0.062 -40.152 15.942 1.00 15.49 380 ALA A N 1
ATOM 5761 C CA . ALA A 1 365 ? -0.016 -41.562 16.271 1.00 16.75 380 ALA A CA 1
ATOM 5762 C C . ALA A 1 365 ? 0.827 -42.296 15.227 1.00 19.48 380 ALA A C 1
ATOM 5763 O O . ALA A 1 365 ? 1.631 -43.141 15.596 1.00 22.22 380 ALA A O 1
ATOM 5770 N N . SER A 1 366 ? 0.642 -41.946 13.946 1.00 18.44 381 SER A N 1
ATOM 5771 C CA . SER A 1 366 ? 1.498 -42.534 12.919 1.00 19.79 381 SER A CA 1
ATOM 5772 C C . SER A 1 366 ? 2.963 -42.177 13.129 1.00 18.52 381 SER A C 1
ATOM 5773 O O . SER A 1 366 ? 3.819 -43.026 12.900 1.00 22.55 381 SER A O 1
ATOM 5781 N N . LEU A 1 367 ? 3.299 -40.904 13.431 1.00 20.10 382 LEU A N 1
ATOM 5782 C CA . LEU A 1 367 ? 4.698 -40.495 13.536 1.00 19.99 382 LEU A CA 1
ATOM 5783 C C . LEU A 1 367 ? 5.339 -41.111 14.789 1.00 22.68 382 LEU A C 1
ATOM 5784 O O . LEU A 1 367 ? 6.547 -41.394 14.801 1.00 23.56 382 LEU A O 1
ATOM 5800 N N . LEU A 1 368 ? 4.510 -41.350 15.818 1.00 22.95 383 LEU A N 1
ATOM 5801 C CA . LEU A 1 368 ? 4.964 -42.027 17.025 1.00 25.38 383 LEU A CA 1
ATOM 5802 C C . LEU A 1 368 ? 5.348 -43.462 16.691 1.00 28.61 383 LEU A C 1
ATOM 5803 O O . LEU A 1 368 ? 6.420 -43.925 17.106 1.00 25.60 383 LEU A O 1
ATOM 5819 N N . GLU A 1 369 ? 4.527 -44.122 15.870 1.00 29.51 384 GLU A N 1
ATOM 5820 C CA . GLU A 1 369 ? 4.821 -45.490 15.464 1.00 30.75 384 GLU A CA 1
ATOM 5821 C C . GLU A 1 369 ? 6.153 -45.518 14.715 1.00 35.46 384 GLU A C 1
ATOM 5822 O O . GLU A 1 369 ? 6.910 -46.493 14.851 1.00 37.92 384 GLU A O 1
ATOM 5834 N N . ALA A 1 370 ? 6.420 -44.431 13.966 1.00 31.75 385 ALA A N 1
ATOM 5835 C CA . ALA A 1 370 ? 7.658 -44.253 13.211 1.00 35.35 385 ALA A CA 1
ATOM 5836 C C . ALA A 1 370 ? 8.836 -43.778 14.072 1.00 35.08 385 ALA A C 1
ATOM 5837 O O . ALA A 1 370 ? 9.911 -43.516 13.540 1.00 36.40 385 ALA A O 1
ATOM 5844 N N . GLY A 1 371 ? 8.655 -43.664 15.395 1.00 36.05 386 GLY A N 1
ATOM 5845 C CA . GLY A 1 371 ? 9.760 -43.404 16.308 1.00 35.52 386 GLY A CA 1
ATOM 5846 C C . GLY A 1 371 ? 10.054 -41.920 16.515 1.00 39.75 386 GLY A C 1
ATOM 5847 O O . GLY A 1 371 ? 11.163 -41.549 16.903 1.00 39.63 386 GLY A O 1
ATOM 5851 N N . SER A 1 372 ? 9.052 -41.051 16.356 1.00 32.63 399 SER A N 1
ATOM 5852 C CA . SER A 1 372 ? 9.251 -39.678 16.778 1.00 31.86 399 SER A CA 1
ATOM 5853 C C . SER A 1 372 ? 9.674 -39.625 18.255 1.00 37.44 399 SER A C 1
ATOM 5854 O O . SER A 1 372 ? 9.258 -40.424 19.091 1.00 34.40 399 SER A O 1
ATOM 5862 N N . GLN A 1 373 ? 10.580 -38.682 18.531 1.00 37.61 400 GLN A N 1
ATOM 5863 C CA . GLN A 1 373 ? 10.980 -38.319 19.880 1.00 43.26 400 GLN A CA 1
ATOM 5864 C C . GLN A 1 373 ? 10.312 -36.985 20.191 1.00 39.81 400 GLN A C 1
ATOM 5865 O O . GLN A 1 373 ? 10.078 -36.166 19.302 1.00 45.31 400 GLN A O 1
ATOM 5871 N N . GLY A 1 374 ? 10.004 -36.786 21.467 1.00 39.17 401 GLY A N 1
ATOM 5872 C CA . GLY A 1 374 ? 9.386 -35.557 21.917 1.00 42.48 401 GLY A CA 1
ATOM 5873 C C . GLY A 1 374 ? 7.932 -35.463 21.463 1.00 36.72 401 GLY A C 1
ATOM 5874 O O . GLY A 1 374 ? 7.388 -34.365 21.500 1.00 39.80 401 GLY A O 1
ATOM 5878 N N . SER A 1 375 ? 7.326 -36.603 21.061 1.00 31.12 402 SER A N 1
ATOM 5879 C CA . SER A 1 375 ? 5.933 -36.630 20.604 1.00 30.79 402 SER A CA 1
ATOM 5880 C C . SER A 1 375 ? 4.991 -36.008 21.640 1.00 28.35 402 SER A C 1
ATOM 5881 O O . SER A 1 375 ? 5.053 -36.357 22.818 1.00 23.73 402 SER A O 1
ATOM 5889 N N . ALA A 1 376 ? 4.060 -35.157 21.175 1.00 25.02 403 ALA A N 1
ATOM 5890 C CA . ALA A 1 376 ? 2.944 -34.734 21.994 1.00 23.26 403 ALA A CA 1
ATOM 5891 C C . ALA A 1 376 ? 2.268 -35.939 22.646 1.00 17.72 403 ALA A C 1
ATOM 5892 O O . ALA A 1 376 ? 1.812 -35.774 23.758 1.00 19.39 403 ALA A O 1
ATOM 5899 N N . LEU A 1 377 ? 2.187 -37.104 21.985 1.00 17.24 404 LEU A N 1
ATOM 5900 C CA . LEU A 1 377 ? 1.398 -38.204 22.546 1.00 17.36 404 LEU A CA 1
ATOM 5901 C C . LEU A 1 377 ? 2.095 -38.869 23.729 1.00 17.95 404 LEU A C 1
ATOM 5902 O O . LEU A 1 377 ? 1.444 -39.618 24.464 1.00 18.15 404 LEU A O 1
ATOM 5918 N N . GLN A 1 378 ? 3.366 -38.543 23.936 1.00 18.17 405 GLN A N 1
ATOM 5919 C CA . GLN A 1 378 ? 4.083 -39.049 25.119 1.00 21.39 405 GLN A CA 1
ATOM 5920 C C . GLN A 1 378 ? 4.334 -37.946 26.126 1.00 23.00 405 GLN A C 1
ATOM 5921 O O . GLN A 1 378 ? 5.004 -38.137 27.132 1.00 22.59 405 GLN A O 1
ATOM 5935 N N . ASP A 1 379 ? 3.775 -36.769 25.871 1.00 18.18 406 ASP A N 1
ATOM 5936 C CA . ASP A 1 379 ? 3.911 -35.656 26.763 1.00 18.38 406 ASP A CA 1
ATOM 5937 C C . ASP A 1 379 ? 2.660 -35.502 27.614 1.00 18.91 406 ASP A C 1
ATOM 5938 O O . ASP A 1 379 ? 1.595 -35.064 27.140 1.00 19.28 406 ASP A O 1
ATOM 5947 N N . PRO A 1 380 ? 2.730 -35.727 28.930 1.00 17.37 407 PRO A N 1
ATOM 5948 C CA . PRO A 1 380 ? 1.575 -35.478 29.778 1.00 16.96 407 PRO A CA 1
ATOM 5949 C C . PRO A 1 380 ? 1.030 -34.043 29.777 1.00 17.60 407 PRO A C 1
ATOM 5950 O O . PRO A 1 380 ? -0.145 -33.856 30.027 1.00 17.02 407 PRO A O 1
ATOM 5961 N N . GLU A 1 381 ? 1.882 -33.030 29.577 1.00 17.82 408 GLU A N 1
ATOM 5962 C CA . GLU A 1 381 ? 1.412 -31.656 29.461 1.00 19.83 408 GLU A CA 1
ATOM 5963 C C . GLU A 1 381 ? 0.468 -31.494 28.250 1.00 18.74 408 GLU A C 1
ATOM 5964 O O . GLU A 1 381 ? -0.507 -30.739 28.318 1.00 17.69 408 GLU A O 1
ATOM 5976 N N . CYS A 1 382 ? 0.714 -32.238 27.172 1.00 16.50 409 CYS A N 1
ATOM 5977 C CA . CYS A 1 382 ? -0.184 -32.247 26.024 1.00 17.35 409 CYS A CA 1
ATOM 5978 C C . CYS A 1 382 ? -1.528 -32.884 26.323 1.00 15.15 409 CYS A C 1
ATOM 5979 O O . CYS A 1 382 ? -2.581 -32.404 25.901 1.00 14.67 409 CYS A O 1
ATOM 5987 N N . PHE A 1 383 ? -1.522 -34.023 27.048 1.00 13.92 410 PHE A N 1
ATOM 5988 C CA . PHE A 1 383 ? -2.747 -34.578 27.549 1.00 13.01 410 PHE A CA 1
ATOM 5989 C C . PHE A 1 383 ? -3.490 -33.549 28.412 1.00 12.65 410 PHE A C 1
ATOM 5990 O O . PHE A 1 383 ? -4.712 -33.412 28.290 1.00 12.33 410 PHE A O 1
ATOM 6007 N N . ALA A 1 384 ? -2.796 -32.856 29.299 1.00 13.47 411 ALA A N 1
ATOM 6008 C CA . ALA A 1 384 ? -3.425 -31.856 30.137 1.00 13.57 411 ALA A CA 1
ATOM 6009 C C . ALA A 1 384 ? -4.068 -30.762 29.266 1.00 12.29 411 ALA A C 1
ATOM 6010 O O . ALA A 1 384 ? -5.124 -30.281 29.617 1.00 13.17 411 ALA A O 1
ATOM 6017 N N . HIS A 1 385 ? -3.391 -30.337 28.195 1.00 12.48 412 HIS A N 1
ATOM 6018 C CA . HIS A 1 385 ? -4.012 -29.321 27.322 1.00 12.32 412 HIS A CA 1
ATOM 6019 C C . HIS A 1 385 ? -5.303 -29.817 26.704 1.00 12.16 412 HIS A C 1
ATOM 6020 O O . HIS A 1 385 ? -6.282 -29.067 26.590 1.00 12.85 412 HIS A O 1
ATOM 6035 N N . LEU A 1 386 ? -5.316 -31.074 26.240 1.00 12.12 413 LEU A N 1
ATOM 6036 C CA . LEU A 1 386 ? -6.535 -31.638 25.690 1.00 11.45 413 LEU A CA 1
ATOM 6037 C C . LEU A 1 386 ? -7.651 -31.583 26.753 1.00 11.87 413 LEU A C 1
ATOM 6038 O O . LEU A 1 386 ? -8.801 -31.213 26.492 1.00 11.26 413 LEU A O 1
ATOM 6054 N N . LEU A 1 387 ? -7.340 -32.012 27.980 1.00 11.96 414 LEU A N 1
ATOM 6055 C CA . LEU A 1 387 ? -8.326 -31.968 29.058 1.00 12.10 414 LEU A CA 1
ATOM 6056 C C . LEU A 1 387 ? -8.807 -30.539 29.351 1.00 11.94 414 LEU A C 1
ATOM 6057 O O . LEU A 1 387 ? -9.995 -30.327 29.600 1.00 12.57 414 LEU A O 1
ATOM 6073 N N . ARG A 1 388 ? -7.897 -29.567 29.352 1.00 11.61 415 ARG A N 1
ATOM 6074 C CA . ARG A 1 388 ? -8.251 -28.194 29.656 1.00 12.36 415 ARG A CA 1
ATOM 6075 C C . ARG A 1 388 ? -9.164 -27.608 28.566 1.00 11.52 415 ARG A C 1
ATOM 6076 O O . ARG A 1 388 ? -10.097 -26.855 28.858 1.00 12.86 415 ARG A O 1
ATOM 6097 N N . PHE A 1 389 ? -8.941 -28.014 27.318 1.00 11.41 416 PHE A N 1
ATOM 6098 C CA . PHE A 1 389 ? -9.817 -27.666 26.207 1.00 11.31 416 PHE A CA 1
ATOM 6099 C C . PHE A 1 389 ? -11.235 -28.139 26.501 1.00 11.71 416 PHE A C 1
ATOM 6100 O O . PHE A 1 389 ? -12.204 -27.360 26.477 1.00 11.67 416 PHE A O 1
ATOM 6117 N N . TYR A 1 390 ? -11.396 -29.436 26.818 1.00 11.19 417 TYR A N 1
ATOM 6118 C CA . TYR A 1 390 ? -12.735 -29.932 27.100 1.00 11.27 417 TYR A CA 1
ATOM 6119 C C . TYR A 1 390 ? -13.345 -29.297 28.348 1.00 11.53 417 TYR A C 1
ATOM 6120 O O . TYR A 1 390 ? -14.540 -29.060 28.397 1.00 12.75 417 TYR A O 1
ATOM 6138 N N . ASP A 1 391 ? -12.532 -29.008 29.350 1.00 11.56 418 ASP A N 1
ATOM 6139 C CA . ASP A 1 391 ? -13.018 -28.384 30.577 1.00 11.17 418 ASP A CA 1
ATOM 6140 C C . ASP A 1 391 ? -13.649 -27.031 30.264 1.00 11.14 418 ASP A C 1
ATOM 6141 O O . ASP A 1 391 ? -14.707 -26.675 30.804 1.00 12.02 418 ASP A O 1
ATOM 6150 N N . GLY A 1 392 ? -12.978 -26.282 29.407 1.00 12.04 419 GLY A N 1
ATOM 6151 C CA . GLY A 1 392 ? -13.487 -24.947 29.093 1.00 12.26 419 GLY A CA 1
ATOM 6152 C C . GLY A 1 392 ? -14.814 -25.018 28.354 1.00 11.65 419 GLY A C 1
ATOM 6153 O O . GLY A 1 392 ? -15.721 -24.189 28.557 1.00 12.67 419 GLY A O 1
ATOM 6157 N N . ILE A 1 393 ? -14.943 -25.992 27.453 1.00 12.02 420 ILE A N 1
ATOM 6158 C CA . ILE A 1 393 ? -16.171 -26.160 26.701 1.00 11.64 420 ILE A CA 1
ATOM 6159 C C . ILE A 1 393 ? -17.290 -26.561 27.656 1.00 11.96 420 ILE A C 1
ATOM 6160 O O . ILE A 1 393 ? -18.400 -26.089 27.582 1.00 11.64 420 ILE A O 1
ATOM 6176 N N . CYS A 1 394 ? -17.013 -27.489 28.560 1.00 12.69 421 CYS A N 1
ATOM 6177 C CA . CYS A 1 394 ? -18.019 -27.880 29.541 1.00 12.73 421 CYS A CA 1
ATOM 6178 C C . CYS A 1 394 ? -18.423 -26.712 30.435 1.00 13.01 421 CYS A C 1
ATOM 6179 O O . CYS A 1 394 ? -19.609 -26.559 30.786 1.00 13.86 421 CYS A O 1
ATOM 6187 N N . LYS A 1 395 ? -17.490 -25.873 30.866 1.00 13.43 422 LYS A N 1
ATOM 6188 C CA . LYS A 1 395 ? -17.836 -24.775 31.756 1.00 12.46 422 LYS A CA 1
ATOM 6189 C C . LYS A 1 395 ? -18.653 -23.743 30.982 1.00 13.11 422 LYS A C 1
ATOM 6190 O O . LYS A 1 395 ? -19.569 -23.110 31.554 1.00 13.46 422 LYS A O 1
ATOM 6209 N N . TRP A 1 396 ? -18.306 -23.533 29.704 1.00 12.07 423 TRP A N 1
ATOM 6210 C CA . TRP A 1 396 ? -19.080 -22.671 28.815 1.00 12.61 423 TRP A CA 1
ATOM 6211 C C . TRP A 1 396 ? -20.555 -23.034 28.867 1.00 15.12 423 TRP A C 1
ATOM 6212 O O . TRP A 1 396 ? -21.455 -22.180 28.994 1.00 16.70 423 TRP A O 1
ATOM 6233 N N . GLU A 1 397 ? -20.813 -24.341 28.749 1.00 14.86 424 GLU A N 1
ATOM 6234 C CA . GLU A 1 397 ? -22.184 -24.827 28.765 1.00 14.60 424 GLU A CA 1
ATOM 6235 C C . GLU A 1 397 ? -22.929 -24.527 30.074 1.00 15.74 424 GLU A C 1
ATOM 6236 O O . GLU A 1 397 ? -24.146 -24.351 30.070 1.00 17.48 424 GLU A O 1
ATOM 6248 N N . GLU A 1 398 ? -22.225 -24.502 31.195 1.00 16.79 425 GLU A N 1
ATOM 6249 C CA . GLU A 1 398 ? -22.840 -24.262 32.497 1.00 17.48 425 GLU A CA 1
ATOM 6250 C C . GLU A 1 398 ? -23.543 -22.914 32.486 1.00 19.91 425 GLU A C 1
ATOM 6251 O O . GLU A 1 398 ? -22.948 -21.891 32.121 1.00 20.38 425 GLU A O 1
ATOM 6263 N N . GLY A 1 399 ? -24.801 -22.939 32.909 1.00 21.15 426 GLY A N 1
ATOM 6264 C CA . GLY A 1 399 ? -25.521 -21.670 33.040 1.00 24.92 426 GLY A CA 1
ATOM 6265 C C . GLY A 1 399 ? -26.048 -21.138 31.705 1.00 22.33 426 GLY A C 1
ATOM 6266 O O . GLY A 1 399 ? -26.721 -20.101 31.680 1.00 24.22 426 GLY A O 1
ATOM 6270 N N . SER A 1 400 ? -25.767 -21.808 30.582 1.00 19.29 427 SER A N 1
ATOM 6271 C CA . SER A 1 400 ? -26.156 -21.331 29.257 1.00 20.98 427 SER A CA 1
ATOM 6272 C C . SER A 1 400 ? -27.618 -21.644 28.932 1.00 22.89 427 SER A C 1
ATOM 6273 O O . SER A 1 400 ? -28.176 -22.643 29.396 1.00 24.34 427 SER A O 1
ATOM 6281 N N . PRO A 1 401 ? -28.283 -20.790 28.113 1.00 23.38 428 PRO A N 1
ATOM 6282 C CA . PRO A 1 401 ? -29.674 -21.041 27.727 1.00 27.48 428 PRO A CA 1
ATOM 6283 C C . PRO A 1 401 ? -29.766 -22.121 26.661 1.00 32.15 428 PRO A C 1
ATOM 6284 O O . PRO A 1 401 ? -30.808 -22.733 26.535 1.00 41.06 428 PRO A O 1
ATOM 6295 N N . THR A 1 402 ? -28.650 -22.354 25.942 1.00 31.61 429 THR A N 1
ATOM 6296 C CA . THR A 1 402 ? -28.552 -23.390 24.922 1.00 35.51 429 THR A CA 1
ATOM 6297 C C . THR A 1 402 ? -27.496 -24.395 25.390 1.00 34.56 429 THR A C 1
ATOM 6298 O O . THR A 1 402 ? -26.408 -23.965 25.774 1.00 29.96 429 THR A O 1
ATOM 6309 N N . PRO A 1 403 ? -27.753 -25.727 25.368 1.00 33.68 430 PRO A N 1
ATOM 6310 C CA . PRO A 1 403 ? -26.682 -26.717 25.536 1.00 30.34 430 PRO A CA 1
ATOM 6311 C C . PRO A 1 403 ? -25.612 -26.657 24.454 1.00 24.17 430 PRO A C 1
ATOM 6312 O O . PRO A 1 403 ? -25.854 -26.221 23.320 1.00 22.78 430 PRO A O 1
ATOM 6323 N N . VAL A 1 404 ? -24.443 -27.230 24.800 1.00 19.96 431 VAL A N 1
ATOM 6324 C CA . VAL A 1 404 ? -23.322 -27.265 23.878 1.00 15.96 431 VAL A CA 1
ATOM 6325 C C . VAL A 1 404 ? -23.014 -28.711 23.477 1.00 17.06 431 VAL A C 1
ATOM 6326 O O . VAL A 1 404 ? -22.927 -29.036 22.306 1.00 17.08 431 VAL A O 1
ATOM 6339 N N . LEU A 1 405 ? -22.859 -29.588 24.495 1.00 17.62 432 LEU A N 1
ATOM 6340 C CA . LEU A 1 405 ? -22.381 -30.942 24.284 1.00 16.38 432 LEU A CA 1
ATOM 6341 C C . LEU A 1 405 ? -23.532 -31.861 23.932 1.00 19.20 432 LEU A C 1
ATOM 6342 O O . LEU A 1 405 ? -24.669 -31.633 24.330 1.00 22.85 432 LEU A O 1
ATOM 6358 N N . HIS A 1 406 ? -23.188 -32.872 23.168 1.00 17.35 433 HIS A N 1
ATOM 6359 C CA . HIS A 1 406 ? -24.083 -33.974 22.802 1.00 20.19 433 HIS A CA 1
ATOM 6360 C C . HIS A 1 406 ? -23.260 -35.206 22.463 1.00 21.61 433 HIS A C 1
ATOM 6361 O O . HIS A 1 406 ? -22.033 -35.176 22.473 1.00 18.39 433 HIS A O 1
ATOM 6376 N N . VAL A 1 407 ? -23.939 -36.350 22.229 1.00 21.48 434 VAL A N 1
ATOM 6377 C CA . VAL A 1 407 ? -23.234 -37.606 22.036 1.00 23.91 434 VAL A CA 1
ATOM 6378 C C . VAL A 1 407 ? -22.272 -37.568 20.848 1.00 21.48 434 VAL A C 1
ATOM 6379 O O . VAL A 1 407 ? -21.292 -38.312 20.853 1.00 23.54 434 VAL A O 1
ATOM 6392 N N . GLY A 1 408 ? -22.568 -36.716 19.861 1.00 21.67 435 GLY A N 1
ATOM 6393 C CA . GLY A 1 408 ? -21.702 -36.521 18.712 1.00 23.40 435 GLY A CA 1
ATOM 6394 C C . GLY A 1 408 ? -20.317 -36.043 19.116 1.00 24.99 435 GLY A C 1
ATOM 6395 O O . GLY A 1 408 ? -19.359 -36.270 18.389 1.00 34.11 435 GLY A O 1
ATOM 6399 N N . TRP A 1 409 ? -20.215 -35.345 20.248 1.00 17.70 436 TRP A N 1
ATOM 6400 C CA . TRP A 1 409 ? -18.931 -34.891 20.761 1.00 15.43 436 TRP A CA 1
ATOM 6401 C C . TRP A 1 409 ? -18.235 -36.030 21.514 1.00 18.26 436 TRP A C 1
ATOM 6402 O O . TRP A 1 409 ? -17.030 -36.054 21.686 1.00 16.65 436 TRP A O 1
ATOM 6423 N N . ALA A 1 410 ? -19.025 -36.914 22.128 1.00 19.40 437 ALA A N 1
ATOM 6424 C CA . ALA A 1 410 ? -18.478 -37.932 23.021 1.00 20.10 437 ALA A CA 1
ATOM 6425 C C . ALA A 1 410 ? -17.599 -38.943 22.299 1.00 18.12 437 ALA A C 1
ATOM 6426 O O . ALA A 1 410 ? -16.571 -39.383 22.839 1.00 16.98 437 ALA A O 1
ATOM 6433 N N A THR A 1 411 ? -17.991 -39.333 21.089 0.50 19.14 438 THR A N 1
ATOM 6434 N N B THR A 1 411 ? -17.988 -39.341 21.086 0.50 19.58 438 THR A N 1
ATOM 6435 C CA A THR A 1 411 ? -17.233 -40.320 20.345 0.50 19.51 438 THR A CA 1
ATOM 6436 C CA B THR A 1 411 ? -17.226 -40.347 20.367 0.50 20.18 438 THR A CA 1
ATOM 6437 C C A THR A 1 411 ? -15.826 -39.786 20.066 0.50 16.90 438 THR A C 1
ATOM 6438 C C B THR A 1 411 ? -15.831 -39.796 20.040 0.50 17.24 438 THR A C 1
ATOM 6439 O O A THR A 1 411 ? -14.835 -40.493 20.220 0.50 16.50 438 THR A O 1
ATOM 6440 O O B THR A 1 411 ? -14.834 -40.500 20.173 0.50 16.73 438 THR A O 1
ATOM 6461 N N . PHE A 1 412 ? -15.723 -38.509 19.698 1.00 15.70 439 PHE A N 1
ATOM 6462 C CA . PHE A 1 412 ? -14.398 -37.969 19.396 1.00 14.83 439 PHE A CA 1
ATOM 6463 C C . PHE A 1 412 ? -13.559 -37.773 20.665 1.00 12.89 439 PHE A C 1
ATOM 6464 O O . PHE A 1 412 ? -12.328 -37.909 20.639 1.00 14.16 439 PHE A O 1
ATOM 6482 N N . LEU A 1 413 ? -14.187 -37.362 21.774 1.00 13.18 440 LEU A N 1
ATOM 6483 C CA . LEU A 1 413 ? -13.497 -37.280 23.049 1.00 12.66 440 LEU A CA 1
ATOM 6484 C C . LEU A 1 413 ? -12.880 -38.647 23.380 1.00 12.23 440 LEU A C 1
ATOM 6485 O O . LEU A 1 413 ? -11.711 -38.723 23.747 1.00 12.52 440 LEU A O 1
ATOM 6501 N N . VAL A 1 414 ? -13.661 -39.736 23.303 1.00 14.33 441 VAL A N 1
ATOM 6502 C CA . VAL A 1 414 ? -13.139 -41.051 23.667 1.00 14.87 441 VAL A CA 1
ATOM 6503 C C . VAL A 1 414 ? -11.971 -41.441 22.759 1.00 13.72 441 VAL A C 1
ATOM 6504 O O . VAL A 1 414 ? -10.930 -41.933 23.226 1.00 16.23 441 VAL A O 1
ATOM 6517 N N . GLN A 1 415 ? -12.109 -41.122 21.460 1.00 13.68 442 GLN A N 1
ATOM 6518 C CA . GLN A 1 415 ? -11.037 -41.387 20.497 1.00 15.18 442 GLN A CA 1
ATOM 6519 C C . GLN A 1 415 ? -9.781 -40.603 20.843 1.00 13.76 442 GLN A C 1
ATOM 6520 O O . GLN A 1 415 ? -8.685 -41.157 20.820 1.00 15.19 442 GLN A O 1
ATOM 6534 N N . SER A 1 416 ? -9.902 -39.296 21.105 1.00 12.40 443 SER A N 1
ATOM 6535 C CA . SER A 1 416 ? -8.741 -38.475 21.393 1.00 12.07 443 SER A CA 1
ATOM 6536 C C . SER A 1 416 ? -8.067 -38.889 22.705 1.00 14.52 443 SER A C 1
ATOM 6537 O O . SER A 1 416 ? -6.857 -38.963 22.752 1.00 15.08 443 SER A O 1
ATOM 6545 N N . LEU A 1 417 ? -8.842 -39.203 23.743 1.00 15.07 444 LEU A N 1
ATOM 6546 C CA . LEU A 1 417 ? -8.245 -39.678 24.997 1.00 14.76 444 LEU A CA 1
ATOM 6547 C C . LEU A 1 417 ? -7.410 -40.915 24.753 1.00 15.78 444 LEU A C 1
ATOM 6548 O O . LEU A 1 417 ? -6.318 -41.041 25.319 1.00 16.77 444 LEU A O 1
ATOM 6564 N N . GLY A 1 418 ? -7.953 -41.808 23.931 1.00 16.46 445 GLY A N 1
ATOM 6565 C CA . GLY A 1 418 ? -7.353 -43.089 23.563 1.00 17.69 445 GLY A CA 1
ATOM 6566 C C . GLY A 1 418 ? -6.021 -42.981 22.825 1.00 19.09 445 GLY A C 1
ATOM 6567 O O . GLY A 1 418 ? -5.235 -43.929 22.836 1.00 22.33 445 GLY A O 1
ATOM 6571 N N . ARG A 1 419 ? -5.738 -41.833 22.212 1.00 15.30 446 ARG A N 1
ATOM 6572 C CA . ARG A 1 419 ? -4.485 -41.623 21.499 1.00 16.75 446 ARG A CA 1
ATOM 6573 C C . ARG A 1 419 ? -3.291 -41.466 22.440 1.00 19.38 446 ARG A C 1
ATOM 6574 O O . ARG A 1 419 ? -2.140 -41.517 21.998 1.00 21.86 446 ARG A O 1
ATOM 6595 N N . PHE A 1 420 ? -3.538 -41.217 23.742 1.00 16.29 447 PHE A N 1
ATOM 6596 C CA . PHE A 1 420 ? -2.501 -41.171 24.761 1.00 16.57 447 PHE A CA 1
ATOM 6597 C C . PHE A 1 420 ? -2.512 -42.475 25.552 1.00 17.44 447 PHE A C 1
ATOM 6598 O O . PHE A 1 420 ? -3.555 -42.896 26.029 1.00 17.10 447 PHE A O 1
ATOM 6615 N N A GLU A 1 421 ? -1.329 -43.105 25.702 0.50 18.36 448 GLU A N 1
ATOM 6616 N N B GLU A 1 421 ? -1.352 -43.117 25.706 0.50 16.97 448 GLU A N 1
ATOM 6617 C CA A GLU A 1 421 ? -1.195 -44.330 26.477 0.50 20.50 448 GLU A CA 1
ATOM 6618 C CA B GLU A 1 421 ? -1.334 -44.351 26.462 0.50 17.80 448 GLU A CA 1
ATOM 6619 C C A GLU A 1 421 ? -1.595 -44.061 27.930 0.50 17.39 448 GLU A C 1
ATOM 6620 C C B GLU A 1 421 ? -1.614 -44.062 27.931 0.50 16.10 448 GLU A C 1
ATOM 6621 O O A GLU A 1 421 ? -1.389 -42.960 28.410 0.50 17.19 448 GLU A O 1
ATOM 6622 O O B GLU A 1 421 ? -1.353 -42.968 28.403 0.50 16.11 448 GLU A O 1
ATOM 6645 N N . GLY A 1 422 ? -2.098 -45.084 28.639 1.00 17.28 449 GLY A N 1
ATOM 6646 C CA . GLY A 1 422 ? -2.422 -44.994 30.056 1.00 17.33 449 GLY A CA 1
ATOM 6647 C C . GLY A 1 422 ? -1.275 -44.464 30.894 1.00 16.49 449 GLY A C 1
ATOM 6648 O O . GLY A 1 422 ? -1.494 -43.634 31.762 1.00 19.44 449 GLY A O 1
ATOM 6653 N N . GLN A 1 423 ? -0.037 -44.868 30.605 1.00 17.54 450 GLN A N 1
ATOM 6654 C CA . GLN A 1 423 ? 1.151 -44.422 31.320 1.00 18.67 450 GLN A CA 1
ATOM 6655 C C . GLN A 1 423 ? 1.426 -42.937 31.178 1.00 19.92 450 GLN A C 1
ATOM 6656 O O . GLN A 1 423 ? 2.114 -42.363 32.009 1.00 24.09 450 GLN A O 1
ATOM 6670 N N . VAL A 1 424 ? 0.986 -42.338 30.071 1.00 15.40 451 VAL A N 1
ATOM 6671 C CA . VAL A 1 424 ? 1.116 -40.920 29.897 1.00 14.54 451 VAL A CA 1
ATOM 6672 C C . VAL A 1 424 ? -0.007 -40.246 30.670 1.00 13.07 451 VAL A C 1
ATOM 6673 O O . VAL A 1 424 ? 0.239 -39.234 31.344 1.00 14.79 451 VAL A O 1
ATOM 6686 N N . ARG A 1 425 ? -1.238 -40.734 30.471 1.00 13.37 452 ARG A N 1
ATOM 6687 C CA . ARG A 1 425 ? -2.427 -40.133 31.069 1.00 13.59 452 ARG A CA 1
ATOM 6688 C C . ARG A 1 425 ? -2.323 -40.087 32.602 1.00 14.63 452 ARG A C 1
ATOM 6689 O O . ARG A 1 425 ? -2.679 -39.089 33.243 1.00 14.92 452 ARG A O 1
ATOM 6710 N N . GLN A 1 426 ? -1.718 -41.139 33.180 1.00 15.34 453 GLN A N 1
ATOM 6711 C CA . GLN A 1 426 ? -1.551 -41.242 34.621 1.00 15.74 453 GLN A CA 1
ATOM 6712 C C . GLN A 1 426 ? -0.628 -40.197 35.219 1.00 16.28 453 GLN A C 1
ATOM 6713 O O . GLN A 1 426 ? -0.741 -39.937 36.411 1.00 17.95 453 GLN A O 1
ATOM 6727 N N . LYS A 1 427 ? 0.223 -39.563 34.422 1.00 14.82 454 LYS A N 1
ATOM 6728 C CA . LYS A 1 427 ? 1.138 -38.587 34.945 1.00 16.18 454 LYS A CA 1
ATOM 6729 C C . LYS A 1 427 ? 0.472 -37.232 35.216 1.00 19.28 454 LYS A C 1
ATOM 6730 O O . LYS A 1 427 ? 1.113 -36.399 35.848 1.00 21.95 454 LYS A O 1
ATOM 6749 N N . VAL A 1 428 ? -0.737 -36.986 34.689 1.00 17.61 455 VAL A N 1
ATOM 6750 C CA . VAL A 1 428 ? -1.389 -35.715 35.009 1.00 17.34 455 VAL A CA 1
ATOM 6751 C C . VAL A 1 428 ? -2.061 -35.796 36.379 1.00 19.28 455 VAL A C 1
ATOM 6752 O O . VAL A 1 428 ? -2.908 -36.657 36.599 1.00 23.02 455 VAL A O 1
ATOM 6765 N N . ARG A 1 429 ? -1.760 -34.873 37.305 1.00 21.29 456 ARG A N 1
ATOM 6766 C CA . ARG A 1 429 ? -2.477 -34.852 38.566 1.00 23.77 456 ARG A CA 1
ATOM 6767 C C . ARG A 1 429 ? -3.572 -33.800 38.494 1.00 22.15 456 ARG A C 1
ATOM 6768 O O . ARG A 1 429 ? -3.331 -32.658 38.136 1.00 25.00 456 ARG A O 1
ATOM 6789 N N . ILE A 1 430 ? -4.760 -34.262 38.780 1.00 23.93 457 ILE A N 1
ATOM 6790 C CA . ILE A 1 430 ? -5.919 -33.406 38.696 1.00 24.87 457 ILE A CA 1
ATOM 6791 C C . ILE A 1 430 ? -6.194 -32.991 40.130 1.00 25.96 457 ILE A C 1
ATOM 6792 O O . ILE A 1 430 ? -6.592 -33.835 40.936 1.00 29.47 457 ILE A O 1
ATOM 6808 N N . VAL A 1 431 ? -5.911 -31.709 40.411 1.00 27.07 458 VAL A N 1
ATOM 6809 C CA . VAL A 1 431 ? -5.990 -31.147 41.757 1.00 33.03 458 VAL A CA 1
ATOM 6810 C C . VAL A 1 431 ? -7.247 -30.299 41.884 1.00 33.45 458 VAL A C 1
ATOM 6811 O O . VAL A 1 431 ? -7.618 -29.587 40.959 1.00 29.52 458 VAL A O 1
ATOM 6824 N N . SER A 1 432 ? -7.864 -30.383 43.072 1.00 37.28 459 SER A N 1
ATOM 6825 C CA . SER A 1 432 ? -9.087 -29.679 43.408 1.00 38.56 459 SER A CA 1
ATOM 6826 C C . SER A 1 432 ? -8.803 -28.300 44.004 1.00 47.08 459 SER A C 1
ATOM 6827 O O . SER A 1 432 ? -7.807 -28.106 44.709 1.00 49.24 459 SER A O 1
ATOM 6835 N N . VAL A 1 433 ? -9.721 -27.361 43.729 1.00 48.01 460 VAL A N 1
ATOM 6836 C CA . VAL A 1 433 ? -9.847 -26.119 44.483 1.00 51.15 460 VAL A CA 1
ATOM 6837 C C . VAL A 1 433 ? -11.140 -26.197 45.325 1.00 47.46 460 VAL A C 1
ATOM 6838 O O . VAL A 1 433 ? -11.022 -26.328 46.576 1.00 50.19 460 VAL A O 1
ATOM 6843 N N . GLY A 1 444 ? 5.145 -33.305 38.168 1.00 43.44 548 GLY A N 1
ATOM 6844 C CA . GLY A 1 444 ? 4.418 -33.641 36.924 1.00 47.45 548 GLY A CA 1
ATOM 6845 C C . GLY A 1 444 ? 3.410 -32.545 36.593 1.00 45.23 548 GLY A C 1
ATOM 6846 O O . GLY A 1 444 ? 3.318 -31.568 37.345 1.00 45.67 548 GLY A O 1
ATOM 6850 N N . PRO A 1 445 ? 2.641 -32.652 35.479 1.00 40.90 549 PRO A N 1
ATOM 6851 C CA . PRO A 1 445 ? 1.631 -31.660 35.150 1.00 39.19 549 PRO A CA 1
ATOM 6852 C C . PRO A 1 445 ? 0.556 -31.771 36.214 1.00 34.23 549 PRO A C 1
ATOM 6853 O O . PRO A 1 445 ? 0.276 -32.849 36.754 1.00 35.87 549 PRO A O 1
ATOM 6864 N N . VAL A 1 446 ? 0.000 -30.605 36.533 1.00 31.87 550 VAL A N 1
ATOM 6865 C CA . VAL A 1 446 ? -1.068 -30.495 37.494 1.00 33.15 550 VAL A CA 1
ATOM 6866 C C . VAL A 1 446 ? -2.165 -29.742 36.754 1.00 31.87 550 VAL A C 1
ATOM 6867 O O . VAL A 1 446 ? -1.877 -28.858 35.952 1.00 33.52 550 VAL A O 1
ATOM 6880 N N . LEU A 1 447 ? -3.400 -30.157 36.971 1.00 26.77 551 LEU A N 1
ATOM 6881 C CA . LEU A 1 447 ? -4.494 -29.526 36.271 1.00 25.70 551 LEU A CA 1
ATOM 6882 C C . LEU A 1 447 ? -5.627 -29.333 37.260 1.00 21.98 551 LEU A C 1
ATOM 6883 O O . LEU A 1 447 ? -5.924 -30.235 38.031 1.00 22.31 551 LEU A O 1
ATOM 6899 N N . THR A 1 448 ? -6.263 -28.162 37.226 1.00 20.20 552 THR A N 1
ATOM 6900 C CA . THR A 1 448 ? -7.473 -27.967 37.996 1.00 18.81 552 THR A CA 1
ATOM 6901 C C . THR A 1 448 ? -8.645 -27.854 37.015 1.00 16.81 552 THR A C 1
ATOM 6902 O O . THR A 1 448 ? -8.569 -27.098 36.055 1.00 21.30 552 THR A O 1
ATOM 6913 N N . PHE A 1 449 ? -9.711 -28.598 37.250 1.00 15.62 553 PHE A N 1
ATOM 6914 C CA . PHE A 1 449 ? -10.912 -28.425 36.443 1.00 14.43 553 PHE A CA 1
ATOM 6915 C C . PHE A 1 449 ? -11.879 -27.391 37.023 1.00 15.71 553 PHE A C 1
ATOM 6916 O O . PHE A 1 449 ? -12.091 -27.350 38.216 1.00 16.44 553 PHE A O 1
ATOM 6933 N N . GLN A 1 450 ? -12.518 -26.639 36.127 1.00 15.17 554 GLN A N 1
ATOM 6934 C CA . GLN A 1 450 ? -13.516 -25.654 36.490 1.00 15.26 554 GLN A CA 1
ATOM 6935 C C . GLN A 1 450 ? -14.931 -26.189 36.284 1.00 14.28 554 GLN A C 1
ATOM 6936 O O . GLN A 1 450 ? -15.833 -25.742 37.016 1.00 16.52 554 GLN A O 1
ATOM 6950 N N . SER A 1 451 ? -15.115 -27.151 35.353 1.00 13.46 555 SER A N 1
ATOM 6951 C CA . SER A 1 451 ? -16.410 -27.688 35.011 1.00 13.52 555 SER A CA 1
ATOM 6952 C C . SER A 1 451 ? -16.779 -28.882 35.884 1.00 12.64 555 SER A C 1
ATOM 6953 O O . SER A 1 451 ? -15.935 -29.725 36.182 1.00 13.31 555 SER A O 1
ATOM 6961 N N . GLU A 1 452 ? -18.058 -28.960 36.246 1.00 14.57 556 GLU A N 1
ATOM 6962 C CA . GLU A 1 452 ? -18.523 -30.137 36.976 1.00 14.24 556 GLU A CA 1
ATOM 6963 C C . GLU A 1 452 ? -18.480 -31.396 36.114 1.00 15.06 556 GLU A C 1
ATOM 6964 O O . GLU A 1 452 ? -18.166 -32.443 36.650 1.00 13.88 556 GLU A O 1
ATOM 6976 N N . LYS A 1 453 ? -18.686 -31.308 34.795 1.00 13.63 557 LYS A N 1
ATOM 6977 C CA . LYS A 1 453 ? -18.590 -32.493 33.961 1.00 12.38 557 LYS A CA 1
ATOM 6978 C C . LYS A 1 453 ? -17.196 -33.080 34.036 1.00 13.60 557 LYS A C 1
ATOM 6979 O O . LYS A 1 453 ? -17.035 -34.285 34.141 1.00 13.52 557 LYS A O 1
ATOM 6998 N N . MET A 1 454 ? -16.135 -32.280 33.886 1.00 12.26 558 MET A N 1
ATOM 6999 C CA . MET A 1 454 ? -14.804 -32.851 33.895 1.00 12.47 558 MET A CA 1
ATOM 7000 C C . MET A 1 454 ? -14.420 -33.301 35.299 1.00 13.33 558 MET A C 1
ATOM 7001 O O . MET A 1 454 ? -13.706 -34.283 35.408 1.00 13.50 558 MET A O 1
ATOM 7015 N N . LYS A 1 455 ? -14.824 -32.587 36.348 1.00 13.35 559 LYS A N 1
ATOM 7016 C CA . LYS A 1 455 ? -14.539 -33.065 37.699 1.00 15.22 559 LYS A CA 1
ATOM 7017 C C . LYS A 1 455 ? -15.034 -34.492 37.890 1.00 15.39 559 LYS A C 1
ATOM 7018 O O . LYS A 1 455 ? -14.339 -35.323 38.511 1.00 16.96 559 LYS A O 1
ATOM 7037 N N . GLY A 1 456 ? -16.226 -34.781 37.373 1.00 15.18 560 GLY A N 1
ATOM 7038 C CA . GLY A 1 456 ? -16.774 -36.131 37.535 1.00 16.27 560 GLY A CA 1
ATOM 7039 C C . GLY A 1 456 ? -16.091 -37.164 36.656 1.00 19.21 560 GLY A C 1
ATOM 7040 O O . GLY A 1 456 ? -16.200 -38.368 36.888 1.00 18.88 560 GLY A O 1
ATOM 7044 N N A MET A 1 457 ? -15.337 -36.697 35.666 0.50 16.41 561 MET A N 1
ATOM 7045 N N B MET A 1 457 ? -15.354 -36.685 35.649 0.50 19.13 561 MET A N 1
ATOM 7046 C CA A MET A 1 457 ? -14.738 -37.583 34.700 0.50 16.19 561 MET A CA 1
ATOM 7047 C CA B MET A 1 457 ? -14.677 -37.522 34.681 0.50 21.19 561 MET A CA 1
ATOM 7048 C C A MET A 1 457 ? -13.322 -37.961 35.132 0.50 16.28 561 MET A C 1
ATOM 7049 C C B MET A 1 457 ? -13.325 -38.007 35.180 0.50 19.28 561 MET A C 1
ATOM 7050 O O A MET A 1 457 ? -12.724 -38.855 34.535 0.50 16.86 561 MET A O 1
ATOM 7051 O O B MET A 1 457 ? -12.740 -38.922 34.605 0.50 19.96 561 MET A O 1
ATOM 7078 N N . LYS A 1 458 ? -12.801 -37.339 36.211 1.00 18.38 562 LYS A N 1
ATOM 7079 C CA . LYS A 1 458 ? -11.410 -37.453 36.608 1.00 20.16 562 LYS A CA 1
ATOM 7080 C C . LYS A 1 458 ? -10.930 -38.896 36.695 1.00 23.26 562 LYS A C 1
ATOM 7081 O O . LYS A 1 458 ? -9.890 -39.239 36.151 1.00 23.77 562 LYS A O 1
ATOM 7101 N N . GLU A 1 459 ? -11.670 -39.750 37.398 1.00 25.27 563 GLU A N 1
ATOM 7102 C CA . GLU A 1 459 ? -11.199 -41.101 37.627 1.00 26.26 563 GLU A CA 1
ATOM 7103 C C . GLU A 1 459 ? -11.216 -41.912 36.335 1.00 27.08 563 GLU A C 1
ATOM 7104 O O . GLU A 1 459 ? -10.386 -42.789 36.157 1.00 35.23 563 GLU A O 1
ATOM 7116 N N . LEU A 1 460 ? -12.085 -41.578 35.383 1.00 19.67 564 LEU A N 1
ATOM 7117 C CA . LEU A 1 460 ? -12.126 -42.345 34.146 1.00 20.33 564 LEU A CA 1
ATOM 7118 C C . LEU A 1 460 ? -10.936 -42.019 33.228 1.00 20.49 564 LEU A C 1
ATOM 7119 O O . LEU A 1 460 ? -10.666 -42.710 32.261 1.00 22.53 564 LEU A O 1
ATOM 7135 N N . LEU A 1 461 ? -10.256 -40.900 33.487 1.00 22.16 565 LEU A N 1
ATOM 7136 C CA . LEU A 1 461 ? -9.286 -40.371 32.533 1.00 21.17 565 LEU A CA 1
ATOM 7137 C C . LEU A 1 461 ? -7.950 -41.103 32.598 1.00 26.75 565 LEU A C 1
ATOM 7138 O O . LEU A 1 461 ? -7.181 -40.917 31.667 1.00 23.98 565 LEU A O 1
ATOM 7154 N N . VAL A 1 462 ? -7.711 -42.039 33.552 1.00 32.80 566 VAL A N 1
ATOM 7155 C CA . VAL A 1 462 ? -6.418 -42.722 33.677 1.00 36.55 566 VAL A CA 1
ATOM 7156 C C . VAL A 1 462 ? -6.480 -44.255 33.571 1.00 44.94 566 VAL A C 1
ATOM 7157 O O . VAL A 1 462 ? -5.448 -44.926 33.577 1.00 43.63 566 VAL A O 1
ATOM 7170 N N . ALA A 1 463 ? -7.663 -44.847 33.421 1.00 43.78 567 ALA A N 1
ATOM 7171 C CA . ALA A 1 463 ? -7.736 -46.269 33.162 1.00 45.97 567 ALA A CA 1
ATOM 7172 C C . ALA A 1 463 ? -6.922 -46.629 31.921 1.00 45.18 567 ALA A C 1
ATOM 7173 O O . ALA A 1 463 ? -6.921 -45.890 30.938 1.00 39.50 567 ALA A O 1
ATOM 7180 N N . THR A 1 464 ? -6.276 -47.803 31.949 1.00 40.07 568 THR A N 1
ATOM 7181 C CA . THR A 1 464 ? -5.504 -48.277 30.813 1.00 40.99 568 THR A CA 1
ATOM 7182 C C . THR A 1 464 ? -6.434 -48.397 29.611 1.00 40.89 568 THR A C 1
ATOM 7183 O O . THR A 1 464 ? -6.062 -48.023 28.488 1.00 40.77 568 THR A O 1
ATOM 7194 N N . LYS A 1 465 ? -7.628 -48.960 29.885 1.00 45.03 569 LYS A N 1
ATOM 7195 C CA . LYS A 1 465 ? -8.735 -48.998 28.944 1.00 44.08 569 LYS A CA 1
ATOM 7196 C C . LYS A 1 465 ? -9.705 -47.896 29.366 1.00 38.81 569 LYS A C 1
ATOM 7197 O O . LYS A 1 465 ? -10.167 -47.865 30.503 1.00 44.35 569 LYS A O 1
ATOM 7203 N N . ILE A 1 466 ? -9.900 -46.930 28.474 1.00 30.81 570 ILE A N 1
ATOM 7204 C CA . ILE A 1 466 ? -10.883 -45.883 28.656 1.00 28.48 570 ILE A CA 1
ATOM 7205 C C . ILE A 1 466 ? -12.269 -46.531 28.554 1.00 26.55 570 ILE A C 1
ATOM 7206 O O . ILE A 1 466 ? -12.606 -47.235 27.596 1.00 27.08 570 ILE A O 1
ATOM 7222 N N . ASN A 1 467 ? -13.108 -46.227 29.526 1.00 22.97 571 ASN A N 1
ATOM 7223 C CA . ASN A 1 467 ? -14.473 -46.722 29.566 1.00 21.93 571 ASN A CA 1
ATOM 7224 C C . ASN A 1 467 ? -15.358 -45.795 28.744 1.00 21.64 571 ASN A C 1
ATOM 7225 O O . ASN A 1 467 ? -15.903 -44.819 29.245 1.00 18.68 571 ASN A O 1
ATOM 7236 N N . SER A 1 468 ? -15.513 -46.122 27.477 1.00 19.93 572 SER A N 1
ATOM 7237 C CA . SER A 1 468 ? -16.246 -45.334 26.526 1.00 20.36 572 SER A CA 1
ATOM 7238 C C . SER A 1 468 ? -17.658 -45.011 26.995 1.00 19.88 572 SER A C 1
ATOM 7239 O O . SER A 1 468 ? -18.109 -43.866 26.935 1.00 21.02 572 SER A O 1
ATOM 7247 N N . SER A 1 469 ? -18.422 -46.025 27.441 1.00 17.57 573 SER A N 1
ATOM 7248 C CA . SER A 1 469 ? -19.805 -45.759 27.806 1.00 19.11 573 SER A CA 1
ATOM 7249 C C . SER A 1 469 ? -19.870 -44.813 29.007 1.00 15.78 573 SER A C 1
ATOM 7250 O O . SER A 1 469 ? -20.748 -43.978 29.053 1.00 16.41 573 SER A O 1
ATOM 7258 N N . ALA A 1 470 ? -18.997 -45.014 29.988 1.00 15.06 574 ALA A N 1
ATOM 7259 C CA . ALA A 1 470 ? -19.011 -44.176 31.178 1.00 14.36 574 ALA A CA 1
ATOM 7260 C C . ALA A 1 470 ? -18.699 -42.713 30.796 1.00 15.89 574 ALA A C 1
ATOM 7261 O O . ALA A 1 470 ? -19.278 -41.782 31.359 1.00 16.02 574 ALA A O 1
ATOM 7268 N N . ILE A 1 471 ? -17.699 -42.518 29.922 1.00 16.99 575 ILE A N 1
ATOM 7269 C CA . ILE A 1 471 ? -17.329 -41.174 29.472 1.00 17.13 575 ILE A CA 1
ATOM 7270 C C . ILE A 1 471 ? -18.524 -40.510 28.804 1.00 16.16 575 ILE A C 1
ATOM 7271 O O . ILE A 1 471 ? -18.845 -39.342 29.050 1.00 15.38 575 ILE A O 1
ATOM 7287 N N . LYS A 1 472 ? -19.172 -41.191 27.863 1.00 17.36 576 LYS A N 1
ATOM 7288 C CA . LYS A 1 472 ? -20.334 -40.671 27.176 1.00 18.56 576 LYS A CA 1
ATOM 7289 C C . LYS A 1 472 ? -21.423 -40.254 28.135 1.00 19.31 576 LYS A C 1
ATOM 7290 O O . LYS A 1 472 ? -21.999 -39.199 27.987 1.00 19.05 576 LYS A O 1
ATOM 7309 N N . LEU A 1 473 ? -21.689 -41.064 29.171 1.00 16.05 577 LEU A N 1
ATOM 7310 C CA . LEU A 1 473 ? -22.667 -40.713 30.177 1.00 15.61 577 LEU A CA 1
ATOM 7311 C C . LEU A 1 473 ? -22.285 -39.423 30.909 1.00 14.88 577 LEU A C 1
ATOM 7312 O O . LEU A 1 473 ? -23.131 -38.569 31.170 1.00 18.69 577 LEU A O 1
ATOM 7328 N N . GLN A 1 474 ? -21.007 -39.280 31.234 1.00 13.82 578 GLN A N 1
ATOM 7329 C CA . GLN A 1 474 ? -20.517 -38.137 31.986 1.00 12.99 578 GLN A CA 1
ATOM 7330 C C . GLN A 1 474 ? -20.531 -36.878 31.111 1.00 14.68 578 GLN A C 1
ATOM 7331 O O . GLN A 1 474 ? -20.769 -35.798 31.678 1.00 15.87 578 GLN A O 1
ATOM 7345 N N . LEU A 1 475 ? -20.239 -36.988 29.805 1.00 14.71 579 LEU A N 1
ATOM 7346 C CA . LEU A 1 475 ? -20.139 -35.780 28.985 1.00 15.02 579 LEU A CA 1
ATOM 7347 C C . LEU A 1 475 ? -21.528 -35.252 28.622 1.00 17.53 579 LEU A C 1
ATOM 7348 O O . LEU A 1 475 ? -21.686 -34.071 28.328 1.00 17.00 579 LEU A O 1
ATOM 7364 N N . THR A 1 476 ? -22.521 -36.129 28.486 1.00 17.18 580 THR A N 1
ATOM 7365 C CA . THR A 1 476 ? -23.818 -35.748 27.956 1.00 20.32 580 THR A CA 1
ATOM 7366 C C . THR A 1 476 ? -24.874 -35.782 29.057 1.00 25.09 580 THR A C 1
ATOM 7367 O O . THR A 1 476 ? -24.612 -36.144 30.206 1.00 26.16 580 THR A O 1
ATOM 7378 N N . ALA A 1 477 ? -26.069 -35.354 28.655 1.00 28.31 581 ALA A N 1
ATOM 7379 C CA . ALA A 1 477 ? -27.255 -35.289 29.495 1.00 34.29 581 ALA A CA 1
ATOM 7380 C C . ALA A 1 477 ? -27.825 -36.697 29.707 1.00 40.92 581 ALA A C 1
ATOM 7381 O O . ALA A 1 477 ? -28.517 -36.933 30.698 1.00 42.52 581 ALA A O 1
ATOM 7388 N N . GLN A 1 478 ? -27.537 -37.609 28.760 1.00 37.56 582 GLN A N 1
ATOM 7389 C CA . GLN A 1 478 ? -27.869 -39.025 28.904 1.00 37.19 582 GLN A CA 1
ATOM 7390 C C . GLN A 1 478 ? -27.445 -39.510 30.283 1.00 34.99 582 GLN A C 1
ATOM 7391 O O . GLN A 1 478 ? -26.304 -39.255 30.668 1.00 35.83 582 GLN A O 1
ATOM 7405 N N . SER A 1 479 ? -28.347 -40.251 30.977 1.00 34.07 583 SER A N 1
ATOM 7406 C CA . SER A 1 479 ? -28.101 -40.763 32.325 1.00 33.81 583 SER A CA 1
ATOM 7407 C C . SER A 1 479 ? -28.455 -42.246 32.467 1.00 28.81 583 SER A C 1
ATOM 7408 O O . SER A 1 479 ? -28.167 -42.851 33.511 1.00 27.09 583 SER A O 1
ATOM 7416 N N . GLN A 1 480 ? -29.050 -42.831 31.424 1.00 28.95 584 GLN A N 1
ATOM 7417 C CA . GLN A 1 480 ? -29.421 -44.241 31.411 1.00 27.40 584 GLN A CA 1
ATOM 7418 C C . GLN A 1 480 ? -28.777 -44.956 30.223 1.00 30.90 584 GLN A C 1
ATOM 7419 O O . GLN A 1 480 ? -28.466 -44.329 29.216 1.00 30.55 584 GLN A O 1
ATOM 7433 N N . VAL A 1 481 ? -28.604 -46.279 30.337 1.00 27.24 585 VAL A N 1
ATOM 7434 C CA . VAL A 1 481 ? -28.159 -47.101 29.208 1.00 30.61 585 VAL A CA 1
ATOM 7435 C C . VAL A 1 481 ? -29.358 -47.869 28.620 1.00 31.86 585 VAL A C 1
ATOM 7436 O O . VAL A 1 481 ? -30.454 -47.825 29.168 1.00 33.30 585 VAL A O 1
ATOM 7449 N N . GLN A 1 482 ? -29.174 -48.535 27.467 1.00 34.71 586 GLN A N 1
ATOM 7450 C CA . GLN A 1 482 ? -30.270 -49.200 26.763 1.00 38.53 586 GLN A CA 1
ATOM 7451 C C . GLN A 1 482 ? -30.920 -50.243 27.679 1.00 37.39 586 GLN A C 1
ATOM 7452 O O . GLN A 1 482 ? -30.215 -50.989 28.344 1.00 35.33 586 GLN A O 1
ATOM 7458 N N . MET A 1 483 ? -32.264 -50.280 27.684 1.00 38.96 587 MET A N 1
ATOM 7459 C CA . MET A 1 483 ? -33.034 -51.138 28.572 1.00 41.67 587 MET A CA 1
ATOM 7460 C C . MET A 1 483 ? -32.734 -52.601 28.250 1.00 41.10 587 MET A C 1
ATOM 7461 O O . MET A 1 483 ? -32.418 -53.372 29.151 1.00 37.23 587 MET A O 1
ATOM 7467 N N . LYS A 1 484 ? -32.782 -52.958 26.959 1.00 41.35 588 LYS A N 1
ATOM 7468 C CA . LYS A 1 484 ? -32.585 -54.335 26.526 1.00 42.31 588 LYS A CA 1
ATOM 7469 C C . LYS A 1 484 ? -31.097 -54.592 26.226 1.00 41.64 588 LYS A C 1
ATOM 7470 O O . LYS A 1 484 ? -30.670 -55.732 26.558 1.00 42.07 588 LYS A O 1
ATOM 7482 N N . SER B 2 2 ? -17.726 -20.582 -5.753 1.00 29.38 4 SER B N 1
ATOM 7483 C CA . SER B 2 2 ? -17.663 -19.128 -5.839 1.00 30.48 4 SER B CA 1
ATOM 7484 C C . SER B 2 2 ? -17.155 -18.550 -4.499 1.00 27.68 4 SER B C 1
ATOM 7485 O O . SER B 2 2 ? -17.301 -19.252 -3.479 1.00 32.28 4 SER B O 1
ATOM 7493 N N . ALA B 2 3 ? -16.453 -17.375 -4.751 1.00 23.99 5 ALA B N 1
ATOM 7494 C CA . ALA B 2 3 ? -15.942 -16.734 -3.499 1.00 24.79 5 ALA B CA 1
ATOM 7495 C C . ALA B 2 3 ? -17.077 -16.345 -2.547 1.00 27.04 5 ALA B C 1
ATOM 7496 O O . ALA B 2 3 ? -18.195 -16.079 -2.972 1.00 29.55 5 ALA B O 1
ATOM 7502 N N . ARG B 2 4 ? -16.749 -16.249 -1.254 1.00 26.97 6 ARG B N 1
ATOM 7503 C CA . ARG B 2 4 ? -17.738 -15.970 -0.223 1.00 27.56 6 ARG B CA 1
ATOM 7504 C C . ARG B 2 4 ? -17.289 -14.812 0.670 1.00 27.09 6 ARG B C 1
ATOM 7505 O O . ARG B 2 4 ? -16.104 -14.544 0.841 1.00 27.94 6 ARG B O 1
ATOM 7526 N N . TRP B 2 5 ? -18.273 -14.121 1.232 1.00 26.02 7 TRP B N 1
ATOM 7527 C CA . TRP B 2 5 ? -18.032 -13.179 2.314 1.00 23.20 7 TRP B CA 1
ATOM 7528 C C . TRP B 2 5 ? -17.496 -13.881 3.556 1.00 26.40 7 TRP B C 1
ATOM 7529 O O . TRP B 2 5 ? -17.954 -14.966 3.925 1.00 28.99 7 TRP B O 1
ATOM 7550 N N . ARG B 2 6 ? -16.669 -13.174 4.331 1.00 25.75 8 ARG B N 1
ATOM 7551 C CA . ARG B 2 6 ? -16.366 -13.600 5.697 1.00 24.29 8 ARG B CA 1
ATOM 7552 C C . ARG B 2 6 ? -16.213 -12.339 6.528 1.00 18.95 8 ARG B C 1
ATOM 7553 O O . ARG B 2 6 ? -15.819 -11.298 5.998 1.00 20.32 8 ARG B O 1
ATOM 7574 N N . PHE B 2 7 ? -16.591 -12.423 7.807 1.00 16.00 9 PHE B N 1
ATOM 7575 C CA . PHE B 2 7 ? -16.478 -11.272 8.697 1.00 13.78 9 PHE B CA 1
ATOM 7576 C C . PHE B 2 7 ? -15.029 -10.799 8.682 1.00 12.89 9 PHE B C 1
ATOM 7577 O O . PHE B 2 7 ? -14.101 -11.599 8.742 1.00 14.58 9 PHE B O 1
ATOM 7594 N N . PRO B 2 8 ? -14.771 -9.474 8.539 1.00 13.35 10 PRO B N 1
ATOM 7595 C CA . PRO B 2 8 ? -13.400 -9.005 8.377 1.00 12.56 10 PRO B CA 1
ATOM 7596 C C . PRO B 2 8 ? -12.437 -9.465 9.472 1.00 12.25 10 PRO B C 1
ATOM 7597 O O . PRO B 2 8 ? -12.694 -9.261 10.625 1.00 13.52 10 PRO B O 1
ATOM 7608 N N . ALA B 2 9 ? -11.336 -10.062 9.010 1.00 12.70 11 ALA B N 1
ATOM 7609 C CA . ALA B 2 9 ? -10.232 -10.500 9.871 1.00 12.12 11 ALA B CA 1
ATOM 7610 C C . ALA B 2 9 ? -10.638 -11.639 10.795 1.00 13.60 11 ALA B C 1
ATOM 7611 O O . ALA B 2 9 ? -9.889 -11.978 11.721 1.00 14.28 11 ALA B O 1
ATOM 7618 N N . ARG B 2 10 ? -11.730 -12.356 10.476 1.00 13.61 12 ARG B N 1
ATOM 7619 C CA . ARG B 2 10 ? -11.957 -13.630 11.128 1.00 14.55 12 ARG B CA 1
ATOM 7620 C C . ARG B 2 10 ? -10.856 -14.606 10.700 1.00 15.16 12 ARG B C 1
ATOM 7621 O O . ARG B 2 10 ? -10.499 -14.684 9.518 1.00 16.12 12 ARG B O 1
ATOM 7642 N N . PRO B 2 11 ? -10.324 -15.436 11.623 1.00 14.33 13 PRO B N 1
ATOM 7643 C CA . PRO B 2 11 ? -9.327 -16.414 11.208 1.00 15.81 13 PRO B CA 1
ATOM 7644 C C . PRO B 2 11 ? -9.897 -17.517 10.334 1.00 18.44 13 PRO B C 1
ATOM 7645 O O . PRO B 2 11 ? -11.110 -17.718 10.266 1.00 19.53 13 PRO B O 1
ATOM 7656 N N . GLY B 2 12 ? -8.996 -18.165 9.609 1.00 22.74 14 GLY B N 1
ATOM 7657 C CA . GLY B 2 12 ? -9.332 -19.364 8.842 1.00 26.79 14 GLY B CA 1
ATOM 7658 C C . GLY B 2 12 ? -9.796 -19.019 7.448 1.00 31.39 14 GLY B C 1
ATOM 7659 O O . GLY B 2 12 ? -9.804 -17.816 7.169 1.00 31.71 14 GLY B O 1
ATOM 7663 N N . THR B 2 13 ? -10.314 -20.145 6.861 1.00 43.68 15 THR B N 1
ATOM 7664 C CA . THR B 2 13 ? -10.493 -20.035 5.404 1.00 54.52 15 THR B CA 1
ATOM 7665 C C . THR B 2 13 ? -11.961 -19.845 5.045 1.00 55.14 15 THR B C 1
ATOM 7666 O O . THR B 2 13 ? -12.285 -19.033 4.176 1.00 55.88 15 THR B O 1
#

Foldseek 3Di:
DDDPVLQVLPFQDALVSLLVSVLVQVVDPFRQQQLNLLVLLVQLCCQAVNVPPPDHGPTHGPVVSVVLSCLLLVLLCVQQDCVVWDDPPLFGDLVSLLSLLVSLVVQADPDDDQPDASQQGSNNCRPPVHHHFQSSQLSSQSSCVSVVSQFWFWWDAPFHIWIFTGVVSHFTFRRGDGDPPDDGDGSDTCVVVLVQQASRCLVVLIDTAHSLLSVLVSLVSQDQDNDPVDGRPRSLVSSLSNLVSSVVVCNCLQPLVSLLSNLVSCVVPNDPPDDHSVVSLVSSQVNCVVRRVSQHQVSLVSQLVVCLVVLVLQRNLQSLLSSLQNLLSGAHDDSNVVVLVVLCCVQQPSNLVSLVVLLVVVVVPDDPGLLQQLSSVLSNLSNLLSLQSNQPPHPDHRDDLSSLVSVLVNLLSHALVSQVCEDADDCVHYHDGPHPLVVVCVVQSRPRRRDSVVNSCSRDPDPDDDPD/DDDDDDPPDDDD

InterPro domains:
  IPR007747 Menin [PF05053] (3-499)
  IPR007747 Menin [PF05053] (548-608)
  IPR007747 Menin [PTHR12693] (1-609)
  IPR007747 Menin [cd14456] (3-458)

Secondary structure (DSSP, 8-state):
---GGGTTTPSB-SHHHHHHHHHHHHHSSS--HHHHHHHHHHHHIIIII--TT-SSS--B-HHHHHHHHHHHHHHHHHH--GGGS--GGG---HHHHHHHHHHHHHHS-SS--TTBSS--SHHHHHHH----HHHHHHHHHHHHHHTT-TT-EEEE-SS-EEEEESGGG-EEE--S--SSSPPP-TT--SHHHHHTTBGGGGGG--EE--HHHHHHHHHHT---BSSSS-B-HHHHHHHHHHHHHHHHTTTTTT-HHHHHHHHHHHHHSPPTTSPPHHHHHHHHHHHHHHHSTT--SHHHHHHHHHHHHTT-HHHHHHHHHHHHHHHTTSB--TT-HHHHHHHHHIIIIIHHHHHHHHHHHHHTT-SS-GGG-HHHHHHHHHHHHHHHHHHTT-SS----HHHHHHHHHHHHTS-HHHHTT-EE-----EE---SHHHHHHGGGGS-SS--HHHHHHHHSS-------/--B---TT-S--

Solvent-accessible surface area: 20333 Å² total; per-residue (Å²): 75,17,154,81,61,14,74,110,63,23,43,0,136,18,17,61,25,0,28,123,1,1,40,33,0,11,67,73,147,44,0,18,0,2,0,0,2,0,0,10,7,15,0,7,49,63,0,8,75,63,86,133,70,47,133,150,10,15,58,0,65,55,83,83,0,29,57,17,19,45,146,0,8,67,66,0,134,71,44,4,70,68,91,122,39,120,78,88,78,47,40,2,35,71,116,0,1,64,69,0,0,36,14,0,74,118,31,26,38,114,101,31,170,72,90,116,8,31,7,25,9,1,22,10,3,7,73,22,52,46,0,1,12,2,2,0,0,4,0,0,0,0,0,0,30,21,18,44,2,152,24,0,37,0,0,3,4,2,12,4,1,0,0,6,3,3,78,93,22,122,69,7,2,5,0,3,42,25,46,97,91,61,153,60,78,44,19,94,51,4,94,79,9,39,79,88,104,4,0,3,6,0,28,29,13,12,7,110,6,67,9,44,12,0,0,0,5,11,0,6,13,11,25,18,27,55,52,95,176,64,74,2,137,38,1,25,72,0,6,15,75,1,0,10,34,1,56,89,86,44,33,2,96,128,5,2,8,0,7,2,18,0,0,43,10,4,64,121,116,90,49,131,88,77,37,96,20,67,62,0,2,94,84,2,13,50,7,0,108,94,68,15,158,44,18,3,0,0,3,11,3,6,11,0,54,31,10,17,116,65,115,54,22,81,66,0,2,82,2,3,0,42,0,0,54,13,0,26,69,2,33,19,4,91,32,0,97,45,0,36,99,13,0,68,78,8,0,11,71,30,2,14,72,2,0,125,67,8,28,73,94,44,168,87,58,44,101,61,13,7,2,90,30,24,78,0,1,5,15,0,0,55,1,2,6,1,0,1,53,0,26,68,74,24,95,51,100,3,14,83,83,27,0,0,60,68,0,27,83,0,0,50,73,1,77,10,129,8,5,97,118,9,172,28,46,112,140,106,13,86,15,50,9,84,0,108,48,0,91,37,0,80,109,44,0,52,42,121,81,32,76,40,67,25,0,65,55,57,0,17,103,101,96,145,106,96,118,142,122,16,151,58,83,8,8,10,31,2,32,156